Protein AF-A0A0B7B6U4-F1 (afdb_monomer_lite)

Sequence (436 aa):
MSCWAGNLMLKRAHHEFPSDLFVILETVGTTLTILDGSGSQSTHSLPDFLNLDMKGQVIVSMSLPTYSSTNVQIRTLKTSQRLQASKAYVTSGFNFNVDASNNFLVTGQPSIVIQGISSTMIHAVQTEAFLVNKALGDITVIQAALSTLSSELVPESYPTWSSPTYRKSLALSMFYKFVLDVCNTKADARYISGGQELVRTPIVGTQDYGTDQSRWPVTEPLQKITAPYLTTGVVQFLDDLPPTPGELSAAIVISSQGNATIDTIDASVALSLPGVVAFIQASDIPSGGVNNWRPVSRFGGFKEELLSTGTINFAGQPIGIIVADSETTAQTGAAMVNVTYKNIQPPVVDIRVAIQNKSFLPNPPPPVVAGDANAAIAAATHKINGNISCGAQYHFYLESQTTICTPSDIGGMKVKATTQWIDGVLETVSQILGLP

pLDDT: mean 94.82, std 4.61, range [59.72, 98.81]

Radius of gyration: 30.8 Å; chains: 1; bounding box: 72×73×85 Å

Secondary structure (DSSP, 8-state):
---HHHHHHHHHH-TT---HHHHHHHHTT-EEEEE-TTS-EEEEEHHHHHHS--TT-EEEEEEPPP---TTEEEEEEEEESSSSS--EEEEEEEEEEEEGGGTTEE-S--EEEEESS-SS--B-HHHHHHHTT-BTT-HHHHHHHHHHHHHH--PPP-TTSPPHHHHHHHHHHHHHHHHHHHTTTTS-TTTHHHHS--PPPPP---------GGGTTTTS-PPPTTHHHHTTT-S--GGGSPPPTT--EEEEEE-S-SSEEEEEEE-HHHHTSTTEEEEEEGGGSPTT--S-SS-HHHHTT----SS-SSEE-STT-EEEEEEESSHHHHHHHHHH-EEEEES-------HHHHHHTT---SSPPPPP--S-HHHHHHH-S----------------SS---EEEEE-TTSSEEEEE--S-HHHHHHHHHHHHT--

Organism: NCBI:txid1028688

InterPro domains:
  IPR000674 Aldehyde oxidase/xanthine dehydrogenase, a/b hammerhead [PF01315] (232-343)
  IPR000674 Aldehyde oxidase/xanthine dehydrogenase, a/b hammerhead [SM01008] (232-345)
  IPR005107 CO dehydrogenase flavoprotein, C-terminal [PF03450] (76-181)
  IPR005107 CO dehydrogenase flavoprotein, C-terminal [SM01092] (75-182)
  IPR008274 Aldehyde oxidase/xanthine dehydrogenase, first molybdopterin binding domain [PF02738] (369-436)
  IPR016166 FAD-binding domain, PCMH-type [PS51387] (1-69)
  IPR016169 FAD-binding, type PCMH, subdomain 2 [G3DSA:3.30.465.10] (1-66)
  IPR016208 Aldehyde oxidase/xanthine dehydrogenase-like [PTHR11908] (2-436)
  IPR036318 FAD-binding, type PCMH-like superfamily [SSF56176] (3-66)
  IPR036683 CO dehydrogenase flavoprotein, C-terminal domain superfamily [SSF55447] (74-184)
  IPR036856 Aldehyde oxidase/xanthine dehydrogenase, a/b hammerhead superfamily [SSF54665] (208-364)
  IPR037165 Aldehyde oxidase/xanthine dehydrogenase, molybdopterin binding domain superfamily [SSF56003] (346-436)

Structure (mmCIF, N/CA/C/O backbone):
data_AF-A0A0B7B6U4-F1
#
_entry.id   AF-A0A0B7B6U4-F1
#
loop_
_atom_site.group_PDB
_atom_site.id
_atom_site.type_symbol
_atom_site.label_atom_id
_atom_site.label_alt_id
_atom_site.label_comp_id
_atom_site.label_asym_id
_atom_site.label_entity_id
_atom_site.label_seq_id
_atom_site.pdbx_PDB_ins_code
_atom_site.Cartn_x
_atom_site.Cartn_y
_atom_site.Cartn_z
_atom_site.occupancy
_atom_site.B_iso_or_equiv
_atom_site.auth_seq_id
_atom_site.auth_comp_id
_atom_site.auth_asym_id
_atom_site.auth_atom_id
_atom_site.pdbx_PDB_model_num
ATOM 1 N N . MET A 1 1 ? -17.218 -2.755 -7.247 1.00 59.72 1 MET A N 1
ATOM 2 C CA . MET A 1 1 ? -18.126 -2.451 -6.117 1.00 59.72 1 MET A CA 1
ATOM 3 C C . MET A 1 1 ? -17.851 -3.439 -4.995 1.00 59.72 1 MET A C 1
ATOM 5 O O . MET A 1 1 ? -17.675 -4.613 -5.288 1.00 59.72 1 MET A O 1
ATOM 9 N N . SER A 1 2 ? -17.758 -2.979 -3.749 1.00 86.25 2 SER A N 1
ATOM 10 C CA . SER A 1 2 ? -17.602 -3.831 -2.562 1.00 86.25 2 SER A CA 1
ATOM 11 C C . SER A 1 2 ? -18.955 -4.042 -1.877 1.00 86.25 2 SER A C 1
ATOM 13 O O . SER A 1 2 ? -19.817 -3.167 -1.926 1.00 86.25 2 SER A O 1
ATOM 15 N N . CYS A 1 3 ? -19.146 -5.190 -1.223 1.00 94.69 3 CYS A N 1
ATOM 16 C CA . CYS A 1 3 ? -20.286 -5.432 -0.337 1.00 94.69 3 CYS A CA 1
ATOM 17 C C . CYS A 1 3 ? -19.799 -5.825 1.064 1.00 94.69 3 CYS A C 1
ATOM 19 O O . CYS A 1 3 ? -18.684 -6.328 1.234 1.00 94.69 3 CYS A O 1
ATOM 21 N N . TRP A 1 4 ? -20.636 -5.586 2.074 1.00 96.06 4 TRP A N 1
ATOM 22 C CA . TRP A 1 4 ? -20.312 -5.872 3.473 1.00 96.06 4 TRP A CA 1
ATOM 23 C C . TRP A 1 4 ? -20.034 -7.369 3.696 1.00 96.06 4 TRP A C 1
ATOM 25 O O . TRP A 1 4 ? -19.039 -7.719 4.324 1.00 96.06 4 TRP A O 1
ATOM 35 N N . ALA A 1 5 ? -20.835 -8.252 3.089 1.00 96.56 5 ALA A N 1
ATOM 36 C CA . ALA A 1 5 ? -20.665 -9.701 3.185 1.00 96.56 5 ALA A CA 1
ATOM 37 C C . ALA A 1 5 ? -19.348 -10.168 2.544 1.00 96.56 5 ALA A C 1
ATOM 39 O O . ALA A 1 5 ? -18.632 -10.980 3.121 1.00 96.56 5 ALA A O 1
ATOM 40 N N . GLY A 1 6 ? -18.975 -9.599 1.392 1.00 96.56 6 GLY A N 1
ATOM 41 C CA . GLY A 1 6 ? -17.697 -9.880 0.735 1.00 96.56 6 GLY A CA 1
ATOM 42 C C . GLY A 1 6 ? -16.498 -9.448 1.582 1.00 96.56 6 GLY A C 1
ATOM 43 O O . GLY A 1 6 ? -15.502 -10.160 1.650 1.00 96.56 6 GLY A O 1
ATOM 44 N N . ASN A 1 7 ? -16.606 -8.323 2.296 1.00 96.75 7 ASN A N 1
ATOM 45 C CA . ASN A 1 7 ? -15.576 -7.888 3.237 1.00 96.75 7 ASN A CA 1
ATOM 46 C C . ASN A 1 7 ? -15.419 -8.860 4.426 1.00 96.75 7 ASN A C 1
ATOM 48 O O . ASN A 1 7 ? -14.291 -9.175 4.807 1.00 96.75 7 ASN A O 1
ATOM 52 N N . LEU A 1 8 ? -16.526 -9.380 4.966 1.00 97.25 8 LEU A N 1
ATOM 53 C CA . LEU A 1 8 ? -16.501 -10.393 6.027 1.00 97.25 8 LEU A CA 1
ATOM 54 C C . LEU A 1 8 ? -15.955 -11.739 5.529 1.00 97.25 8 LEU A C 1
ATOM 56 O O . LEU A 1 8 ? -15.144 -12.356 6.213 1.00 97.25 8 LEU A O 1
ATOM 60 N N . MET A 1 9 ? -16.312 -12.161 4.313 1.00 97.06 9 MET A N 1
ATOM 61 C CA . MET A 1 9 ? -15.747 -13.363 3.689 1.00 97.06 9 MET A CA 1
ATOM 62 C C . MET A 1 9 ? -14.237 -13.244 3.458 1.00 97.06 9 MET A C 1
ATOM 64 O O . MET A 1 9 ? -13.521 -14.220 3.669 1.00 97.06 9 MET A O 1
ATOM 68 N N . LEU A 1 10 ? -13.736 -12.056 3.094 1.00 95.56 10 LEU A N 1
ATOM 69 C CA . LEU A 1 10 ? -12.294 -11.795 3.025 1.00 95.56 10 LEU A CA 1
ATOM 70 C C . LEU A 1 10 ? -11.632 -11.925 4.398 1.00 95.56 10 LEU A C 1
ATOM 72 O O . LEU A 1 10 ? -10.593 -12.566 4.498 1.00 95.56 10 LEU A O 1
ATOM 76 N N . LYS A 1 11 ? -12.241 -11.375 5.456 1.00 95.00 11 LYS A N 1
ATOM 77 C CA . LYS A 1 11 ? -11.736 -11.519 6.831 1.00 95.00 11 LYS A CA 1
ATOM 78 C C . LYS A 1 11 ? -11.709 -12.981 7.296 1.00 95.00 11 LYS A C 1
ATOM 80 O O . LYS A 1 11 ? -10.766 -13.380 7.968 1.00 95.00 11 LYS A O 1
ATOM 85 N N . ARG A 1 12 ? -12.717 -13.774 6.925 1.00 95.81 12 ARG A N 1
ATOM 86 C CA . ARG A 1 12 ? -12.767 -15.219 7.193 1.00 95.81 12 ARG A CA 1
ATOM 87 C C . ARG A 1 12 ? -11.681 -15.978 6.428 1.00 95.81 12 ARG A C 1
ATOM 89 O O . ARG A 1 12 ? -11.030 -16.845 6.986 1.00 95.81 12 ARG A O 1
ATOM 96 N N . ALA A 1 13 ? -11.496 -15.689 5.141 1.00 95.25 13 ALA A N 1
ATOM 97 C CA . ALA A 1 13 ? -10.484 -16.368 4.328 1.00 95.25 13 ALA A CA 1
ATOM 98 C C . ALA A 1 13 ? -9.046 -15.978 4.723 1.00 95.25 13 ALA A C 1
ATOM 100 O O . ALA A 1 13 ? -8.137 -16.794 4.604 1.00 95.25 13 ALA A O 1
ATOM 101 N N . HIS A 1 14 ? -8.862 -14.745 5.201 1.00 92.94 14 HIS A N 1
ATOM 102 C CA . HIS A 1 14 ? -7.578 -14.147 5.556 1.00 92.94 14 HIS A CA 1
ATOM 103 C C . HIS A 1 14 ? -7.694 -13.475 6.927 1.00 92.94 14 HIS A C 1
ATOM 105 O O . HIS A 1 14 ? -8.059 -12.300 7.030 1.00 92.94 14 HIS A O 1
ATOM 111 N N . HIS A 1 15 ? -7.400 -14.207 8.003 1.00 91.81 15 HIS A N 1
ATOM 112 C CA . HIS A 1 15 ? -7.546 -13.709 9.378 1.00 91.81 15 HIS A CA 1
ATOM 113 C C . HIS A 1 15 ? -6.679 -12.467 9.656 1.00 91.81 15 HIS A C 1
ATOM 115 O O . HIS A 1 15 ? -7.028 -11.617 10.474 1.00 91.81 15 HIS A O 1
ATOM 121 N N . GLU A 1 16 ? -5.585 -12.292 8.925 1.00 88.69 16 GLU A N 1
ATOM 122 C CA . GLU A 1 16 ? -4.697 -11.133 8.958 1.00 88.69 16 GLU A CA 1
ATOM 123 C C . GLU A 1 16 ? -5.253 -9.890 8.237 1.00 88.69 16 GLU A C 1
ATOM 125 O O . GLU A 1 16 ? -4.684 -8.799 8.354 1.00 88.69 16 GLU A O 1
ATOM 130 N N . PHE A 1 17 ? -6.350 -10.012 7.482 1.00 90.75 17 PHE A N 1
ATOM 131 C CA . PHE A 1 17 ? -7.006 -8.884 6.821 1.00 90.75 17 PHE A CA 1
ATOM 132 C C . PHE A 1 17 ? -7.608 -7.930 7.872 1.00 90.75 17 PHE A C 1
ATOM 134 O O . PHE A 1 17 ? -8.507 -8.331 8.614 1.00 90.75 17 PHE A O 1
ATOM 141 N N . PRO A 1 18 ? -7.164 -6.659 7.962 1.00 88.69 18 PRO A N 1
ATOM 142 C CA . PRO A 1 18 ? -7.669 -5.717 8.954 1.00 88.69 18 PRO A CA 1
ATOM 143 C C . PRO A 1 18 ? -8.964 -5.082 8.454 1.00 88.69 18 PRO A C 1
ATOM 145 O O . PRO A 1 18 ? -8.973 -4.013 7.837 1.00 88.69 18 PRO A O 1
ATOM 148 N N . SER A 1 19 ? -10.069 -5.778 8.688 1.00 94.69 19 SER A N 1
ATOM 149 C CA . SER A 1 19 ? -11.390 -5.304 8.304 1.00 94.69 19 SER A CA 1
ATOM 150 C C . SER A 1 19 ? -11.899 -4.270 9.309 1.00 94.69 19 SER A C 1
ATOM 152 O O . SER A 1 19 ? -12.272 -4.617 10.431 1.00 94.69 19 SER A O 1
ATOM 154 N N . ASP A 1 20 ? -11.972 -3.005 8.883 1.00 95.56 20 ASP A N 1
ATOM 155 C CA . ASP A 1 20 ? -12.612 -1.941 9.667 1.00 95.56 20 ASP A CA 1
ATOM 156 C C . ASP A 1 20 ? -14.085 -2.270 9.950 1.00 95.56 20 ASP A C 1
ATOM 158 O O . ASP A 1 20 ? -14.577 -2.055 11.055 1.00 95.56 20 ASP A O 1
ATOM 162 N N . LEU A 1 21 ? -14.775 -2.852 8.963 1.00 96.44 21 LEU A N 1
ATOM 163 C CA . LEU A 1 21 ? -16.174 -3.244 9.083 1.00 96.44 21 LEU A CA 1
ATOM 164 C C . LEU A 1 21 ? -16.367 -4.346 10.130 1.00 96.44 21 LEU A C 1
ATOM 166 O O . LEU A 1 21 ? -17.286 -4.249 10.933 1.00 96.44 21 LEU A O 1
ATOM 170 N N . PHE A 1 22 ? -15.499 -5.359 10.156 1.00 97.50 22 PHE A N 1
ATOM 171 C CA . PHE A 1 22 ? -15.548 -6.412 11.167 1.00 97.50 22 PHE A CA 1
ATOM 172 C C . PHE A 1 22 ? -15.390 -5.820 12.568 1.00 97.50 22 PHE A C 1
ATOM 174 O O . PHE A 1 22 ? -16.177 -6.163 13.440 1.00 97.50 22 PHE A O 1
ATOM 181 N N . VAL A 1 23 ? -14.436 -4.896 12.786 1.00 97.75 23 VAL A N 1
ATOM 182 C CA . VAL A 1 23 ? -14.298 -4.235 14.099 1.00 97.75 23 VAL A CA 1
ATOM 183 C C . VAL A 1 23 ? -15.581 -3.502 14.465 1.00 97.75 23 VAL A C 1
ATOM 185 O O . VAL A 1 23 ? -16.066 -3.672 15.577 1.00 97.75 23 VAL A O 1
ATOM 188 N N . ILE A 1 24 ? -16.149 -2.715 13.547 1.00 97.44 24 ILE A N 1
ATOM 189 C CA . ILE A 1 24 ? -17.382 -1.959 13.805 1.00 97.44 24 ILE A CA 1
ATOM 190 C C . ILE A 1 24 ? -18.532 -2.895 14.185 1.00 97.44 24 ILE A C 1
ATOM 192 O O . ILE A 1 24 ? -19.192 -2.667 15.197 1.00 97.44 24 ILE A O 1
ATOM 196 N N . LEU A 1 25 ? -18.754 -3.946 13.395 1.00 97.81 25 LEU A N 1
ATOM 197 C CA . LEU A 1 25 ? -19.857 -4.879 13.601 1.00 97.81 25 LEU A CA 1
ATOM 198 C C . LEU A 1 25 ? -19.670 -5.718 14.871 1.00 97.81 25 LEU A C 1
ATOM 200 O O . LEU A 1 25 ? -20.638 -5.904 15.610 1.00 97.81 25 LEU A O 1
ATOM 204 N N . GLU A 1 26 ? -18.449 -6.167 15.162 1.00 97.94 26 GLU A N 1
ATOM 205 C CA . GLU A 1 26 ? -18.171 -6.947 16.372 1.00 97.94 26 GLU A CA 1
ATOM 206 C C . GLU A 1 26 ? -18.261 -6.088 17.630 1.00 97.94 26 GLU A C 1
ATOM 208 O O . GLU A 1 26 ? -18.823 -6.509 18.633 1.00 97.94 26 GLU A O 1
ATOM 213 N N . THR A 1 27 ? -17.821 -4.829 17.561 1.00 98.00 27 THR A N 1
ATOM 214 C CA . THR A 1 27 ? -17.915 -3.886 18.690 1.00 98.00 27 THR A CA 1
ATOM 215 C C . THR A 1 27 ? -19.350 -3.709 19.157 1.00 98.00 27 THR A C 1
ATOM 217 O O . THR A 1 27 ? -19.612 -3.585 20.353 1.00 98.00 27 THR A O 1
ATOM 220 N N . VAL A 1 28 ? -20.293 -3.690 18.216 1.00 96.38 28 VAL A N 1
ATOM 221 C CA . VAL A 1 28 ? -21.709 -3.571 18.545 1.00 96.38 28 VAL A CA 1
ATOM 222 C C . VAL A 1 28 ? -22.369 -4.919 18.807 1.00 96.38 28 VAL A C 1
ATOM 224 O O . VAL A 1 28 ? -23.539 -4.893 19.138 1.00 96.38 28 VAL A O 1
ATOM 227 N N . GLY A 1 29 ? -21.691 -6.066 18.711 1.00 96.06 29 GLY A N 1
ATOM 228 C CA . GLY A 1 29 ? -22.287 -7.385 18.970 1.00 96.06 29 GLY A CA 1
ATOM 229 C C . GLY A 1 29 ? -23.217 -7.872 17.855 1.00 96.06 29 GLY A C 1
ATOM 230 O O . GLY A 1 29 ? -24.290 -8.417 18.116 1.00 96.06 29 GLY A O 1
ATOM 231 N N . THR A 1 30 ? -22.845 -7.622 16.599 1.00 97.69 30 THR A N 1
ATOM 232 C CA . THR A 1 30 ? -23.610 -8.068 15.425 1.00 97.69 30 THR A CA 1
ATOM 233 C C . THR A 1 30 ? -23.596 -9.591 15.305 1.00 97.69 30 THR A C 1
ATOM 235 O O . THR A 1 30 ? -22.562 -10.228 15.485 1.00 97.69 30 THR A O 1
ATOM 238 N N . THR A 1 31 ? -24.724 -10.174 14.900 1.00 98.19 31 THR A N 1
ATOM 239 C CA . THR A 1 31 ? -24.800 -11.594 14.517 1.00 98.19 31 THR A CA 1
ATOM 240 C C . THR A 1 31 ? -25.123 -11.748 13.037 1.00 98.19 31 THR A C 1
ATOM 242 O O . THR A 1 31 ? -25.742 -10.873 12.426 1.00 98.19 31 THR A O 1
ATOM 245 N N . LEU A 1 32 ? -24.686 -12.853 12.442 1.00 98.31 32 LEU A N 1
ATOM 246 C CA . LEU A 1 32 ? -24.895 -13.176 11.034 1.00 98.31 32 LEU A CA 1
ATOM 247 C C . LEU A 1 32 ? -25.873 -14.335 10.894 1.00 98.31 32 LEU A C 1
ATOM 249 O O . LEU A 1 32 ? -25.772 -15.316 11.624 1.00 98.31 32 LEU A O 1
ATOM 253 N N . THR A 1 33 ? -26.763 -14.247 9.910 1.00 98.31 33 THR A N 1
ATOM 254 C CA . THR A 1 33 ? -27.621 -15.359 9.492 1.00 98.31 33 THR A CA 1
ATOM 255 C C . THR A 1 33 ? -27.015 -16.022 8.263 1.00 98.31 33 THR A C 1
ATOM 257 O O . THR A 1 33 ? -26.857 -15.386 7.214 1.00 98.31 33 THR A O 1
ATOM 260 N N . ILE A 1 34 ? -26.687 -17.302 8.396 1.00 98.12 34 ILE A N 1
ATOM 261 C CA . ILE A 1 34 ? -26.094 -18.135 7.353 1.00 98.12 34 ILE A CA 1
ATOM 262 C C . ILE A 1 34 ? -27.136 -19.135 6.866 1.00 98.12 34 ILE A C 1
ATOM 264 O O . ILE A 1 34 ? -27.787 -19.791 7.679 1.00 98.12 34 ILE A O 1
ATOM 268 N N . LEU A 1 35 ? -27.287 -19.239 5.548 1.00 97.69 35 LEU A N 1
ATOM 269 C CA . LEU A 1 35 ? -28.148 -20.210 4.878 1.00 97.69 35 LEU A CA 1
ATOM 270 C C . LEU A 1 35 ? -27.284 -21.294 4.238 1.00 97.69 35 LEU A C 1
ATOM 272 O O . LEU A 1 35 ? -26.377 -20.977 3.462 1.00 97.69 35 LEU A O 1
ATOM 276 N N . ASP A 1 36 ? -27.577 -22.553 4.546 1.00 95.62 36 ASP A N 1
ATOM 277 C CA . ASP A 1 36 ? -26.908 -23.703 3.941 1.00 95.62 36 ASP A CA 1
ATOM 278 C C . ASP A 1 36 ? -27.624 -24.214 2.677 1.00 95.62 36 ASP A C 1
ATOM 280 O O . ASP A 1 36 ? -28.739 -23.805 2.339 1.00 95.62 36 ASP A O 1
ATOM 284 N N . GLY A 1 37 ? -26.983 -25.147 1.967 1.00 91.62 37 GLY A N 1
ATOM 285 C CA . GLY A 1 37 ? -27.532 -25.755 0.751 1.00 91.62 37 GLY A CA 1
ATOM 286 C C . GLY A 1 37 ? -28.789 -26.613 0.957 1.00 91.62 37 GLY A C 1
ATOM 287 O O . GLY A 1 37 ? -29.428 -26.979 -0.027 1.00 91.62 37 GLY A O 1
ATOM 288 N N . SER A 1 38 ? -29.160 -26.932 2.203 1.00 92.75 38 SER A N 1
ATOM 289 C CA . SER A 1 38 ? -30.419 -27.614 2.534 1.00 92.75 38 SER A CA 1
ATOM 290 C C . SER A 1 38 ? -31.587 -26.641 2.737 1.00 92.75 38 SER A C 1
ATOM 292 O O . SER A 1 38 ? -32.736 -27.070 2.841 1.00 92.75 38 SER A O 1
ATOM 294 N N . GLY A 1 39 ? -31.308 -25.333 2.762 1.00 93.44 39 GLY A N 1
ATOM 295 C CA . GLY A 1 39 ? -32.280 -24.285 3.055 1.00 93.44 39 GLY A CA 1
ATOM 296 C C . GLY A 1 39 ? -32.415 -23.967 4.548 1.00 93.44 39 GLY A C 1
ATOM 297 O O . GLY A 1 39 ? -33.298 -23.193 4.918 1.00 93.44 39 GLY A O 1
ATOM 298 N N . SER A 1 40 ? -31.563 -24.537 5.406 1.00 95.75 40 SER A N 1
ATOM 299 C CA . SER A 1 40 ? -31.575 -24.280 6.847 1.00 95.75 40 SER A CA 1
ATOM 300 C C . SER A 1 40 ? -30.817 -22.996 7.180 1.00 95.75 40 SER A C 1
ATOM 302 O O . SER A 1 40 ? -29.760 -22.718 6.610 1.00 95.75 40 SER A O 1
ATOM 304 N N . GLN A 1 41 ? -31.357 -22.211 8.115 1.00 97.12 41 GLN A N 1
ATOM 305 C CA . GLN A 1 41 ? -30.725 -20.987 8.602 1.00 97.12 41 GLN A CA 1
ATOM 306 C C . GLN A 1 41 ? -30.136 -21.188 9.994 1.00 97.12 41 GLN A C 1
ATOM 308 O O . GLN A 1 41 ? -30.761 -21.781 10.873 1.00 97.12 41 GLN A O 1
ATOM 313 N N . SER A 1 42 ? -28.948 -20.635 10.208 1.00 96.94 42 SER A N 1
ATOM 314 C CA . SER A 1 42 ? -28.283 -20.603 11.508 1.00 96.94 42 SER A CA 1
ATOM 315 C C . SER A 1 42 ? -27.733 -19.210 11.800 1.00 96.94 42 SER A C 1
ATOM 317 O O . SER A 1 42 ? -27.359 -18.476 10.884 1.00 96.94 42 SER A O 1
ATOM 319 N N . THR A 1 43 ? -27.710 -18.838 13.079 1.00 97.88 43 THR A N 1
ATOM 320 C CA . THR A 1 43 ? -27.216 -17.535 13.537 1.00 97.88 43 THR A CA 1
ATOM 321 C C . THR A 1 43 ? -25.883 -17.713 14.246 1.00 97.88 43 THR A C 1
ATOM 323 O O . THR A 1 43 ? -25.781 -18.544 15.145 1.00 97.88 43 THR A O 1
ATOM 326 N N . HIS A 1 44 ? -24.886 -16.914 13.870 1.00 98.00 44 HIS A N 1
ATOM 327 C CA . HIS A 1 44 ? -23.523 -16.988 14.402 1.00 98.00 44 HIS A CA 1
ATOM 328 C C . HIS A 1 44 ? -23.036 -15.615 14.857 1.00 98.00 44 HIS A C 1
ATOM 330 O O . HIS A 1 44 ? -23.393 -14.595 14.258 1.00 98.00 44 HIS A O 1
ATOM 336 N N . SER A 1 45 ? -22.197 -15.582 15.893 1.00 97.50 45 SER A N 1
ATOM 337 C CA . SER A 1 45 ? -21.383 -14.400 16.188 1.00 97.50 45 SER A CA 1
ATOM 338 C C . SER A 1 45 ? -20.332 -14.199 15.088 1.00 97.50 45 SER A C 1
ATOM 340 O O . SER A 1 45 ? -20.049 -15.116 14.308 1.00 97.50 45 SER A O 1
ATOM 342 N N . LEU A 1 46 ? -19.734 -13.011 14.993 1.00 97.25 46 LEU A N 1
ATOM 343 C CA . LEU A 1 46 ? -18.653 -12.788 14.029 1.00 97.25 46 LEU A CA 1
ATOM 344 C C . LEU A 1 46 ? -17.400 -13.635 14.333 1.00 97.25 46 LEU A C 1
ATOM 346 O O . LEU A 1 46 ? -16.855 -14.180 13.371 1.00 97.25 46 LEU A O 1
ATOM 350 N N . PRO A 1 47 ? -16.944 -13.814 15.594 1.00 96.12 47 PRO A N 1
ATOM 351 C CA . PRO A 1 47 ? -15.841 -14.723 15.912 1.00 96.12 47 PRO A CA 1
ATOM 352 C C . PRO A 1 47 ? -16.124 -16.181 15.535 1.00 96.12 47 PRO A C 1
ATOM 354 O O . PRO A 1 47 ? -15.251 -16.840 14.967 1.00 96.12 47 PRO A O 1
ATOM 357 N N . ASP A 1 48 ? -17.342 -16.676 15.781 1.00 96.62 48 ASP A N 1
ATOM 358 C CA . ASP A 1 48 ? -17.728 -18.041 15.393 1.00 96.62 48 ASP A CA 1
ATOM 359 C C . ASP A 1 48 ? -17.745 -18.188 13.868 1.00 96.62 48 ASP A C 1
ATOM 361 O O . ASP A 1 48 ? -17.217 -19.158 13.318 1.00 96.62 48 ASP A O 1
ATOM 365 N N . PHE A 1 49 ? -18.273 -17.179 13.167 1.00 97.19 49 PHE A N 1
ATOM 366 C CA . PHE A 1 49 ? -18.308 -17.135 11.707 1.00 97.19 49 PHE A CA 1
ATOM 367 C C . PHE A 1 49 ? -16.914 -17.249 11.068 1.00 97.19 49 PHE A C 1
ATOM 369 O O . PHE A 1 49 ? -16.788 -17.889 10.021 1.00 97.19 49 PHE A O 1
ATOM 376 N N . LEU A 1 50 ? -15.861 -16.688 11.679 1.00 96.19 50 LEU A N 1
ATOM 377 C CA . LEU A 1 50 ? -14.498 -16.807 11.140 1.00 96.19 50 LEU A CA 1
ATOM 378 C C . LEU A 1 50 ? -14.036 -18.266 11.017 1.00 96.19 50 LEU A C 1
ATOM 380 O O . LEU A 1 50 ? -13.250 -18.582 10.128 1.00 96.19 50 LEU A O 1
ATOM 384 N N . ASN A 1 51 ? -14.563 -19.158 11.855 1.00 95.62 51 ASN A N 1
ATOM 385 C CA . ASN A 1 51 ? -14.178 -20.568 11.889 1.00 95.62 51 ASN A CA 1
ATOM 386 C C . ASN A 1 51 ? -15.164 -21.495 11.152 1.00 95.62 51 ASN A C 1
ATOM 388 O O . ASN A 1 51 ? -14.900 -22.689 11.013 1.00 95.62 51 ASN A O 1
ATOM 392 N N . LEU A 1 52 ? -16.293 -20.974 10.664 1.00 95.50 52 LEU A N 1
ATOM 393 C CA . LEU A 1 52 ? -17.340 -21.765 10.011 1.00 95.50 52 LEU A CA 1
ATOM 394 C C . LEU A 1 52 ? -16.925 -22.183 8.593 1.00 95.50 52 LEU A C 1
ATOM 396 O O . LEU A 1 52 ? -16.467 -21.337 7.834 1.00 95.50 52 LEU A O 1
ATOM 400 N N . ASP A 1 53 ? -17.118 -23.438 8.166 1.00 95.12 53 ASP A N 1
ATOM 401 C CA . ASP A 1 53 ? -16.926 -23.826 6.754 1.00 95.12 53 ASP A CA 1
ATOM 402 C C . ASP A 1 53 ? -18.048 -23.270 5.866 1.00 95.12 53 ASP A C 1
ATOM 404 O O . ASP A 1 53 ? -19.174 -23.752 5.893 1.00 95.12 53 ASP A O 1
ATOM 408 N N . MET A 1 54 ? -17.734 -22.270 5.042 1.00 96.31 54 MET A N 1
ATOM 409 C CA . MET A 1 54 ? -18.710 -21.598 4.179 1.00 96.31 54 MET A CA 1
ATOM 410 C C . MET A 1 54 ? -18.921 -22.289 2.822 1.00 96.31 54 MET A C 1
ATOM 412 O O . MET A 1 54 ? -19.613 -21.746 1.956 1.00 96.31 54 MET A O 1
ATOM 416 N N . LYS A 1 55 ? -18.343 -23.474 2.583 1.00 95.19 55 LYS A N 1
ATOM 417 C CA . LYS A 1 55 ? -18.564 -24.209 1.331 1.00 95.19 55 LYS A CA 1
ATOM 418 C C . LYS A 1 55 ? -20.041 -24.589 1.179 1.00 95.19 55 LYS A C 1
ATOM 420 O O . LYS A 1 55 ? -20.582 -25.356 1.965 1.00 95.19 55 LYS A O 1
ATOM 425 N N . GLY A 1 56 ? -20.685 -24.072 0.131 1.00 95.12 56 GLY A N 1
ATOM 426 C CA . GLY A 1 56 ? -22.113 -24.301 -0.119 1.00 95.12 56 GLY A CA 1
ATOM 427 C C . GLY A 1 56 ? -23.049 -23.540 0.828 1.00 95.12 56 GLY A C 1
ATOM 428 O O . GLY A 1 56 ? -24.232 -23.864 0.880 1.00 95.12 56 GLY A O 1
ATOM 429 N N . GLN A 1 57 ? -22.536 -22.548 1.563 1.00 96.75 57 GLN A N 1
ATOM 430 C CA . GLN A 1 57 ? -23.312 -21.684 2.452 1.00 96.75 57 GLN A CA 1
ATOM 431 C C . GLN A 1 57 ? -23.188 -20.217 2.024 1.00 96.75 57 GLN A C 1
ATOM 433 O O . GLN A 1 57 ? -22.206 -19.823 1.390 1.00 96.75 57 GLN A O 1
ATOM 438 N N . VAL A 1 58 ? -24.167 -19.387 2.385 1.00 97.12 58 VAL A N 1
ATOM 439 C CA . VAL A 1 58 ? -24.172 -17.949 2.073 1.00 97.12 58 VAL A CA 1
ATOM 440 C C . VAL A 1 58 ? -24.586 -17.106 3.276 1.00 97.12 58 VAL A C 1
ATOM 442 O O . VAL A 1 58 ? -25.450 -17.497 4.058 1.00 97.12 58 VAL A O 1
ATOM 445 N N . ILE A 1 59 ? -23.985 -15.920 3.408 1.00 97.81 59 ILE A N 1
ATOM 446 C CA . ILE A 1 59 ? -24.439 -14.903 4.365 1.00 97.81 59 ILE A CA 1
ATOM 447 C C . ILE A 1 59 ? -25.688 -14.237 3.778 1.00 97.81 59 ILE A C 1
ATOM 449 O O . ILE A 1 59 ? -25.609 -13.636 2.706 1.00 97.81 59 ILE A O 1
ATOM 453 N N . VAL A 1 60 ? -26.827 -14.327 4.466 1.00 97.12 60 VAL A N 1
ATOM 454 C CA . VAL A 1 60 ? -28.109 -13.776 3.981 1.00 97.12 60 VAL A CA 1
ATOM 455 C C . VAL A 1 60 ? -28.397 -12.410 4.587 1.00 97.12 60 VAL A C 1
ATOM 457 O O . VAL A 1 60 ? -28.843 -11.494 3.898 1.00 97.12 60 VAL A O 1
ATOM 460 N N . SER A 1 61 ? -28.123 -12.257 5.878 1.00 97.81 61 SER A N 1
ATOM 461 C CA . SER A 1 61 ? -28.407 -11.034 6.623 1.00 97.81 61 SER A CA 1
ATOM 462 C C . SER A 1 61 ? -27.494 -10.899 7.833 1.00 97.81 61 SER A C 1
ATOM 464 O O . SER A 1 61 ? -26.859 -11.860 8.266 1.00 97.81 61 SER A O 1
ATOM 466 N N . MET A 1 62 ? -27.451 -9.691 8.389 1.00 97.25 62 MET A N 1
ATOM 467 C CA . MET A 1 62 ? -26.883 -9.425 9.706 1.00 97.25 62 MET A CA 1
ATOM 468 C C . MET A 1 62 ? -27.959 -8.822 10.609 1.00 97.25 62 MET A C 1
ATOM 470 O O . MET A 1 62 ? -28.821 -8.084 10.131 1.00 97.25 62 MET A O 1
ATOM 474 N N . SER A 1 63 ? -27.891 -9.118 11.902 1.00 97.69 63 SER A N 1
ATOM 475 C CA . SER A 1 63 ? -28.742 -8.525 12.928 1.00 97.69 63 SER A CA 1
ATOM 476 C C . SER A 1 63 ? -27.907 -7.593 13.796 1.00 97.69 63 SER A C 1
ATOM 478 O O . SER A 1 63 ? -26.990 -8.034 14.491 1.00 97.69 63 SER A O 1
ATOM 480 N N . LEU A 1 64 ? -28.234 -6.301 13.743 1.00 96.38 64 LEU A N 1
ATOM 481 C CA . LEU A 1 64 ? -27.619 -5.263 14.567 1.00 96.38 64 LEU A CA 1
ATOM 482 C C . LEU A 1 64 ? -28.435 -5.098 15.855 1.00 96.38 64 LEU A C 1
ATOM 484 O O . LEU A 1 64 ? -29.650 -4.896 15.767 1.00 96.38 64 LEU A O 1
ATOM 488 N N . PRO A 1 65 ? -27.817 -5.155 17.043 1.00 93.06 65 PRO A N 1
ATOM 489 C CA . PRO A 1 65 ? -28.545 -4.908 18.277 1.00 93.06 65 PRO A CA 1
ATOM 490 C C . PRO A 1 65 ? -28.871 -3.423 18.441 1.00 93.06 65 PRO A C 1
ATOM 492 O O . PRO A 1 65 ? -28.162 -2.533 17.967 1.00 93.06 65 PRO A O 1
ATOM 495 N N . THR A 1 66 ? -29.965 -3.158 19.149 1.00 91.38 66 THR A N 1
ATOM 496 C CA . THR A 1 66 ? -30.420 -1.808 19.479 1.00 91.38 66 THR A CA 1
ATOM 497 C C . THR A 1 66 ? -30.011 -1.437 20.896 1.00 91.38 66 THR A C 1
ATOM 499 O O . THR A 1 66 ? -30.318 -2.167 21.839 1.00 91.38 66 THR A O 1
ATOM 502 N N . TYR A 1 67 ? -29.405 -0.265 21.058 1.00 89.00 67 TYR A N 1
ATOM 503 C CA . TYR A 1 67 ? -29.042 0.291 22.358 1.00 89.00 67 TYR A CA 1
ATOM 504 C C . TYR A 1 67 ? -29.976 1.453 22.697 1.00 89.00 67 TYR A C 1
ATOM 506 O O . TYR A 1 67 ? -30.009 2.452 21.984 1.00 89.00 67 TYR A O 1
ATOM 514 N N . SER A 1 68 ? -30.757 1.317 23.769 1.00 84.69 68 SER A N 1
ATOM 515 C CA . SER A 1 68 ? -31.701 2.345 24.239 1.00 84.69 68 SER A CA 1
ATOM 516 C C . SER A 1 68 ? -31.209 3.113 25.470 1.00 84.69 68 SER A C 1
ATOM 518 O O . SER A 1 68 ? -31.757 4.160 25.803 1.00 84.69 68 SER A O 1
ATOM 520 N N . SER A 1 69 ? -30.180 2.600 26.150 1.00 88.56 69 SER A N 1
ATOM 521 C CA . SER A 1 69 ? -29.590 3.229 27.330 1.00 88.56 69 SER A CA 1
ATOM 522 C C . SER A 1 69 ? -28.577 4.299 26.934 1.00 88.56 69 SER A C 1
ATOM 524 O O . SER A 1 69 ? -27.653 4.032 26.169 1.00 88.56 69 SER A O 1
ATOM 526 N N . THR A 1 70 ? -28.691 5.484 27.531 1.00 85.19 70 THR A N 1
ATOM 527 C CA . THR A 1 70 ? -27.709 6.571 27.392 1.00 85.19 70 THR A CA 1
ATOM 528 C C . THR A 1 70 ? -26.370 6.264 28.064 1.00 85.19 70 THR A C 1
ATOM 530 O O . THR A 1 70 ? -25.387 6.955 27.814 1.00 85.19 70 THR A O 1
ATOM 533 N N . ASN A 1 71 ? -26.316 5.235 28.914 1.00 93.94 71 ASN A N 1
ATOM 534 C CA . ASN A 1 71 ? -25.082 4.807 29.573 1.00 93.94 71 ASN A CA 1
ATOM 535 C C . ASN A 1 71 ? -24.178 4.002 28.629 1.00 93.94 71 ASN A C 1
ATOM 537 O O . ASN A 1 71 ? -23.002 3.815 28.925 1.00 93.94 71 ASN A O 1
ATOM 541 N N . VAL A 1 72 ? -24.695 3.536 27.489 1.00 95.94 72 VAL A N 1
ATOM 542 C CA . VAL A 1 72 ? -23.902 2.796 26.506 1.00 95.94 72 VAL A CA 1
ATOM 543 C C . VAL A 1 72 ? -23.032 3.764 25.701 1.00 95.94 72 VAL A C 1
ATOM 545 O O . VAL A 1 72 ? -23.528 4.598 24.950 1.00 95.94 72 VAL A O 1
ATOM 548 N N . GLN A 1 73 ? -21.721 3.630 25.863 1.00 96.19 73 GLN A N 1
ATOM 549 C CA . GLN A 1 73 ? -20.677 4.385 25.186 1.00 96.19 73 GLN A CA 1
ATOM 550 C C . GLN A 1 73 ? -20.024 3.489 24.134 1.00 96.19 73 GLN A C 1
ATOM 552 O O . GLN A 1 73 ? -19.290 2.557 24.473 1.00 96.19 73 GLN A O 1
ATOM 557 N N . ILE A 1 74 ? -20.297 3.770 22.858 1.00 96.25 74 ILE A N 1
ATOM 558 C CA . ILE A 1 74 ? -19.738 3.031 21.722 1.00 96.25 74 ILE A CA 1
ATOM 559 C C . ILE A 1 74 ? -18.834 3.950 20.917 1.00 96.25 74 ILE A C 1
ATOM 561 O O . ILE A 1 74 ? -19.252 5.025 20.485 1.00 96.25 74 ILE A O 1
ATOM 565 N N . ARG A 1 75 ? -17.606 3.505 20.651 1.00 96.31 75 ARG A N 1
ATOM 566 C CA . ARG A 1 75 ? -16.683 4.227 19.779 1.00 96.31 75 ARG A CA 1
ATOM 567 C C . ARG A 1 75 ? -15.793 3.285 19.000 1.00 96.31 75 ARG A C 1
ATOM 569 O O . ARG A 1 75 ? -15.258 2.334 19.554 1.00 96.31 75 ARG A O 1
ATOM 576 N N . THR A 1 76 ? -15.575 3.594 17.729 1.00 96.94 76 THR A N 1
ATOM 577 C CA . THR A 1 76 ? -14.592 2.908 16.887 1.00 96.94 76 THR A CA 1
ATOM 578 C C . THR A 1 76 ? -13.527 3.898 16.440 1.00 96.94 76 THR A C 1
ATOM 580 O O . THR A 1 76 ? -13.803 5.070 16.189 1.00 96.94 76 THR A O 1
ATOM 583 N N . LEU A 1 77 ? -12.279 3.446 16.414 1.00 96.31 77 LEU A N 1
ATOM 584 C CA . LEU A 1 77 ? -11.102 4.249 16.130 1.00 96.31 77 LEU A CA 1
ATOM 585 C C . LEU A 1 77 ? -10.242 3.525 15.103 1.00 96.31 77 LEU A C 1
ATOM 587 O O . LEU A 1 77 ? -9.975 2.333 15.224 1.00 96.31 77 LEU A O 1
ATOM 591 N N . LYS A 1 78 ? -9.759 4.276 14.118 1.00 95.12 78 LYS A N 1
ATOM 592 C CA . LYS A 1 78 ? -8.836 3.798 13.093 1.00 95.12 78 LYS A CA 1
ATOM 593 C C . LYS A 1 78 ? -7.625 4.709 13.042 1.00 95.12 78 LYS A C 1
ATOM 595 O O . LYS A 1 78 ? -7.742 5.930 13.103 1.00 95.12 78 LYS A O 1
ATOM 600 N N . THR A 1 79 ? -6.447 4.130 12.871 1.00 95.25 79 THR A N 1
ATOM 601 C CA . THR A 1 79 ? -5.243 4.880 12.501 1.00 95.25 79 THR A CA 1
ATOM 602 C C . THR A 1 79 ? -4.575 4.190 11.329 1.00 95.25 79 THR A C 1
ATOM 604 O O . THR A 1 79 ? -4.470 2.969 11.279 1.00 95.25 79 THR A O 1
ATOM 607 N N . SER A 1 80 ? -4.175 4.984 10.346 1.00 94.44 80 SER A N 1
ATOM 608 C CA . SER A 1 80 ? -3.655 4.526 9.058 1.00 94.44 80 SER A CA 1
ATOM 609 C C . SER A 1 80 ? -2.649 5.539 8.522 1.00 94.44 80 SER A C 1
ATOM 611 O O . SER A 1 80 ? -2.479 6.611 9.103 1.00 94.44 80 SER A O 1
ATOM 613 N N . GLN A 1 81 ? -1.971 5.209 7.424 1.00 93.06 81 GLN A N 1
ATOM 614 C CA . GLN A 1 81 ? -0.942 6.077 6.844 1.00 93.06 81 GLN A CA 1
ATOM 615 C C . GLN A 1 81 ? -1.498 7.429 6.373 1.00 93.06 81 GLN A C 1
ATOM 617 O O . GLN A 1 81 ? -0.800 8.438 6.412 1.00 93.06 81 GLN A O 1
ATOM 622 N N . ARG A 1 82 ? -2.757 7.450 5.926 1.00 91.94 82 ARG A N 1
ATOM 623 C CA . ARG A 1 82 ? -3.490 8.649 5.505 1.00 91.94 82 ARG A CA 1
ATOM 624 C C . ARG A 1 82 ? -4.968 8.489 5.849 1.00 91.94 82 ARG A C 1
ATOM 626 O O . ARG A 1 82 ? -5.469 7.374 5.874 1.00 91.94 82 ARG A O 1
ATOM 633 N N . LEU A 1 83 ? -5.671 9.600 6.055 1.00 87.19 83 LEU A N 1
ATOM 634 C CA . LEU A 1 83 ? -7.039 9.606 6.594 1.00 87.19 83 LEU A CA 1
ATOM 635 C C . LEU A 1 83 ? -8.049 8.751 5.801 1.00 87.19 83 LEU A C 1
ATOM 637 O O . LEU A 1 83 ? -8.929 8.135 6.391 1.00 87.19 83 LEU A O 1
ATOM 641 N N . GLN A 1 84 ? -7.936 8.715 4.472 1.00 88.38 84 GLN A N 1
ATOM 642 C CA . GLN A 1 84 ? -8.881 8.033 3.581 1.00 88.38 84 GLN A CA 1
ATOM 643 C C . GLN A 1 84 ? -8.159 7.117 2.591 1.00 88.38 84 GLN A C 1
ATOM 645 O O . GLN A 1 84 ? -6.981 7.312 2.288 1.00 88.38 84 GLN A O 1
ATOM 650 N N . ALA A 1 85 ? -8.878 6.116 2.073 1.00 90.00 85 ALA A N 1
ATOM 651 C CA . ALA A 1 85 ? -8.361 5.142 1.107 1.00 90.00 85 ALA A CA 1
ATOM 652 C C . ALA A 1 85 ? -7.024 4.513 1.556 1.00 90.00 85 ALA A C 1
ATOM 654 O O . ALA A 1 85 ? -6.061 4.424 0.791 1.00 90.00 85 ALA A O 1
ATOM 655 N N . SER A 1 86 ? -6.934 4.153 2.839 1.00 91.94 86 SER A N 1
ATOM 656 C CA . SER A 1 86 ? -5.741 3.577 3.457 1.00 91.94 86 SER A CA 1
ATOM 657 C C . SER A 1 86 ? -6.118 2.414 4.362 1.00 91.94 86 SER A C 1
ATOM 659 O O . SER A 1 86 ? -7.130 2.464 5.071 1.00 91.94 86 SER A O 1
ATOM 661 N N . LYS A 1 87 ? -5.291 1.370 4.333 1.00 90.75 87 LYS A N 1
ATOM 662 C CA . LYS A 1 87 ? -5.377 0.233 5.247 1.00 90.75 87 LYS A CA 1
ATOM 663 C C . LYS A 1 87 ? -5.031 0.701 6.664 1.00 90.75 87 LYS A C 1
ATOM 665 O O . LYS A 1 87 ? -4.123 1.511 6.845 1.00 90.75 87 LYS A O 1
ATOM 670 N N . ALA A 1 88 ? -5.763 0.212 7.660 1.00 93.19 88 ALA A N 1
ATOM 671 C CA . ALA A 1 88 ? -5.460 0.511 9.053 1.00 93.19 88 ALA A CA 1
ATOM 672 C C . ALA A 1 88 ? -4.138 -0.134 9.497 1.00 93.19 88 ALA A C 1
ATOM 674 O O . ALA A 1 88 ? -3.837 -1.266 9.119 1.00 93.19 88 ALA A O 1
ATOM 675 N N . TYR A 1 89 ? -3.378 0.581 10.328 1.00 95.12 89 TYR A N 1
ATOM 676 C CA . TYR A 1 89 ? -2.325 -0.015 11.150 1.00 95.12 89 TYR A CA 1
ATOM 677 C C . TYR A 1 89 ? -2.940 -0.776 12.323 1.00 95.12 89 TYR A C 1
ATOM 679 O O . TYR A 1 89 ? -2.579 -1.920 12.572 1.00 95.12 89 TYR A O 1
ATOM 687 N N . VAL A 1 90 ? -3.870 -0.119 13.018 1.00 96.31 90 VAL A N 1
ATOM 688 C CA . VAL A 1 90 ? -4.696 -0.672 14.093 1.00 96.31 90 VAL A CA 1
ATOM 689 C C . VAL A 1 90 ? -6.089 -0.074 13.944 1.00 96.31 90 VAL A C 1
ATOM 691 O O . VAL A 1 90 ? -6.227 1.122 13.648 1.00 96.31 90 VAL A O 1
ATOM 694 N N . THR A 1 91 ? -7.098 -0.909 14.158 1.00 97.00 91 THR A N 1
ATOM 695 C CA . THR A 1 91 ? -8.491 -0.486 14.306 1.00 97.00 91 THR A CA 1
ATOM 696 C C . THR A 1 91 ? -9.004 -1.067 15.611 1.00 97.00 91 THR A C 1
ATOM 698 O O . THR A 1 91 ? -8.836 -2.260 15.863 1.00 97.00 91 THR A O 1
ATOM 701 N N . SER A 1 92 ? -9.609 -0.228 16.441 1.00 98.06 92 SER A N 1
ATOM 702 C CA . SER A 1 92 ? -10.176 -0.620 17.726 1.00 98.06 92 SER A CA 1
ATOM 703 C C . SER A 1 92 ? -11.630 -0.201 17.818 1.00 98.06 92 SER A C 1
ATOM 705 O O . SER A 1 92 ? -12.026 0.814 17.247 1.00 98.06 92 SER A O 1
ATOM 707 N N . GLY A 1 93 ? -12.417 -0.945 18.573 1.00 98.44 93 GLY A N 1
ATOM 708 C CA . GLY A 1 93 ? -13.751 -0.541 18.955 1.00 98.44 93 GLY A CA 1
ATOM 709 C C . GLY A 1 93 ? -14.039 -0.880 20.405 1.00 98.44 93 GLY A C 1
ATOM 710 O O . GLY A 1 93 ? -13.552 -1.868 20.949 1.00 98.44 93 GLY A O 1
ATOM 711 N N . PHE A 1 94 ? -14.787 0.008 21.039 1.00 98.56 94 PHE A N 1
ATOM 712 C CA . PHE A 1 94 ? -15.081 0.003 22.459 1.00 98.56 94 PHE A CA 1
ATOM 713 C C . PHE A 1 94 ? -16.589 0.119 22.618 1.00 98.56 94 PHE A C 1
ATOM 715 O O . PHE A 1 94 ? -17.194 1.014 22.028 1.00 98.56 94 PHE A O 1
ATOM 722 N N . ASN A 1 95 ? -17.183 -0.773 23.397 1.00 97.94 95 ASN A N 1
ATOM 723 C CA . ASN A 1 95 ? -18.595 -0.741 23.759 1.00 97.94 95 ASN A CA 1
ATOM 724 C C . ASN A 1 95 ? -18.717 -1.017 25.255 1.00 97.94 95 ASN A C 1
ATOM 726 O O . ASN A 1 95 ? -18.438 -2.121 25.723 1.00 97.94 95 ASN A O 1
ATOM 730 N N . PHE A 1 96 ? -19.039 0.026 26.012 1.00 98.12 96 PHE A N 1
ATOM 731 C CA . PHE A 1 96 ? -19.074 0.002 27.468 1.00 98.12 96 PHE A CA 1
ATOM 732 C C . PHE A 1 96 ? -20.417 0.528 27.941 1.00 98.12 96 PHE A C 1
ATOM 734 O O . PHE A 1 96 ? -20.890 1.539 27.439 1.00 98.12 96 PHE A O 1
ATOM 741 N N . ASN A 1 97 ? -20.994 -0.080 28.969 1.00 97.19 97 ASN A N 1
ATOM 742 C CA . ASN A 1 97 ? -22.103 0.524 29.696 1.00 97.19 97 ASN A CA 1
ATOM 743 C C . ASN A 1 97 ? -21.548 1.214 30.951 1.00 97.19 97 ASN A C 1
ATOM 745 O O . ASN A 1 97 ? -21.031 0.554 31.850 1.00 97.19 97 ASN A O 1
ATOM 749 N N . VAL A 1 98 ? -21.592 2.545 30.986 1.00 97.69 98 VAL A N 1
ATOM 750 C CA . VAL A 1 98 ? -20.893 3.388 31.963 1.00 97.69 98 VAL A CA 1
ATOM 751 C C . VAL A 1 98 ? -21.887 4.243 32.741 1.00 97.69 98 VAL A C 1
ATOM 753 O O . VAL A 1 98 ? -22.569 5.096 32.178 1.00 97.69 98 VAL A O 1
ATOM 756 N N . ASP A 1 99 ? -21.924 4.066 34.058 1.00 96.44 99 ASP A N 1
ATOM 757 C CA . ASP A 1 99 ? -22.653 4.947 34.965 1.00 96.44 99 ASP A CA 1
ATOM 758 C C . ASP A 1 99 ? -21.793 6.171 35.311 1.00 96.44 99 ASP A C 1
ATOM 760 O O . ASP A 1 99 ? -20.945 6.145 36.209 1.00 96.44 99 ASP A O 1
ATOM 764 N N . ALA A 1 100 ? -22.015 7.263 34.578 1.00 95.56 100 ALA A N 1
ATOM 765 C CA . ALA A 1 100 ? -21.313 8.528 34.782 1.00 95.56 100 ALA A CA 1
ATOM 766 C C . ALA A 1 100 ? -21.557 9.141 36.174 1.00 95.56 100 ALA A C 1
ATOM 768 O O . ALA A 1 100 ? -20.685 9.842 36.689 1.00 95.56 100 ALA A O 1
ATOM 769 N N . SER A 1 101 ? -22.704 8.865 36.807 1.00 95.25 101 SER A N 1
ATOM 770 C CA . SER A 1 101 ? -23.025 9.390 38.141 1.00 95.25 101 SER A CA 1
ATOM 771 C C . SER A 1 101 ? -22.209 8.709 39.240 1.00 95.25 101 SER A C 1
ATOM 773 O O . SER A 1 101 ? -21.841 9.340 40.231 1.00 95.25 101 SER A O 1
ATOM 775 N N . ASN A 1 102 ? -21.842 7.446 39.021 1.00 95.75 102 ASN A N 1
ATOM 776 C CA . ASN A 1 102 ? -21.023 6.658 39.929 1.00 95.75 102 ASN A CA 1
ATOM 777 C C . ASN A 1 102 ? -19.568 6.594 39.458 1.00 95.75 102 ASN A C 1
ATOM 779 O O . ASN A 1 102 ? -19.007 5.527 39.220 1.00 95.75 102 ASN A O 1
ATOM 783 N N . ASN A 1 103 ? -18.946 7.764 39.297 1.00 96.31 103 ASN A N 1
ATOM 784 C CA . ASN A 1 103 ? -17.530 7.879 38.945 1.00 96.31 103 ASN A CA 1
ATOM 785 C C . ASN A 1 103 ? -17.140 7.115 37.657 1.00 96.31 103 ASN A C 1
ATOM 787 O O . ASN A 1 103 ? -16.034 6.575 37.556 1.00 96.31 103 ASN A O 1
ATOM 791 N N . PHE A 1 104 ? -18.040 7.076 36.669 1.00 97.69 104 PHE A N 1
ATOM 792 C CA . PHE A 1 104 ? -17.871 6.317 35.425 1.00 97.69 104 PHE A CA 1
ATOM 793 C C . PHE A 1 104 ? -17.677 4.814 35.674 1.00 97.69 104 PHE A C 1
ATOM 795 O O . PHE A 1 104 ? -16.770 4.189 35.118 1.00 97.69 104 PHE A O 1
ATOM 802 N N . LEU A 1 105 ? -18.503 4.235 36.548 1.00 98.19 105 LEU A N 1
ATOM 803 C CA . LEU A 1 105 ? -18.505 2.801 36.829 1.00 98.19 105 LEU A CA 1
ATOM 804 C C . LEU A 1 105 ? -18.894 2.018 35.572 1.00 98.19 105 LEU A C 1
ATOM 806 O O . LEU A 1 105 ? -19.971 2.224 35.017 1.00 98.19 105 LEU A O 1
ATOM 810 N N . VAL A 1 106 ? -18.043 1.083 35.154 1.00 98.19 106 VAL A N 1
ATOM 811 C CA . VAL A 1 106 ? -18.372 0.117 34.103 1.00 98.19 106 VAL A CA 1
ATOM 812 C C . VAL A 1 106 ? -19.327 -0.920 34.680 1.00 98.19 106 VAL A C 1
ATOM 814 O O . VAL A 1 106 ? -18.987 -1.664 35.603 1.00 98.19 106 VAL A O 1
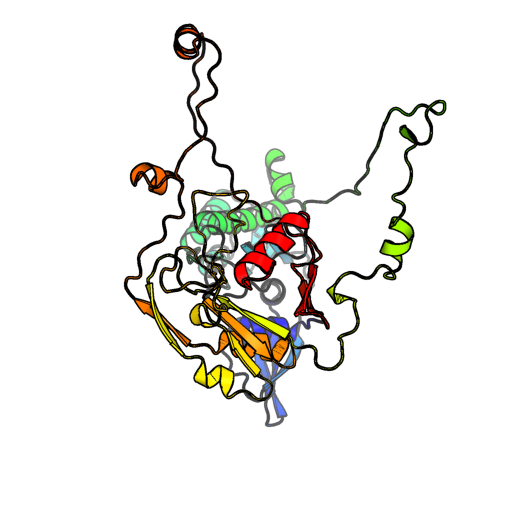ATOM 817 N N . THR A 1 107 ? -20.531 -0.963 34.128 1.00 95.69 107 THR A N 1
ATOM 818 C CA . THR A 1 107 ? -21.596 -1.890 34.502 1.00 95.69 107 THR A CA 1
ATOM 819 C C . THR A 1 107 ? -21.738 -2.961 33.424 1.00 95.69 107 THR A C 1
ATOM 821 O O . THR A 1 107 ? -21.842 -2.660 32.240 1.00 95.69 107 THR A O 1
ATOM 824 N N . GLY A 1 108 ? -21.727 -4.232 33.821 1.00 93.31 108 GLY A N 1
ATOM 825 C CA . GLY A 1 108 ? -21.699 -5.346 32.869 1.00 93.31 108 GLY A CA 1
ATOM 826 C C . GLY A 1 108 ? -20.334 -5.552 32.197 1.00 93.31 108 GLY A C 1
ATOM 827 O O . GLY A 1 108 ? -19.341 -4.923 32.561 1.00 93.31 108 GLY A O 1
ATOM 828 N N . GLN A 1 109 ? -20.295 -6.485 31.245 1.00 95.56 109 GLN A N 1
ATOM 829 C CA . GLN A 1 109 ? -19.088 -6.839 30.499 1.00 95.56 109 GLN A CA 1
ATOM 830 C C . GLN A 1 109 ? -18.850 -5.812 29.379 1.00 95.56 109 GLN A C 1
ATOM 832 O O . GLN A 1 109 ? -19.702 -5.697 28.494 1.00 95.56 109 GLN A O 1
ATOM 837 N N . PRO A 1 110 ? -17.732 -5.064 29.384 1.00 97.56 110 PRO A N 1
ATOM 838 C CA . PRO A 1 110 ? -17.372 -4.225 28.250 1.00 97.56 110 PRO A CA 1
ATOM 839 C C . PRO A 1 110 ? -16.827 -5.073 27.093 1.00 97.56 110 PRO A C 1
ATOM 841 O O . PRO A 1 110 ? -16.308 -6.165 27.308 1.00 97.56 110 PRO A O 1
ATOM 844 N N . SER A 1 111 ? -16.888 -4.530 25.880 1.00 97.81 111 SER A N 1
ATOM 845 C CA . SER A 1 111 ? -16.257 -5.104 24.690 1.00 97.81 111 SER A CA 1
ATOM 846 C C . SER A 1 111 ? -15.149 -4.183 24.185 1.00 97.81 111 SER A C 1
ATOM 848 O O . SER A 1 111 ? -15.374 -2.992 23.951 1.00 97.81 111 SER A O 1
ATOM 850 N N . ILE A 1 112 ? -13.954 -4.737 24.009 1.00 98.62 112 ILE A N 1
ATOM 851 C CA . ILE A 1 112 ? -12.742 -4.099 23.501 1.00 98.62 112 ILE A CA 1
ATOM 852 C C . ILE A 1 112 ? -12.247 -4.934 22.318 1.00 98.62 112 ILE A C 1
ATOM 854 O O . ILE A 1 112 ? -11.468 -5.876 22.469 1.00 98.62 112 ILE A O 1
ATOM 858 N N . VAL A 1 113 ? -12.683 -4.554 21.120 1.00 98.44 113 VAL A N 1
ATOM 859 C CA . VAL A 1 113 ? -12.319 -5.226 19.871 1.00 98.44 113 VAL A CA 1
ATOM 860 C C . VAL A 1 113 ? -11.091 -4.549 19.278 1.00 98.44 113 VAL A C 1
ATOM 862 O O . VAL A 1 113 ? -11.079 -3.330 19.122 1.00 98.44 113 VAL A O 1
ATOM 865 N N . ILE A 1 114 ? -10.045 -5.295 18.926 1.00 97.50 114 ILE A N 1
ATOM 866 C CA . ILE A 1 114 ? -8.800 -4.745 18.373 1.00 97.50 114 ILE A CA 1
ATOM 867 C C . ILE A 1 114 ? -8.310 -5.615 17.216 1.00 97.50 114 ILE A C 1
ATOM 869 O O . ILE A 1 114 ? -8.116 -6.815 17.363 1.00 97.50 114 ILE A O 1
ATOM 873 N N . GLN A 1 115 ? -8.034 -4.985 16.074 1.00 95.50 115 GLN A N 1
ATOM 874 C CA . GLN A 1 115 ? -7.355 -5.592 14.930 1.00 95.50 115 GLN A CA 1
ATOM 875 C C . GLN A 1 115 ? -6.051 -4.866 14.597 1.00 95.50 115 GLN A C 1
ATOM 877 O O . GLN A 1 115 ? -5.864 -3.694 14.925 1.00 95.50 115 GLN A O 1
ATOM 882 N N . GLY A 1 116 ? -5.156 -5.563 13.892 1.00 93.69 116 GLY A N 1
ATOM 883 C CA . GLY A 1 116 ? -3.833 -5.046 13.540 1.00 93.69 116 GLY A CA 1
ATOM 884 C C . GLY A 1 116 ? -2.775 -5.311 14.611 1.00 93.69 116 GLY A C 1
ATOM 885 O O . GLY A 1 116 ? -1.750 -4.641 14.632 1.00 93.69 116 GLY A O 1
ATOM 886 N N . ILE A 1 117 ? -2.992 -6.282 15.502 1.00 95.81 117 ILE A N 1
ATOM 887 C CA . ILE A 1 117 ? -2.005 -6.722 16.503 1.00 95.81 117 ILE A CA 1
ATOM 888 C C . ILE A 1 117 ? -1.411 -8.062 16.079 1.00 95.81 117 ILE A C 1
ATOM 890 O O . ILE A 1 117 ? -0.237 -8.114 15.707 1.00 95.81 117 ILE A O 1
ATOM 894 N N . SER A 1 118 ? -2.236 -9.100 16.030 1.00 93.62 118 SER A N 1
ATOM 895 C CA . SER A 1 118 ? -1.918 -10.425 15.500 1.00 93.62 118 SER A CA 1
ATOM 896 C C . SER A 1 118 ? -3.039 -10.891 14.569 1.00 93.62 118 SER A C 1
ATOM 898 O O . SER A 1 118 ? -4.092 -10.251 14.489 1.00 93.62 118 SER A O 1
ATOM 900 N N . SER A 1 119 ? -2.820 -12.000 13.866 1.00 89.25 119 SER A N 1
ATOM 901 C CA . SER A 1 119 ? -3.847 -12.668 13.059 1.00 89.25 119 SER A CA 1
ATOM 902 C C . SER A 1 119 ? -5.020 -13.218 13.890 1.00 89.25 119 SER A C 1
ATOM 904 O O . SER A 1 119 ? -6.118 -13.387 13.369 1.00 89.25 119 SER A O 1
ATOM 906 N N . THR A 1 120 ? -4.813 -13.464 15.186 1.00 89.50 120 THR A N 1
ATOM 907 C CA . THR A 1 120 ? -5.775 -14.139 16.074 1.00 89.50 120 THR A CA 1
ATOM 908 C C . THR A 1 120 ? -6.495 -13.218 17.053 1.00 89.50 120 THR A C 1
ATOM 910 O O . THR A 1 120 ? -7.546 -13.590 17.571 1.00 89.50 120 THR A O 1
ATOM 913 N N . MET A 1 121 ? -5.957 -12.029 17.339 1.00 93.12 121 MET A N 1
ATOM 914 C CA . MET A 1 121 ? -6.569 -11.118 18.303 1.00 93.12 121 MET A CA 1
ATOM 915 C C . MET A 1 121 ? -7.853 -10.512 17.734 1.00 93.12 121 MET A C 1
ATOM 917 O O . MET A 1 121 ? -7.849 -9.911 16.658 1.00 93.12 121 MET A O 1
ATOM 921 N N . ILE A 1 122 ? -8.936 -10.653 18.499 1.00 95.06 122 ILE A N 1
ATOM 922 C CA . ILE A 1 122 ? -10.216 -9.986 18.249 1.00 95.06 122 ILE A CA 1
ATOM 923 C C . ILE A 1 122 ? -10.603 -9.175 19.479 1.00 95.06 122 ILE A C 1
ATOM 925 O O . ILE A 1 122 ? -10.784 -7.972 19.354 1.00 95.06 122 ILE A O 1
ATOM 929 N N . HIS A 1 123 ? -10.644 -9.809 20.654 1.00 97.88 123 HIS A N 1
ATOM 930 C CA . HIS A 1 123 ? -10.985 -9.178 21.931 1.00 97.88 123 HIS A CA 1
ATOM 931 C C . HIS A 1 123 ? -9.783 -9.047 22.864 1.00 97.88 123 HIS A C 1
ATOM 933 O O . HIS A 1 123 ? -8.896 -9.903 22.866 1.00 97.88 123 HIS A O 1
ATOM 939 N N . ALA A 1 124 ? -9.797 -8.010 23.701 1.00 98.19 124 ALA A N 1
ATOM 940 C CA . ALA A 1 124 ? -8.917 -7.881 24.861 1.00 98.19 124 ALA A CA 1
ATOM 941 C C . ALA A 1 124 ? -9.585 -8.485 26.114 1.00 98.19 124 ALA A C 1
ATOM 943 O O . ALA A 1 124 ? -9.903 -7.779 27.072 1.00 98.19 124 ALA A O 1
ATOM 944 N N . VAL A 1 125 ? -9.847 -9.794 26.075 1.00 97.94 125 VAL A N 1
ATOM 945 C CA . VAL A 1 125 ? -10.675 -10.533 27.045 1.00 97.94 125 VAL A CA 1
ATOM 946 C C . VAL A 1 125 ? -10.234 -10.357 28.500 1.00 97.94 125 VAL A C 1
ATOM 948 O O . VAL A 1 12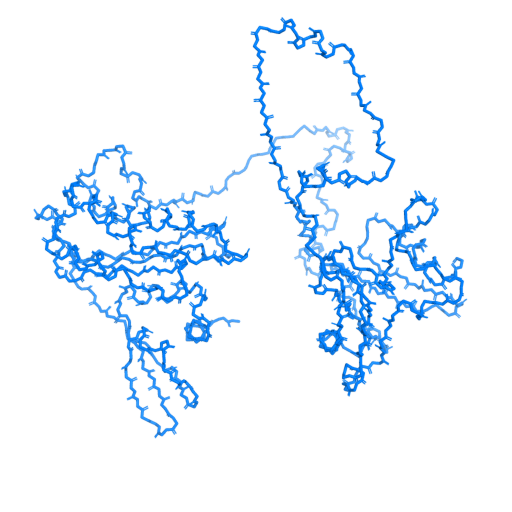5 ? -11.075 -10.259 29.396 1.00 97.94 125 VAL A O 1
ATOM 951 N N . GLN A 1 126 ? -8.927 -10.279 28.765 1.00 98.25 126 GLN A N 1
ATOM 952 C CA . GLN A 1 126 ? -8.416 -10.087 30.129 1.00 98.25 126 GLN A CA 1
ATOM 953 C C . GLN A 1 126 ? -8.705 -8.673 30.626 1.00 98.25 126 GLN A C 1
ATOM 955 O O . GLN A 1 126 ? -9.119 -8.474 31.770 1.00 98.25 126 GLN A O 1
ATOM 960 N N . THR A 1 127 ? -8.512 -7.690 29.752 1.00 98.69 127 THR A N 1
ATOM 961 C CA . THR A 1 127 ? -8.782 -6.282 30.049 1.00 98.69 127 THR A CA 1
ATOM 962 C C . THR A 1 127 ? -10.276 -6.033 30.241 1.00 98.69 127 THR A C 1
ATOM 964 O O . THR A 1 127 ? -10.671 -5.327 31.170 1.00 98.69 127 THR A O 1
ATOM 967 N N . GLU A 1 128 ? -11.115 -6.639 29.402 1.00 98.62 128 GLU A N 1
ATOM 968 C CA . GLU A 1 128 ? -12.571 -6.562 29.512 1.00 98.62 128 GLU A CA 1
ATOM 969 C C . GLU A 1 128 ? -13.056 -7.117 30.857 1.00 98.62 128 GLU A C 1
ATOM 971 O O . GLU A 1 128 ? -13.780 -6.433 31.580 1.00 98.62 128 GLU A O 1
ATOM 976 N N . ALA A 1 129 ? -12.596 -8.315 31.239 1.00 98.50 129 ALA A N 1
ATOM 977 C CA . ALA A 1 129 ? -12.935 -8.939 32.518 1.00 98.50 129 ALA A CA 1
ATOM 978 C C . ALA A 1 129 ? -12.447 -8.119 33.725 1.00 98.50 129 ALA A C 1
ATOM 980 O O . ALA A 1 129 ? -13.158 -7.998 34.722 1.00 98.50 129 ALA A O 1
ATOM 981 N N . PHE A 1 130 ? -11.253 -7.522 33.637 1.00 98.50 130 PHE A N 1
ATOM 982 C CA . PHE A 1 130 ? -10.708 -6.665 34.692 1.00 98.50 130 PHE A CA 1
ATOM 983 C C . PHE A 1 130 ? -11.586 -5.435 34.964 1.00 98.50 130 PHE A C 1
ATOM 985 O O . PHE A 1 130 ? -11.721 -5.023 36.118 1.00 98.50 130 PHE A O 1
ATOM 992 N N . LEU A 1 131 ? -12.164 -4.844 33.915 1.00 98.56 131 LEU A N 1
ATOM 993 C CA . LEU A 1 131 ? -12.910 -3.587 33.995 1.00 98.56 131 LEU A CA 1
ATOM 994 C C . LEU A 1 131 ? -14.337 -3.745 34.531 1.00 98.56 131 LEU A C 1
ATOM 996 O O . LEU A 1 131 ? -14.946 -2.741 34.896 1.00 98.56 131 LEU A O 1
ATOM 1000 N N . VAL A 1 132 ? -14.863 -4.967 34.635 1.00 98.38 132 VAL A N 1
ATOM 1001 C CA . VAL A 1 132 ? -16.199 -5.219 35.191 1.00 98.38 132 VAL A CA 1
ATOM 1002 C C . VAL A 1 132 ? -16.298 -4.667 36.616 1.00 98.38 132 VAL A C 1
ATOM 1004 O O . VAL A 1 132 ? -15.505 -5.013 37.496 1.00 98.38 132 VAL A O 1
ATOM 1007 N N . ASN A 1 133 ? -17.299 -3.816 36.859 1.00 97.94 133 ASN A N 1
ATOM 1008 C CA . ASN A 1 133 ? -17.520 -3.136 38.139 1.00 97.94 133 ASN A CA 1
ATOM 1009 C C . ASN A 1 133 ? -16.322 -2.282 38.605 1.00 97.94 133 ASN A C 1
ATOM 1011 O O . ASN A 1 133 ? -16.093 -2.130 39.809 1.00 97.94 133 ASN A O 1
ATOM 1015 N N . LYS A 1 134 ? -15.544 -1.714 37.673 1.00 98.38 134 LYS A N 1
ATOM 1016 C CA . LYS A 1 134 ? -14.477 -0.744 37.967 1.00 98.38 134 LYS A CA 1
ATOM 1017 C C . LYS A 1 134 ? -14.838 0.651 37.469 1.00 98.38 134 LYS A C 1
ATOM 1019 O O . LYS A 1 134 ? -15.507 0.811 36.454 1.00 98.38 134 LYS A O 1
ATOM 1024 N N . ALA A 1 135 ? -14.390 1.670 38.195 1.00 98.00 135 ALA A N 1
ATOM 1025 C CA . ALA A 1 135 ? -14.655 3.067 37.874 1.00 98.00 135 ALA A CA 1
ATOM 1026 C C . ALA A 1 135 ? -13.574 3.633 36.947 1.00 98.00 135 ALA A C 1
ATOM 1028 O O . ALA A 1 135 ? -12.421 3.768 37.356 1.00 98.00 135 ALA A O 1
ATOM 1029 N N . LEU A 1 136 ? -13.941 4.018 35.721 1.00 97.75 136 LEU A N 1
ATOM 1030 C CA . LEU A 1 136 ? -13.019 4.673 34.783 1.00 97.75 136 LEU A CA 1
ATOM 1031 C C . LEU A 1 136 ? -12.600 6.069 35.256 1.00 97.75 136 LEU A C 1
ATOM 1033 O O . LEU A 1 136 ? -11.617 6.608 34.765 1.00 97.75 136 LEU A O 1
ATOM 1037 N N . GLY A 1 137 ? -13.310 6.665 36.216 1.00 95.00 137 GLY A N 1
ATOM 1038 C CA . GLY A 1 137 ? -12.899 7.917 36.842 1.00 95.00 137 GLY A CA 1
ATOM 1039 C C . GLY A 1 137 ? -11.764 7.772 37.865 1.00 95.00 137 GLY A C 1
ATOM 1040 O O . GLY A 1 137 ? -11.351 8.783 38.436 1.00 95.00 137 GLY A O 1
ATOM 1041 N N . ASP A 1 138 ? -11.281 6.561 38.155 1.00 96.62 138 ASP A N 1
ATOM 1042 C CA . ASP A 1 138 ? -10.130 6.307 39.032 1.00 96.62 138 ASP A CA 1
ATOM 1043 C C . ASP A 1 138 ? -8.855 6.065 38.207 1.00 96.62 138 ASP A C 1
ATOM 1045 O O . ASP A 1 138 ? -8.763 5.128 37.413 1.00 96.62 138 ASP A O 1
ATOM 1049 N N . ILE A 1 139 ? -7.833 6.898 38.419 1.00 95.12 139 ILE A N 1
ATOM 1050 C CA . ILE A 1 139 ? -6.567 6.811 37.685 1.00 95.12 139 ILE A CA 1
ATOM 1051 C C . ILE A 1 139 ? -5.835 5.482 37.909 1.00 95.12 139 ILE A C 1
ATOM 1053 O O . ILE A 1 139 ? -5.189 4.981 36.988 1.00 95.12 139 ILE A O 1
ATOM 1057 N N . THR A 1 140 ? -5.959 4.884 39.095 1.00 97.94 140 THR A N 1
ATOM 1058 C CA . THR A 1 140 ? -5.318 3.602 39.416 1.00 97.94 140 THR A CA 1
ATOM 1059 C C . THR A 1 140 ? -5.952 2.460 38.624 1.00 97.94 140 THR A C 1
ATOM 1061 O O . THR A 1 140 ? -5.244 1.585 38.124 1.00 97.94 140 THR A O 1
ATOM 1064 N N . VAL A 1 141 ? -7.273 2.522 38.407 1.00 98.19 141 VAL A N 1
ATOM 1065 C CA . VAL A 1 141 ? -8.011 1.594 37.539 1.00 98.19 141 VAL A CA 1
ATOM 1066 C C . VAL A 1 141 ? -7.550 1.742 36.092 1.00 98.19 141 VAL A C 1
ATOM 1068 O O . VAL A 1 141 ? -7.254 0.735 35.454 1.00 98.19 141 VAL A O 1
ATOM 1071 N N . ILE A 1 142 ? -7.429 2.971 35.577 1.00 97.19 142 ILE A N 1
ATOM 1072 C CA . ILE A 1 142 ? -6.957 3.210 34.202 1.00 97.19 142 ILE A CA 1
ATOM 1073 C C . ILE A 1 142 ? -5.532 2.664 34.011 1.00 97.19 142 ILE A C 1
ATOM 1075 O O . ILE A 1 142 ? -5.258 1.987 33.020 1.00 97.19 142 ILE A O 1
ATOM 1079 N N . GLN A 1 143 ? -4.621 2.926 34.953 1.00 98.19 143 GLN A N 1
ATOM 1080 C CA . GLN A 1 143 ? -3.235 2.441 34.898 1.00 98.19 143 GLN A CA 1
ATOM 1081 C C . GLN A 1 143 ? -3.157 0.908 34.920 1.00 98.19 143 GLN A C 1
ATOM 1083 O O . GLN A 1 143 ? -2.397 0.315 34.148 1.00 98.19 143 GLN A O 1
ATOM 1088 N N . ALA A 1 144 ? -3.962 0.261 35.764 1.00 98.56 144 ALA A N 1
ATOM 1089 C CA . ALA A 1 144 ? -4.050 -1.194 35.824 1.00 98.56 144 ALA A CA 1
ATOM 1090 C C . ALA A 1 144 ? -4.678 -1.787 34.549 1.00 98.56 144 ALA A C 1
ATOM 1092 O O . ALA A 1 144 ? -4.174 -2.785 34.033 1.00 98.56 144 ALA A O 1
ATOM 1093 N N . ALA A 1 145 ? -5.705 -1.144 33.983 1.00 98.62 145 ALA A N 1
ATOM 1094 C CA . ALA A 1 145 ? -6.318 -1.553 32.719 1.00 98.62 145 ALA A CA 1
ATOM 1095 C C . ALA A 1 145 ? -5.330 -1.448 31.550 1.00 98.62 145 ALA A C 1
ATOM 1097 O O . ALA A 1 145 ? -5.171 -2.401 30.795 1.00 98.62 145 ALA A O 1
ATOM 1098 N N . LEU A 1 146 ? -4.596 -0.334 31.437 1.00 98.69 146 LEU A N 1
ATOM 1099 C CA . LEU A 1 146 ? -3.540 -0.161 30.432 1.00 98.69 146 LEU A CA 1
ATOM 1100 C C . LEU A 1 146 ? -2.408 -1.182 30.595 1.00 98.69 146 LEU A C 1
ATOM 1102 O O . LEU A 1 146 ? -1.878 -1.666 29.598 1.00 98.69 146 LEU A O 1
ATOM 1106 N N . SER A 1 147 ? -2.040 -1.525 31.831 1.00 98.62 147 SER A N 1
ATOM 1107 C CA . SER A 1 147 ? -1.020 -2.548 32.094 1.00 98.62 147 SER A CA 1
ATOM 1108 C C . SER A 1 147 ? -1.504 -3.941 31.689 1.00 98.62 147 SER A C 1
ATOM 1110 O O . SER A 1 147 ? -0.766 -4.673 31.033 1.00 98.62 147 SER A O 1
ATOM 1112 N N . THR A 1 148 ? -2.757 -4.275 32.007 1.00 98.62 148 THR A N 1
ATOM 1113 C CA . THR A 1 148 ? -3.407 -5.535 31.607 1.00 98.62 148 THR A CA 1
ATOM 1114 C C . THR A 1 148 ? -3.480 -5.641 30.084 1.00 98.62 148 THR A C 1
ATOM 1116 O O . THR A 1 148 ? -2.979 -6.607 29.509 1.00 98.62 148 THR A O 1
ATOM 1119 N N . LEU A 1 149 ? -3.974 -4.589 29.425 1.00 98.62 149 LEU A N 1
ATOM 1120 C CA . LEU A 1 149 ? -4.048 -4.504 27.969 1.00 98.62 149 LEU A CA 1
ATOM 1121 C C . LEU A 1 149 ? -2.663 -4.606 27.330 1.00 98.62 149 LEU A C 1
ATOM 1123 O O . LEU A 1 149 ? -2.479 -5.307 26.343 1.00 98.62 149 LEU A O 1
ATOM 1127 N N . SER A 1 150 ? -1.652 -3.953 27.904 1.00 98.50 150 SER A N 1
ATOM 1128 C CA . SER A 1 150 ? -0.278 -4.051 27.410 1.00 98.50 150 SER A CA 1
ATOM 1129 C C . SER A 1 150 ? 0.240 -5.489 27.460 1.00 98.50 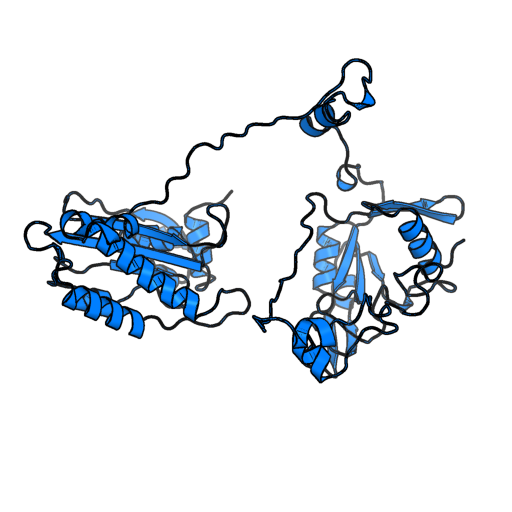150 SER A C 1
ATOM 1131 O O . SER A 1 150 ? 0.874 -5.925 26.503 1.00 98.50 150 SER A O 1
ATOM 1133 N N . SER A 1 151 ? -0.031 -6.250 28.519 1.00 98.00 151 SER A N 1
ATOM 1134 C CA . SER A 1 151 ? 0.371 -7.662 28.606 1.00 98.00 151 SER A CA 1
ATOM 1135 C C . SER A 1 151 ? -0.345 -8.551 27.586 1.00 98.00 151 SER A C 1
ATOM 1137 O O . SER A 1 151 ? 0.255 -9.486 27.064 1.00 98.00 151 SER A O 1
ATOM 1139 N N . GLU A 1 152 ? -1.598 -8.234 27.268 1.00 96.88 152 GLU A N 1
ATOM 1140 C CA . GLU A 1 152 ? -2.430 -8.957 26.300 1.00 96.88 152 GLU A CA 1
ATOM 1141 C C . GLU A 1 152 ? -2.062 -8.646 24.837 1.00 96.88 152 GLU A C 1
ATOM 1143 O O . GLU A 1 152 ? -2.154 -9.503 23.958 1.00 96.88 152 GLU A O 1
ATOM 1148 N N . LEU A 1 153 ? -1.576 -7.431 24.567 1.00 97.75 153 LEU A N 1
ATOM 1149 C CA . LEU A 1 153 ? -1.120 -7.011 23.245 1.00 97.75 153 LEU A CA 1
ATOM 1150 C C . LEU A 1 153 ? 0.239 -7.640 22.897 1.00 97.75 153 LEU A C 1
ATOM 1152 O O . LEU A 1 153 ? 1.303 -7.127 23.280 1.00 97.75 153 LEU A O 1
ATOM 1156 N N . VAL A 1 154 ? 0.195 -8.705 22.092 1.00 96.94 154 VAL A N 1
ATOM 1157 C CA . VAL A 1 154 ? 1.359 -9.414 21.532 1.00 96.94 154 VAL A CA 1
ATOM 1158 C C . VAL A 1 154 ? 1.366 -9.271 20.002 1.00 96.94 154 VAL A C 1
ATOM 1160 O O . VAL A 1 154 ? 0.759 -10.083 19.304 1.00 96.94 154 VAL A O 1
ATOM 1163 N N . PRO A 1 155 ? 1.999 -8.222 19.440 1.00 95.81 155 PRO A N 1
ATOM 1164 C CA . PRO A 1 155 ? 1.912 -7.970 18.010 1.00 95.81 155 PRO A CA 1
ATOM 1165 C C . PRO A 1 155 ? 2.852 -8.866 17.192 1.00 95.81 155 PRO A C 1
ATOM 1167 O O . PRO A 1 155 ? 4.056 -8.901 17.445 1.00 95.81 155 PRO A O 1
ATOM 1170 N N . GLU A 1 156 ? 2.323 -9.516 16.155 1.00 94.94 156 GLU A N 1
ATOM 1171 C CA . GLU A 1 156 ? 3.096 -10.318 15.190 1.00 94.94 156 GLU A CA 1
ATOM 1172 C C . GLU A 1 156 ? 3.969 -9.427 14.299 1.00 94.94 156 GLU A C 1
ATOM 1174 O O . GLU A 1 156 ? 3.597 -8.295 14.006 1.00 94.94 156 GLU A O 1
ATOM 1179 N N . SER A 1 157 ? 5.116 -9.910 13.822 1.00 92.12 157 SER A N 1
ATOM 1180 C CA . SER A 1 157 ? 5.943 -9.163 12.866 1.00 92.12 157 SER A CA 1
ATOM 1181 C C . SER A 1 157 ? 5.670 -9.634 11.439 1.00 92.12 157 SER A C 1
ATOM 1183 O O . SER A 1 157 ? 5.858 -10.811 11.145 1.00 92.12 157 SER A O 1
ATOM 1185 N N . TYR A 1 158 ? 5.288 -8.714 10.548 1.00 85.38 158 TYR A N 1
ATOM 1186 C CA . TYR A 1 158 ? 5.150 -8.974 9.112 1.00 85.38 158 TYR A CA 1
ATOM 1187 C C . TYR A 1 158 ? 5.896 -7.916 8.295 1.00 85.38 158 TYR A C 1
ATOM 1189 O O . TYR A 1 158 ? 5.846 -6.741 8.665 1.00 85.38 158 TYR A O 1
ATOM 1197 N N . PRO A 1 159 ? 6.509 -8.280 7.150 1.00 82.56 159 PRO A N 1
ATOM 1198 C CA . PRO A 1 159 ? 7.278 -7.344 6.322 1.00 82.56 159 PRO A CA 1
ATOM 1199 C C . PRO A 1 159 ? 6.498 -6.112 5.850 1.00 82.56 159 PRO A C 1
ATOM 1201 O O . PRO A 1 159 ? 7.076 -5.052 5.637 1.00 82.56 159 PRO A O 1
ATOM 1204 N N . THR A 1 160 ? 5.182 -6.248 5.674 1.00 83.25 160 THR A N 1
ATOM 1205 C CA . THR A 1 160 ? 4.303 -5.191 5.150 1.00 83.25 160 THR A CA 1
ATOM 1206 C C . THR A 1 160 ? 3.585 -4.407 6.246 1.00 83.25 160 THR A C 1
ATOM 1208 O O . THR A 1 160 ? 2.820 -3.487 5.951 1.00 83.25 160 THR A O 1
ATOM 1211 N N . TRP A 1 161 ? 3.774 -4.778 7.512 1.00 89.75 161 TRP A N 1
ATOM 1212 C CA . TRP A 1 161 ? 3.126 -4.128 8.644 1.00 89.75 161 TRP A CA 1
ATOM 1213 C C . TRP A 1 161 ? 4.065 -3.109 9.278 1.00 89.75 161 TRP A C 1
ATOM 1215 O O . TRP A 1 161 ? 5.285 -3.258 9.285 1.00 89.75 161 TRP A O 1
ATOM 1225 N N . SER A 1 162 ? 3.483 -2.068 9.873 1.00 92.56 162 SER A N 1
ATOM 1226 C CA . SER A 1 162 ? 4.242 -1.156 10.725 1.00 92.56 162 SER A CA 1
ATOM 1227 C C . SER A 1 162 ? 4.812 -1.894 11.941 1.00 92.56 162 SER A C 1
ATOM 1229 O O . SER A 1 162 ? 4.290 -2.940 12.349 1.00 92.56 162 SER A O 1
ATOM 1231 N N . SER A 1 163 ? 5.844 -1.319 12.564 1.00 95.31 163 SER A N 1
ATOM 1232 C CA . SER A 1 163 ? 6.573 -1.981 13.650 1.00 95.31 163 SER A CA 1
ATOM 1233 C C . SER A 1 163 ? 5.644 -2.495 14.770 1.00 95.31 163 SER A C 1
ATOM 1235 O O . SER A 1 163 ? 4.665 -1.823 15.121 1.00 95.31 163 SER A O 1
ATOM 1237 N N . PRO A 1 164 ? 5.939 -3.673 15.359 1.00 97.06 164 PRO A N 1
ATOM 1238 C CA . PRO A 1 164 ? 5.190 -4.205 16.499 1.00 97.06 164 PRO A CA 1
ATOM 1239 C C . PRO A 1 164 ? 5.037 -3.201 17.647 1.00 97.06 164 PRO A C 1
ATOM 1241 O O . PRO A 1 164 ? 3.933 -2.991 18.149 1.00 97.06 164 PRO A O 1
ATOM 1244 N N . THR A 1 165 ? 6.121 -2.505 18.003 1.00 97.44 165 THR A N 1
ATOM 1245 C CA . THR A 1 165 ? 6.127 -1.493 19.069 1.00 97.44 165 THR A CA 1
ATOM 1246 C C . THR A 1 165 ? 5.160 -0.346 18.785 1.00 97.44 165 THR A C 1
ATOM 1248 O O . THR A 1 165 ? 4.421 0.064 19.679 1.00 97.44 165 THR A O 1
ATOM 1251 N N . TYR A 1 166 ? 5.117 0.149 17.542 1.00 97.56 166 TYR A N 1
ATOM 1252 C CA . TYR A 1 166 ? 4.201 1.222 17.160 1.00 97.56 166 TYR A CA 1
ATOM 1253 C C . TYR A 1 166 ? 2.739 0.780 17.269 1.00 97.56 166 TYR A C 1
ATOM 1255 O O . TYR A 1 166 ? 1.938 1.481 17.881 1.00 97.56 166 TYR A O 1
ATOM 1263 N N . ARG A 1 167 ? 2.393 -0.405 16.751 1.00 97.38 167 ARG A N 1
ATOM 1264 C CA . ARG A 1 167 ? 1.012 -0.921 16.803 1.00 97.38 167 ARG A CA 1
ATOM 1265 C C . ARG A 1 167 ? 0.544 -1.187 18.232 1.00 97.38 167 ARG A C 1
ATOM 1267 O O . ARG A 1 167 ? -0.578 -0.825 18.575 1.00 97.38 167 ARG A O 1
ATOM 1274 N N . LYS A 1 168 ? 1.414 -1.724 19.094 1.00 97.94 168 LYS A N 1
ATOM 1275 C CA . LYS A 1 168 ? 1.125 -1.883 20.529 1.00 97.94 168 LYS A CA 1
ATOM 1276 C C . LYS A 1 168 ? 0.854 -0.542 21.208 1.00 97.94 168 LYS A C 1
ATOM 1278 O O . LYS A 1 168 ? -0.163 -0.390 21.877 1.00 97.94 168 LYS A O 1
ATOM 1283 N N . SER A 1 169 ? 1.737 0.436 21.002 1.00 98.31 169 SER A N 1
ATOM 1284 C CA . SER A 1 169 ? 1.553 1.792 21.531 1.00 98.31 169 SER A CA 1
ATOM 1285 C C . SER A 1 169 ? 0.244 2.410 21.044 1.00 98.31 169 SER A C 1
ATOM 1287 O O . SER A 1 169 ? -0.464 3.037 21.823 1.00 98.31 169 SER A O 1
ATOM 1289 N N . LEU A 1 170 ? -0.092 2.212 19.770 1.00 97.69 170 LEU A N 1
ATOM 1290 C CA . LEU A 1 170 ? -1.289 2.758 19.148 1.00 97.69 170 LEU A CA 1
ATOM 1291 C C . LEU A 1 170 ? -2.577 2.184 19.753 1.00 97.69 170 LEU A C 1
ATOM 1293 O O . LEU A 1 170 ? -3.466 2.959 20.092 1.00 97.69 170 LEU A O 1
ATOM 1297 N N . ALA A 1 171 ? -2.663 0.866 19.953 1.00 98.25 171 ALA A N 1
ATOM 1298 C CA . ALA A 1 171 ? -3.814 0.232 20.604 1.00 98.25 171 ALA A CA 1
ATOM 1299 C C . ALA A 1 171 ? -4.020 0.736 22.046 1.00 98.25 171 ALA A C 1
ATOM 1301 O O . ALA A 1 171 ? -5.139 1.077 22.430 1.00 98.25 171 ALA A O 1
ATOM 1302 N N . LEU A 1 172 ? -2.935 0.877 22.818 1.00 98.62 172 LEU A N 1
ATOM 1303 C CA . LEU A 1 172 ? -2.982 1.471 24.162 1.00 98.62 172 LEU A CA 1
ATOM 1304 C C . LEU A 1 172 ? -3.474 2.925 24.123 1.00 98.62 172 LEU A C 1
ATOM 1306 O O . LEU A 1 172 ? -4.338 3.316 24.908 1.00 98.62 172 LEU A O 1
ATOM 1310 N N . SER A 1 173 ? -2.962 3.726 23.185 1.00 98.06 173 SER A N 1
ATOM 1311 C CA . SER A 1 173 ? -3.396 5.113 22.999 1.00 98.06 173 SER A CA 1
ATOM 1312 C C . SER A 1 173 ? -4.856 5.222 22.554 1.00 98.06 173 SER A C 1
ATOM 1314 O O . SER A 1 173 ? -5.537 6.149 22.981 1.00 98.06 173 SER A O 1
ATOM 1316 N N . MET A 1 174 ? -5.359 4.293 21.738 1.00 98.00 174 MET A N 1
ATOM 1317 C CA . MET A 1 174 ? -6.768 4.249 21.328 1.00 98.00 174 MET A CA 1
ATOM 1318 C C . MET A 1 174 ? -7.696 3.951 22.507 1.00 98.00 174 MET A C 1
ATOM 1320 O O . MET A 1 174 ? -8.707 4.635 22.659 1.00 98.00 174 MET A O 1
ATOM 1324 N N . PHE A 1 175 ? -7.333 3.002 23.375 1.00 98.50 175 PHE A N 1
ATOM 1325 C CA . PHE A 1 175 ? -8.082 2.754 24.610 1.00 98.50 175 PHE A CA 1
ATOM 1326 C C . PHE A 1 175 ? -8.072 3.983 25.525 1.00 98.50 175 PHE A C 1
ATOM 1328 O O . PHE A 1 175 ? -9.121 4.423 25.989 1.00 98.50 175 PHE A O 1
ATOM 1335 N N . TYR A 1 176 ? -6.910 4.610 25.725 1.00 97.69 176 TYR A N 1
ATOM 1336 C CA . TYR A 1 176 ? -6.828 5.824 26.539 1.00 97.69 176 TYR A CA 1
ATOM 1337 C C . TYR A 1 176 ? -7.627 6.995 25.944 1.00 97.69 176 TYR A C 1
ATOM 1339 O O . TYR A 1 176 ? -8.298 7.719 26.674 1.00 97.69 176 TYR A O 1
ATOM 1347 N N . LYS A 1 177 ? -7.624 7.147 24.614 1.00 97.75 177 LYS A N 1
ATOM 1348 C CA . LYS A 1 177 ? -8.452 8.124 23.894 1.00 97.75 177 LYS A CA 1
ATOM 1349 C C . LYS A 1 177 ? -9.942 7.904 24.148 1.00 97.75 177 LYS A C 1
ATOM 1351 O O . LYS A 1 177 ? -10.650 8.876 24.391 1.00 97.75 177 LYS A O 1
ATOM 1356 N N . PHE A 1 178 ? -10.404 6.655 24.116 1.00 97.75 178 PHE A N 1
ATOM 1357 C CA . PHE A 1 178 ? -11.781 6.311 24.470 1.00 97.75 178 PHE A CA 1
ATOM 1358 C C . PHE A 1 178 ? -12.106 6.695 25.921 1.00 97.75 178 PHE A C 1
ATOM 1360 O O . PHE A 1 178 ? -13.104 7.367 26.164 1.00 97.75 178 PHE A O 1
ATOM 1367 N N . VAL A 1 179 ? -11.233 6.362 26.877 1.00 97.56 179 VAL A N 1
ATOM 1368 C CA . VAL A 1 179 ? -11.431 6.720 28.293 1.00 97.56 179 VAL A CA 1
ATOM 1369 C C . VAL A 1 179 ? -11.492 8.237 28.496 1.00 97.56 179 VAL A C 1
ATOM 1371 O O . VAL A 1 179 ? -12.359 8.713 29.221 1.00 97.56 179 VAL A O 1
ATOM 1374 N N . LEU A 1 180 ? -10.615 9.012 27.849 1.00 97.06 180 LEU A N 1
ATOM 1375 C CA . LEU A 1 180 ? -10.631 10.479 27.932 1.00 97.06 180 LEU A CA 1
ATOM 1376 C C . LEU A 1 180 ? -11.929 11.089 27.400 1.00 97.06 180 LEU A C 1
ATOM 1378 O O . LEU A 1 180 ? -12.391 12.096 27.926 1.00 97.06 180 LEU A O 1
ATOM 1382 N N . ASP A 1 181 ? -12.495 10.494 26.356 1.00 95.81 181 ASP A N 1
ATOM 1383 C CA . ASP A 1 181 ? -13.747 10.938 25.752 1.00 95.81 181 ASP A CA 1
ATOM 1384 C C . ASP A 1 181 ? -14.948 10.660 26.661 1.00 95.81 181 ASP A C 1
ATOM 1386 O O . ASP A 1 181 ? -15.735 11.564 26.932 1.00 95.81 181 ASP A O 1
ATOM 1390 N N . VAL A 1 182 ? -15.029 9.445 27.215 1.00 95.81 182 VAL A N 1
ATOM 1391 C CA . VAL A 1 182 ? -16.079 9.051 28.170 1.00 95.81 182 VAL A CA 1
ATOM 1392 C C . VAL A 1 182 ? -15.983 9.855 29.468 1.00 95.81 182 VAL A C 1
ATOM 1394 O O . VAL A 1 182 ? -16.985 10.367 29.958 1.00 95.81 182 VAL A O 1
ATOM 1397 N N . CYS A 1 183 ? -14.777 10.008 30.016 1.00 95.88 183 CYS A N 1
ATOM 1398 C CA . CYS A 1 183 ? -14.525 10.688 31.287 1.00 95.88 183 CYS A CA 1
ATOM 1399 C C . CYS A 1 183 ? -14.228 12.191 31.123 1.00 95.88 183 CYS A C 1
ATOM 1401 O O . CYS A 1 183 ? -13.604 12.785 32.006 1.00 95.88 183 CYS A O 1
ATOM 1403 N N . ASN A 1 184 ? -14.629 12.821 30.011 1.00 94.25 184 ASN A N 1
ATOM 1404 C CA . ASN A 1 184 ? -14.192 14.179 29.661 1.00 94.25 184 ASN A CA 1
ATOM 1405 C C . ASN A 1 184 ? -14.514 15.239 30.732 1.00 94.25 184 ASN A C 1
ATOM 1407 O O . ASN A 1 184 ? -13.731 16.166 30.921 1.00 94.25 184 ASN A O 1
ATOM 1411 N N . THR A 1 185 ? -15.609 15.073 31.482 1.00 94.50 185 THR A N 1
ATOM 1412 C CA . THR A 1 185 ? -16.032 16.016 32.529 1.00 94.50 185 THR A CA 1
ATOM 1413 C C . THR A 1 185 ? -15.205 15.899 33.808 1.00 94.50 185 THR A C 1
ATOM 1415 O O . THR A 1 185 ? -15.267 16.785 34.658 1.00 94.50 185 THR A O 1
ATOM 1418 N N . LYS A 1 186 ? -14.425 14.820 33.954 1.00 94.25 186 LYS A N 1
ATOM 1419 C CA . LYS A 1 186 ? -13.519 14.581 35.085 1.00 94.25 186 LYS A CA 1
ATOM 1420 C C . LYS A 1 186 ? -12.041 14.705 34.706 1.00 94.25 186 LYS A C 1
ATOM 1422 O O . LYS A 1 186 ? -11.206 14.919 35.584 1.00 94.25 186 LYS A O 1
ATOM 1427 N N . ALA A 1 187 ? -11.703 14.542 33.429 1.00 92.94 187 ALA A N 1
ATOM 1428 C CA . ALA A 1 187 ? -10.333 14.661 32.949 1.00 92.94 187 ALA A CA 1
ATOM 1429 C C . ALA A 1 187 ? -9.774 16.079 33.172 1.00 92.94 187 ALA A C 1
ATOM 1431 O O . ALA A 1 187 ? -10.487 17.072 33.044 1.00 92.94 187 ALA A O 1
ATOM 1432 N N . ASP A 1 188 ? -8.474 16.178 33.474 1.00 93.56 188 ASP A N 1
ATOM 1433 C CA . ASP A 1 188 ? -7.779 17.469 33.528 1.00 93.56 188 ASP A CA 1
ATOM 1434 C C . ASP A 1 188 ? -7.875 18.175 32.165 1.00 93.56 188 ASP A C 1
ATOM 1436 O O . ASP A 1 188 ? -7.721 17.540 31.115 1.00 93.56 188 ASP A O 1
ATOM 1440 N N . ALA A 1 189 ? -8.093 19.493 32.183 1.00 94.56 189 ALA A N 1
ATOM 1441 C CA . ALA A 1 189 ? -8.260 20.322 30.991 1.00 94.56 189 ALA A CA 1
ATOM 1442 C C . ALA A 1 189 ? -7.130 20.146 29.962 1.00 94.56 189 ALA A C 1
ATOM 1444 O O . ALA A 1 189 ? -7.376 20.214 28.756 1.00 94.56 189 ALA A O 1
ATOM 1445 N N . ARG A 1 190 ? -5.903 19.858 30.415 1.00 96.00 190 ARG A N 1
ATOM 1446 C CA . ARG A 1 190 ? -4.751 19.586 29.546 1.00 96.00 190 ARG A CA 1
ATOM 1447 C C . ARG A 1 190 ? -4.935 18.346 28.664 1.00 96.00 190 ARG A C 1
ATOM 1449 O O . ARG A 1 190 ? -4.326 18.285 27.597 1.00 96.00 190 ARG A O 1
ATOM 1456 N N . TYR A 1 191 ? -5.721 17.359 29.094 1.00 94.50 191 TYR A N 1
ATOM 1457 C CA . TYR A 1 191 ? -5.851 16.058 28.424 1.00 94.50 191 TYR A CA 1
ATOM 1458 C C . TYR A 1 191 ? -7.143 15.888 27.618 1.00 94.50 191 TYR A C 1
ATOM 1460 O O . TYR A 1 191 ? -7.208 14.982 26.790 1.00 94.50 191 TYR A O 1
ATOM 1468 N N . ILE A 1 192 ? -8.148 16.752 27.804 1.00 93.62 192 ILE A N 1
ATOM 1469 C CA . ILE A 1 192 ? -9.475 16.624 27.166 1.00 93.62 192 ILE A CA 1
ATOM 1470 C C . ILE A 1 192 ? -9.378 16.506 25.636 1.00 93.62 192 ILE A C 1
ATOM 1472 O O . ILE A 1 192 ? -10.045 15.667 25.028 1.00 93.62 192 ILE A O 1
ATOM 1476 N N . SER A 1 193 ? -8.500 17.286 24.999 1.00 94.56 193 SER A N 1
ATOM 1477 C CA . SER A 1 193 ? -8.306 17.251 23.540 1.00 94.56 193 SER A CA 1
ATOM 1478 C C . SER A 1 193 ? -7.819 15.891 23.020 1.00 94.56 193 SER A C 1
ATOM 1480 O O . SER A 1 193 ? -8.063 15.552 21.863 1.00 94.56 193 SER A O 1
ATOM 1482 N N . GLY A 1 194 ? -7.197 15.067 23.871 1.00 94.81 194 GLY A N 1
ATOM 1483 C CA . GLY A 1 194 ? -6.788 13.704 23.533 1.00 94.81 194 GLY A CA 1
ATOM 1484 C C . GLY A 1 194 ? -7.971 12.792 23.195 1.00 94.81 194 GLY A C 1
ATOM 1485 O O . GLY A 1 194 ? -7.835 11.936 22.318 1.00 94.81 194 GLY A O 1
ATOM 1486 N N . GLY A 1 195 ? -9.137 13.016 23.812 1.00 93.44 195 GLY A N 1
ATOM 1487 C CA . GLY A 1 195 ? -10.378 12.275 23.560 1.00 93.44 195 GLY A CA 1
ATOM 1488 C C . GLY A 1 195 ? -11.124 12.711 22.293 1.00 93.44 195 GLY A C 1
ATOM 1489 O O . GLY A 1 195 ? -11.793 11.901 21.656 1.00 93.44 195 GLY A O 1
ATOM 1490 N N . GLN A 1 196 ? -10.959 13.955 21.849 1.00 91.69 196 GLN A N 1
ATOM 1491 C CA . GLN A 1 196 ? -11.779 14.546 20.784 1.00 91.69 196 GLN A CA 1
ATOM 1492 C C . GLN A 1 196 ? -11.456 14.012 19.379 1.00 91.69 196 GLN A C 1
ATOM 1494 O O . GLN A 1 196 ? -10.367 13.492 19.116 1.00 91.69 196 GLN A O 1
ATOM 1499 N N . GLU A 1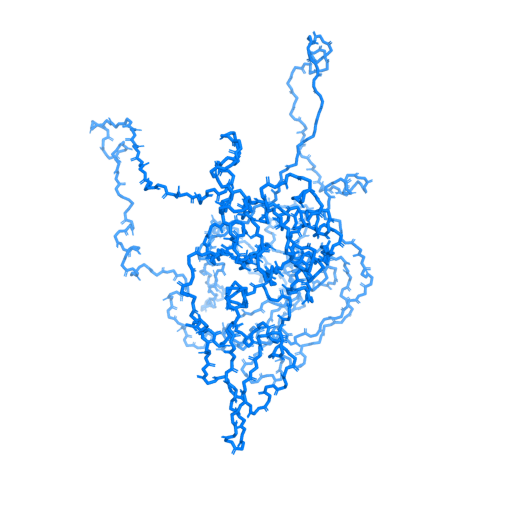 197 ? -12.420 14.106 18.463 1.00 87.81 197 GLU A N 1
ATOM 1500 C CA . GLU A 1 197 ? -12.213 13.776 17.051 1.00 87.81 197 GLU A CA 1
ATOM 1501 C C . GLU A 1 197 ? -11.388 14.856 16.339 1.00 87.81 197 GLU A C 1
ATOM 1503 O O . GLU A 1 197 ? -11.480 16.046 16.636 1.00 87.81 197 GLU A O 1
ATOM 1508 N N . LEU A 1 198 ? -10.559 14.428 15.389 1.00 85.12 198 LEU A N 1
ATOM 1509 C CA . LEU A 1 198 ? -9.717 15.325 14.612 1.00 85.12 198 LEU A CA 1
ATOM 1510 C C . LEU A 1 198 ? -10.520 15.841 13.411 1.00 85.12 198 LEU A C 1
ATOM 1512 O O . LEU A 1 198 ? -10.668 15.152 12.404 1.00 85.12 198 LEU A O 1
ATOM 1516 N N . VAL A 1 199 ? -11.061 17.052 13.534 1.00 85.88 199 VAL A N 1
ATOM 1517 C CA . VAL A 1 199 ? -11.918 17.661 12.507 1.00 85.88 199 VAL A CA 1
ATOM 1518 C C . VAL A 1 199 ? -11.064 18.380 11.464 1.00 85.88 199 VAL A C 1
ATOM 1520 O O . VAL A 1 199 ? -10.304 19.294 11.784 1.00 85.88 199 VAL A O 1
ATOM 1523 N N . ARG A 1 200 ? -11.198 17.988 10.193 1.00 83.25 200 ARG A N 1
ATOM 1524 C CA . ARG A 1 200 ? -10.555 18.686 9.071 1.00 83.25 200 ARG A CA 1
ATOM 1525 C C . ARG A 1 200 ? -11.428 19.857 8.623 1.00 83.25 200 ARG A C 1
ATOM 1527 O O . ARG A 1 200 ? -12.559 19.653 8.193 1.00 83.25 200 ARG A O 1
ATOM 1534 N N . THR A 1 201 ? -10.891 21.070 8.681 1.00 88.94 201 THR A N 1
ATOM 1535 C CA . THR A 1 201 ? -11.559 22.268 8.159 1.00 88.94 201 THR A CA 1
ATOM 1536 C C . THR A 1 201 ? -11.491 22.333 6.624 1.00 88.94 201 THR A C 1
ATOM 1538 O O . THR A 1 201 ? -10.626 21.687 6.017 1.00 88.94 201 THR A O 1
ATOM 1541 N N . PRO A 1 202 ? -12.386 23.097 5.965 1.00 91.69 202 PRO A N 1
ATOM 1542 C CA . PRO A 1 202 ? -12.278 23.373 4.535 1.00 91.69 202 PRO A CA 1
ATOM 1543 C C . PRO A 1 202 ? -10.904 23.946 4.166 1.00 91.69 202 PRO A C 1
ATOM 1545 O O . PRO A 1 202 ? -10.353 24.781 4.882 1.00 91.69 202 PRO A O 1
ATOM 1548 N N . ILE A 1 203 ? -10.351 23.494 3.039 1.00 92.31 203 ILE A N 1
ATOM 1549 C CA . ILE A 1 203 ? -9.059 23.973 2.537 1.00 92.31 203 ILE A CA 1
ATOM 1550 C C . ILE A 1 203 ? -9.281 25.313 1.834 1.00 92.31 203 ILE A C 1
ATOM 1552 O O . ILE A 1 203 ? -10.082 25.393 0.905 1.00 92.31 203 ILE A O 1
ATOM 1556 N N . VAL A 1 204 ? -8.547 26.344 2.251 1.00 95.25 204 VAL A N 1
ATOM 1557 C CA . VAL A 1 204 ? -8.529 27.670 1.617 1.00 95.25 204 VAL A CA 1
ATOM 1558 C C . VAL A 1 204 ? -7.110 27.948 1.130 1.00 95.25 204 VAL A C 1
ATOM 1560 O O . VAL A 1 204 ? -6.149 27.659 1.843 1.00 95.25 204 VAL A O 1
ATOM 1563 N N . GLY A 1 205 ? -6.972 28.481 -0.085 1.00 95.31 205 GLY A N 1
ATOM 1564 C CA . GLY A 1 205 ? -5.682 28.835 -0.678 1.00 95.31 205 GLY A CA 1
ATOM 1565 C C . GLY A 1 205 ? -5.691 30.256 -1.233 1.00 95.31 205 GLY A C 1
ATOM 1566 O O . GLY A 1 205 ? -6.667 30.664 -1.857 1.00 95.31 205 GLY A O 1
ATOM 1567 N N . THR A 1 206 ? -4.587 30.977 -1.034 1.00 96.31 206 THR A N 1
ATOM 1568 C CA . THR A 1 206 ? -4.340 32.320 -1.581 1.00 96.31 206 THR A CA 1
ATOM 1569 C C . THR A 1 206 ? -3.088 32.269 -2.446 1.00 96.31 206 THR A C 1
ATOM 1571 O O . THR A 1 206 ? -2.119 31.602 -2.085 1.00 96.31 206 THR A O 1
ATOM 1574 N N . GLN A 1 207 ? -3.110 32.950 -3.589 1.00 95.06 207 GLN A N 1
ATOM 1575 C CA . GLN A 1 207 ? -1.992 33.020 -4.527 1.00 95.06 207 GLN A CA 1
ATOM 1576 C C . GLN A 1 207 ? -1.704 34.490 -4.824 1.00 95.06 207 GLN A C 1
ATOM 1578 O O . GLN A 1 207 ? -2.632 35.249 -5.094 1.00 95.06 207 GLN A O 1
ATOM 1583 N N . ASP A 1 208 ? -0.430 34.864 -4.773 1.00 94.94 208 ASP A N 1
ATOM 1584 C CA . ASP A 1 208 ? 0.069 36.187 -5.141 1.00 94.94 208 ASP A CA 1
ATOM 1585 C C . ASP A 1 208 ? 1.270 35.996 -6.072 1.00 94.94 208 ASP A C 1
ATOM 1587 O O . ASP A 1 208 ? 2.158 35.185 -5.792 1.00 94.94 208 ASP A O 1
ATOM 1591 N N . TYR A 1 209 ? 1.259 36.672 -7.215 1.00 92.19 209 TYR A N 1
ATOM 1592 C CA . TYR A 1 209 ? 2.307 36.580 -8.223 1.00 92.19 209 TYR A CA 1
ATOM 1593 C C . TYR A 1 209 ? 2.420 37.895 -8.995 1.00 92.19 209 TYR A C 1
ATOM 1595 O O . TYR A 1 209 ? 1.427 38.519 -9.365 1.00 92.19 209 TYR A O 1
ATOM 1603 N N . GLY A 1 210 ? 3.658 38.307 -9.273 1.00 91.69 210 GLY A N 1
ATOM 1604 C CA . GLY A 1 210 ? 3.926 39.472 -10.109 1.00 91.69 210 GLY A CA 1
ATOM 1605 C C . GLY A 1 210 ? 3.689 39.156 -11.585 1.00 91.69 210 GLY A C 1
ATOM 1606 O O . GLY A 1 210 ? 4.255 38.201 -12.114 1.00 91.69 210 GLY A O 1
ATOM 1607 N N . THR A 1 211 ? 2.891 39.978 -12.262 1.00 94.56 211 THR A N 1
ATOM 1608 C CA . THR A 1 211 ? 2.714 39.945 -13.720 1.00 94.56 211 THR A CA 1
ATOM 1609 C C . THR A 1 211 ? 2.909 41.345 -14.302 1.00 94.56 211 THR A C 1
ATOM 1611 O O . THR A 1 211 ? 2.710 42.344 -13.613 1.00 94.56 211 THR A O 1
ATOM 1614 N N . ASP A 1 212 ? 3.321 41.417 -15.566 1.00 95.56 212 ASP A N 1
ATOM 1615 C CA . ASP A 1 212 ? 3.560 42.670 -16.287 1.00 95.56 212 ASP A CA 1
ATOM 1616 C C . ASP A 1 212 ? 2.873 42.608 -17.650 1.00 95.56 212 ASP A C 1
ATOM 1618 O O . ASP A 1 212 ? 3.373 41.960 -18.571 1.00 95.56 212 ASP A O 1
ATOM 1622 N N . GLN A 1 213 ? 1.745 43.310 -17.772 1.00 95.06 213 GLN A N 1
ATOM 1623 C CA . GLN A 1 213 ? 0.930 43.342 -18.989 1.00 95.06 213 GLN A CA 1
ATOM 1624 C C . GLN A 1 213 ? 1.703 43.802 -20.228 1.00 95.06 213 GLN A C 1
ATOM 1626 O O . GLN A 1 213 ? 1.388 43.371 -21.334 1.00 95.06 213 GLN A O 1
ATOM 1631 N N . SER A 1 214 ? 2.746 44.624 -20.069 1.00 97.00 214 SER A N 1
ATOM 1632 C CA . SER A 1 214 ? 3.564 45.075 -21.202 1.00 97.00 214 SER A CA 1
ATOM 1633 C C . SER A 1 214 ? 4.402 43.952 -21.827 1.00 97.00 214 SER A C 1
ATOM 1635 O O . SER A 1 214 ? 4.867 44.083 -22.958 1.00 97.00 214 SER A O 1
ATOM 1637 N N . ARG A 1 215 ? 4.582 42.836 -21.106 1.00 96.00 215 ARG A N 1
ATOM 1638 C CA . ARG A 1 215 ? 5.386 41.672 -21.508 1.00 96.00 215 ARG A CA 1
ATOM 1639 C C . ARG A 1 215 ? 4.541 40.438 -21.805 1.00 96.00 215 ARG A C 1
ATOM 1641 O O . ARG A 1 215 ? 5.087 39.340 -21.935 1.00 96.00 215 ARG A O 1
ATOM 1648 N N . TRP A 1 216 ? 3.225 40.585 -21.892 1.00 96.31 216 TRP A N 1
ATOM 1649 C CA . TRP A 1 216 ? 2.348 39.484 -22.268 1.00 96.31 216 TRP A CA 1
ATOM 1650 C C . TRP A 1 216 ? 2.633 39.032 -23.707 1.00 96.31 216 TRP A C 1
ATOM 1652 O O . TRP A 1 216 ? 2.906 39.870 -24.571 1.00 96.31 216 TRP A O 1
ATOM 1662 N N . PRO A 1 217 ? 2.650 37.709 -23.965 1.00 94.94 217 PRO A N 1
ATOM 1663 C CA . PRO A 1 217 ? 2.179 36.619 -23.093 1.00 94.94 217 PRO A CA 1
ATOM 1664 C C . PRO A 1 217 ? 3.221 36.028 -22.116 1.00 94.94 217 PRO A C 1
ATOM 1666 O O . PRO A 1 217 ? 2.908 35.100 -21.381 1.00 94.94 217 PRO A O 1
ATOM 1669 N N . VAL A 1 218 ? 4.466 36.521 -22.075 1.00 95.50 218 VAL A N 1
ATOM 1670 C CA . VAL A 1 218 ? 5.567 35.880 -21.314 1.00 95.50 218 VAL A CA 1
ATOM 1671 C C . VAL A 1 218 ? 5.309 35.844 -19.804 1.00 95.50 218 VAL A C 1
ATOM 1673 O O . VAL A 1 218 ? 5.698 34.890 -19.135 1.00 95.50 218 VAL A O 1
ATOM 1676 N N . THR A 1 219 ? 4.679 36.884 -19.258 1.00 95.50 219 THR A N 1
ATOM 1677 C CA . THR A 1 219 ? 4.352 37.000 -17.824 1.00 95.50 219 THR A CA 1
ATOM 1678 C C . THR A 1 219 ? 2.861 36.798 -17.544 1.00 95.50 219 THR A C 1
ATOM 1680 O O . THR A 1 219 ? 2.425 36.950 -16.402 1.00 95.50 219 THR A O 1
ATOM 1683 N N . GLU A 1 220 ? 2.068 36.490 -18.571 1.00 95.50 220 GLU A N 1
ATOM 1684 C CA . GLU A 1 220 ? 0.629 36.277 -18.445 1.00 95.50 220 GLU A CA 1
ATOM 1685 C C . GLU A 1 220 ? 0.365 34.902 -17.805 1.00 95.50 220 GLU A C 1
ATOM 1687 O O . GLU A 1 220 ? 0.965 33.911 -18.234 1.00 95.50 220 GLU A O 1
ATOM 1692 N N . PRO A 1 221 ? -0.516 34.794 -16.792 1.00 94.38 221 PRO A N 1
ATOM 1693 C CA . PRO A 1 221 ? -0.868 33.522 -16.158 1.00 94.38 221 PRO A CA 1
ATOM 1694 C C . PRO A 1 221 ? -1.806 32.700 -17.057 1.00 94.38 221 PRO A C 1
ATOM 1696 O O . PRO A 1 221 ? -2.971 32.459 -16.738 1.00 94.38 221 PRO A O 1
ATOM 1699 N N . LEU A 1 222 ? -1.302 32.291 -18.218 1.00 94.88 222 LEU A N 1
ATOM 1700 C CA . LEU A 1 222 ? -2.075 31.573 -19.218 1.00 94.88 222 LEU A CA 1
ATOM 1701 C C . LEU A 1 222 ? -2.461 30.178 -18.734 1.00 94.88 222 LEU A C 1
ATOM 1703 O O . LEU A 1 222 ? -1.668 29.438 -18.144 1.00 94.88 222 LEU A O 1
ATOM 1707 N N . GLN A 1 223 ? -3.688 29.783 -19.064 1.00 95.56 223 GLN A N 1
ATOM 1708 C CA . GLN A 1 223 ? -4.108 28.400 -18.915 1.00 95.56 223 GLN A CA 1
ATOM 1709 C C . GLN A 1 223 ? -3.207 27.498 -19.769 1.00 95.56 223 GLN A C 1
ATOM 1711 O O . GLN A 1 223 ? -2.906 27.802 -20.925 1.00 95.56 223 GLN A O 1
ATOM 1716 N N . LYS A 1 224 ? -2.811 26.342 -19.221 1.00 95.81 224 LYS A N 1
ATOM 1717 C CA . LYS A 1 224 ? -2.127 25.300 -19.995 1.00 95.81 224 LYS A CA 1
ATOM 1718 C C . LYS A 1 224 ? -2.958 24.972 -21.240 1.00 95.81 224 LYS A C 1
ATOM 1720 O O . LYS A 1 224 ? -4.106 24.557 -21.108 1.00 95.81 224 LYS A O 1
ATOM 1725 N N . ILE A 1 225 ? -2.354 25.086 -22.423 1.00 95.25 225 ILE A N 1
ATOM 1726 C CA . ILE A 1 225 ? -3.030 24.944 -23.729 1.00 95.25 225 ILE A CA 1
ATOM 1727 C C . ILE A 1 225 ? -3.832 23.634 -23.831 1.00 95.25 225 ILE A C 1
ATOM 1729 O O . ILE A 1 225 ? -4.920 23.608 -24.398 1.00 95.25 225 ILE A O 1
ATOM 1733 N N . THR A 1 226 ? -3.328 22.543 -23.244 1.00 95.25 226 THR A N 1
ATOM 1734 C CA . THR A 1 226 ? -3.990 21.232 -23.286 1.00 95.25 226 THR A CA 1
ATOM 1735 C C . THR A 1 226 ? -5.030 20.998 -22.187 1.00 95.25 226 THR A C 1
ATOM 1737 O O . THR A 1 226 ? -5.698 19.967 -22.206 1.00 95.25 226 THR A O 1
ATOM 1740 N N . ALA A 1 227 ? -5.202 21.918 -21.231 1.00 96.75 227 ALA A N 1
ATOM 1741 C CA . ALA A 1 227 ? -6.088 21.712 -20.085 1.00 96.75 227 ALA A CA 1
ATOM 1742 C C . ALA A 1 227 ? -7.557 21.457 -20.469 1.00 96.75 227 ALA A C 1
ATOM 1744 O O . ALA A 1 227 ? -8.098 20.479 -19.952 1.00 96.75 227 ALA A O 1
ATOM 1745 N N . PRO A 1 228 ? -8.194 22.224 -21.385 1.00 96.19 228 PRO A N 1
ATOM 1746 C CA . PRO A 1 228 ? -9.581 21.956 -21.771 1.00 96.19 228 PRO A CA 1
ATOM 1747 C C . PRO A 1 228 ? -9.767 20.536 -22.321 1.00 96.19 228 PRO A C 1
ATOM 1749 O O . PRO A 1 228 ? -10.708 19.841 -21.951 1.00 96.19 228 PRO A O 1
ATOM 1752 N N . TYR A 1 229 ? -8.819 20.060 -23.129 1.00 96.19 229 TYR A N 1
ATOM 1753 C CA . TYR A 1 229 ? -8.876 18.728 -23.727 1.00 96.19 229 TYR A CA 1
ATOM 1754 C C . TYR A 1 229 ? -8.661 17.621 -22.688 1.00 96.19 229 TYR A C 1
ATOM 1756 O O . TYR A 1 229 ? -9.432 16.662 -22.649 1.00 96.19 229 TYR A O 1
ATOM 1764 N N . LEU A 1 230 ? -7.678 17.780 -21.793 1.00 96.19 230 LEU A N 1
ATOM 1765 C CA . LEU A 1 230 ? -7.416 16.826 -20.706 1.00 96.19 230 LEU A CA 1
ATOM 1766 C C . LEU A 1 230 ? -8.640 16.644 -19.799 1.00 96.19 230 LEU A C 1
ATOM 1768 O O . LEU A 1 230 ? -8.910 15.535 -19.352 1.00 96.19 230 LEU A O 1
ATOM 1772 N N . THR A 1 231 ? -9.421 17.703 -19.569 1.00 96.62 231 THR A N 1
ATOM 1773 C CA . THR A 1 231 ? -10.646 17.626 -18.754 1.00 96.62 231 THR A CA 1
ATOM 1774 C C . THR A 1 231 ? -11.837 16.970 -19.451 1.00 96.62 231 THR A C 1
ATOM 1776 O O . THR A 1 231 ? -12.830 16.678 -18.793 1.00 96.62 231 THR A O 1
ATOM 1779 N N . THR A 1 232 ? -11.754 16.726 -20.761 1.00 96.94 232 THR A N 1
ATOM 1780 C CA . THR A 1 232 ? -12.815 16.045 -21.529 1.00 96.94 232 THR A CA 1
ATOM 1781 C C . THR A 1 232 ? -12.518 14.577 -21.825 1.00 96.94 232 THR A C 1
ATOM 1783 O O . THR A 1 232 ? -13.400 13.875 -22.307 1.00 96.94 232 THR A O 1
ATOM 1786 N N . GLY A 1 233 ? -11.290 14.112 -21.564 1.00 94.56 233 GLY A N 1
ATOM 1787 C CA . GLY A 1 233 ? -10.853 12.758 -21.917 1.00 94.56 233 GLY A CA 1
ATOM 1788 C C . GLY A 1 233 ? -10.569 12.543 -23.410 1.00 94.56 233 GLY A C 1
ATOM 1789 O O . GLY A 1 233 ? -10.404 11.407 -23.827 1.00 94.56 233 GLY A O 1
ATOM 1790 N N . VAL A 1 234 ? -10.513 13.602 -24.231 1.00 95.38 234 VAL A N 1
ATOM 1791 C CA . VAL A 1 234 ? -10.235 13.480 -25.682 1.00 95.38 234 VAL A CA 1
ATOM 1792 C C . VAL A 1 234 ? -8.744 13.406 -26.022 1.00 95.38 234 VAL A C 1
ATOM 1794 O O . VAL A 1 234 ? -8.387 13.078 -27.151 1.00 95.38 234 VAL A O 1
ATOM 1797 N N . VAL A 1 235 ? -7.864 13.767 -25.082 1.00 94.69 235 VAL A N 1
ATOM 1798 C CA . VAL A 1 235 ? -6.415 13.609 -25.262 1.00 94.69 235 VAL A CA 1
ATOM 1799 C C . VAL A 1 235 ? -6.091 12.134 -25.115 1.00 94.69 235 VAL A C 1
ATOM 1801 O O . VAL A 1 235 ? -6.317 11.582 -24.047 1.00 94.69 235 VAL A O 1
ATOM 1804 N N . GLN A 1 236 ? -5.542 11.538 -26.169 1.00 94.38 236 GLN A N 1
ATOM 1805 C CA . GLN A 1 236 ? -5.118 10.146 -26.150 1.00 94.38 236 GLN A CA 1
ATOM 1806 C C . GLN A 1 236 ? -3.713 10.026 -25.557 1.00 94.38 236 GLN A C 1
ATOM 1808 O O . GLN A 1 236 ? -2.757 10.621 -26.066 1.00 94.38 236 GLN A O 1
ATOM 1813 N N . PHE A 1 237 ? -3.606 9.241 -24.497 1.00 95.56 237 PHE A N 1
ATOM 1814 C CA . PHE A 1 237 ? -2.374 8.643 -24.004 1.00 95.56 237 PHE A CA 1
ATOM 1815 C C . PHE A 1 237 ? -2.068 7.365 -24.795 1.00 95.56 237 PHE A C 1
ATOM 1817 O O . PHE A 1 237 ? -2.824 6.988 -25.694 1.00 95.56 237 PHE A O 1
ATOM 1824 N N . LEU A 1 238 ? -0.928 6.714 -24.543 1.00 94.88 238 LEU A N 1
ATOM 1825 C CA . LEU A 1 238 ? -0.521 5.594 -25.405 1.00 94.88 238 LEU A CA 1
ATOM 1826 C C . LEU A 1 238 ? -1.480 4.408 -25.347 1.00 94.88 238 LEU A C 1
ATOM 1828 O O . LEU A 1 238 ? -1.769 3.838 -26.394 1.00 94.88 238 LEU A O 1
ATOM 1832 N N . ASP A 1 239 ? -2.001 4.099 -24.164 1.00 92.69 239 ASP A N 1
ATOM 1833 C CA . ASP A 1 239 ? -2.950 2.999 -23.955 1.00 92.69 239 ASP A CA 1
ATOM 1834 C C . ASP A 1 239 ? -4.384 3.341 -24.419 1.00 92.69 239 ASP A C 1
ATOM 1836 O O . ASP A 1 239 ? -5.239 2.470 -24.529 1.00 92.69 239 ASP A O 1
ATOM 1840 N N . ASP A 1 240 ? -4.648 4.610 -24.768 1.00 95.25 240 ASP A N 1
ATOM 1841 C CA . ASP A 1 240 ? -5.913 5.036 -25.389 1.00 95.25 240 ASP A CA 1
ATOM 1842 C C . ASP A 1 240 ? -5.920 4.822 -26.914 1.00 95.25 240 ASP A C 1
ATOM 1844 O O . ASP A 1 240 ? -6.923 5.086 -27.594 1.00 95.25 240 ASP A O 1
ATOM 1848 N N . LEU A 1 241 ? -4.783 4.426 -27.495 1.00 94.56 241 LEU A N 1
ATOM 1849 C CA . LEU A 1 241 ? -4.696 4.134 -28.918 1.00 94.56 241 LEU A CA 1
ATOM 1850 C C . LEU A 1 241 ? -5.380 2.791 -29.208 1.00 94.56 241 LEU A C 1
ATOM 1852 O O . LEU A 1 241 ? -5.169 1.824 -28.482 1.00 94.56 241 LEU A O 1
ATOM 1856 N N . PRO A 1 242 ? -6.187 2.694 -30.279 1.00 93.50 242 PRO A N 1
ATOM 1857 C CA . PRO A 1 242 ? -6.819 1.432 -30.624 1.00 93.50 242 PRO A CA 1
ATOM 1858 C C . PRO A 1 242 ? -5.753 0.389 -30.991 1.00 93.50 242 PRO A C 1
ATOM 1860 O O . PRO A 1 242 ? -4.798 0.737 -31.698 1.00 93.50 242 PRO A O 1
ATOM 1863 N N . PRO A 1 243 ? -5.935 -0.880 -30.583 1.00 92.25 243 PRO A N 1
ATOM 1864 C CA . PRO A 1 243 ? -5.012 -1.941 -30.945 1.00 92.25 243 PRO A CA 1
ATOM 1865 C C . PRO A 1 243 ? -4.997 -2.133 -32.462 1.00 92.25 243 PRO A C 1
ATOM 1867 O O . PRO A 1 243 ? -6.029 -2.081 -33.143 1.00 92.25 243 PRO A O 1
ATOM 1870 N N . THR A 1 244 ? -3.811 -2.370 -33.004 1.00 93.25 244 THR A N 1
ATOM 1871 C CA . THR A 1 244 ? -3.611 -2.661 -34.425 1.00 93.25 244 THR A CA 1
ATOM 1872 C C . THR A 1 244 ? -3.944 -4.135 -34.701 1.00 93.25 244 THR A C 1
ATOM 1874 O O . THR A 1 244 ? -3.671 -4.989 -33.858 1.00 93.25 244 THR A O 1
ATOM 1877 N N . PRO A 1 245 ? -4.519 -4.508 -35.862 1.00 94.38 245 PRO A N 1
ATOM 1878 C CA . PRO A 1 245 ? -4.727 -5.918 -36.191 1.00 94.38 245 PRO A CA 1
ATOM 1879 C C . PRO A 1 245 ? -3.423 -6.725 -36.117 1.00 94.38 245 PRO A C 1
ATOM 1881 O O . PRO A 1 245 ? -2.443 -6.383 -36.776 1.00 94.38 245 PRO A O 1
ATOM 1884 N N . GLY A 1 246 ? -3.426 -7.801 -35.327 1.00 93.62 246 GLY A N 1
ATOM 1885 C CA . GLY A 1 246 ? -2.239 -8.629 -35.086 1.00 93.62 246 GLY A CA 1
ATOM 1886 C C . GLY A 1 246 ? -1.274 -8.078 -34.030 1.00 93.62 246 GLY A C 1
ATOM 1887 O O . GLY A 1 246 ? -0.199 -8.647 -33.855 1.00 93.62 246 GLY A O 1
ATOM 1888 N N . GLU A 1 247 ? -1.632 -6.998 -33.333 1.00 96.56 247 GLU A N 1
ATOM 1889 C CA . GLU A 1 247 ? -0.908 -6.532 -32.151 1.00 96.56 247 GLU A CA 1
ATOM 1890 C C . GLU A 1 247 ? -0.920 -7.602 -31.051 1.00 96.56 247 GLU A C 1
ATOM 1892 O O . GLU A 1 247 ? -1.931 -8.265 -30.820 1.00 96.56 247 GLU A O 1
ATOM 1897 N N . LEU A 1 248 ? 0.229 -7.780 -30.400 1.00 97.88 248 LEU A N 1
ATOM 1898 C CA . LEU A 1 248 ? 0.432 -8.726 -29.306 1.00 97.88 248 LEU A CA 1
ATOM 1899 C C . LEU A 1 248 ? 0.773 -7.954 -28.033 1.00 97.88 248 LEU A C 1
ATOM 1901 O O . LEU A 1 248 ? 1.403 -6.898 -28.084 1.00 97.88 248 LEU A O 1
ATOM 1905 N N . SER A 1 249 ? 0.416 -8.513 -26.885 1.00 97.94 249 SER A N 1
ATOM 1906 C CA . SER A 1 249 ? 0.778 -7.983 -25.574 1.00 97.94 249 SER A CA 1
ATOM 1907 C C . SER A 1 249 ? 2.011 -8.687 -25.019 1.00 97.94 249 SER A C 1
ATOM 1909 O O . SER A 1 249 ? 2.227 -9.878 -25.255 1.00 97.94 249 SER A O 1
ATOM 1911 N N . ALA A 1 250 ? 2.809 -7.956 -24.242 1.00 98.00 250 ALA A N 1
ATOM 1912 C CA . ALA A 1 250 ? 4.021 -8.468 -23.618 1.00 98.00 250 ALA A CA 1
ATOM 1913 C C . ALA A 1 250 ? 3.970 -8.313 -22.094 1.00 98.00 250 ALA A C 1
ATOM 1915 O O . ALA A 1 250 ? 3.537 -7.283 -21.581 1.00 98.00 250 ALA A O 1
ATOM 1916 N N . ALA A 1 251 ? 4.459 -9.316 -21.367 1.00 98.44 251 ALA A N 1
ATOM 1917 C CA . ALA A 1 251 ? 4.610 -9.274 -19.917 1.00 98.44 251 ALA A CA 1
ATOM 1918 C C . ALA A 1 251 ? 6.008 -9.740 -19.508 1.00 98.44 251 ALA A C 1
ATOM 1920 O O . ALA A 1 251 ? 6.533 -10.726 -20.025 1.00 98.44 251 ALA A O 1
ATOM 1921 N N . ILE A 1 252 ? 6.618 -9.021 -18.569 1.00 98.25 252 ILE A N 1
ATOM 1922 C CA . ILE A 1 252 ? 7.991 -9.274 -18.130 1.00 98.25 252 ILE A CA 1
ATOM 1923 C C . ILE A 1 252 ? 7.990 -10.374 -17.065 1.00 98.25 252 ILE A C 1
ATOM 1925 O O . ILE A 1 252 ? 7.290 -10.279 -16.058 1.00 98.25 252 ILE A O 1
ATOM 1929 N N . VAL A 1 253 ? 8.829 -11.389 -17.258 1.00 98.50 253 VAL A N 1
ATOM 1930 C CA . VAL A 1 253 ? 9.181 -12.366 -16.225 1.00 98.50 253 VAL A CA 1
ATOM 1931 C C . VAL A 1 253 ? 10.276 -11.758 -15.359 1.00 98.50 253 VAL A C 1
ATOM 1933 O O . VAL A 1 253 ? 11.366 -11.449 -15.847 1.00 98.50 253 VAL A O 1
ATOM 1936 N N . ILE A 1 254 ? 9.983 -11.574 -14.075 1.00 98.06 254 ILE A N 1
ATOM 1937 C CA . ILE A 1 254 ? 10.858 -10.888 -13.121 1.00 98.06 254 ILE A CA 1
ATOM 1938 C C . ILE A 1 254 ? 11.389 -11.836 -12.047 1.00 98.06 254 ILE A C 1
ATOM 1940 O O . ILE A 1 254 ? 10.743 -12.813 -11.674 1.00 98.06 254 ILE A O 1
ATOM 1944 N N . SER A 1 255 ? 12.567 -11.525 -11.511 1.00 97.88 255 SER A N 1
ATOM 1945 C CA . SER A 1 255 ? 13.178 -12.312 -10.444 1.00 97.88 255 SER A CA 1
ATOM 1946 C C . SER A 1 255 ? 12.419 -12.220 -9.118 1.00 97.88 255 SER A C 1
ATOM 1948 O O . SER A 1 255 ? 12.141 -11.120 -8.634 1.00 97.88 255 SER A O 1
ATOM 1950 N N . SER A 1 256 ? 12.199 -13.368 -8.468 1.00 95.38 256 SER A N 1
ATOM 1951 C CA . SER A 1 256 ? 11.724 -13.443 -7.076 1.00 95.38 256 SER A CA 1
ATOM 1952 C C . SER A 1 256 ? 12.848 -13.333 -6.036 1.00 95.38 256 SER A C 1
ATOM 1954 O O . SER A 1 256 ? 12.577 -13.191 -4.845 1.00 95.38 256 SER A O 1
ATOM 1956 N N . GLN A 1 257 ? 14.111 -13.378 -6.473 1.00 97.00 257 GLN A N 1
ATOM 1957 C CA . GLN A 1 257 ? 15.298 -13.225 -5.630 1.00 97.00 257 GLN A CA 1
ATOM 1958 C C . GLN A 1 257 ? 15.960 -11.864 -5.841 1.00 97.00 257 GLN A C 1
ATOM 1960 O O . GLN A 1 257 ? 15.843 -11.275 -6.914 1.00 97.00 257 GLN A O 1
ATOM 1965 N N . GLY A 1 258 ? 16.678 -11.381 -4.823 1.00 96.00 258 GLY A N 1
ATOM 1966 C CA . GLY A 1 258 ? 17.416 -10.114 -4.882 1.00 96.00 258 GLY A CA 1
ATOM 1967 C C . GLY A 1 258 ? 18.937 -10.234 -4.960 1.00 96.00 258 GLY A C 1
ATOM 1968 O O . GLY A 1 258 ? 19.596 -9.232 -5.195 1.00 96.00 258 GLY A O 1
ATOM 1969 N N . ASN A 1 259 ? 19.493 -11.423 -4.734 1.00 97.19 259 ASN A N 1
ATOM 1970 C CA . ASN A 1 259 ? 20.925 -11.704 -4.819 1.00 97.19 259 ASN A CA 1
ATOM 1971 C C . ASN A 1 259 ? 21.100 -13.219 -4.987 1.00 97.19 259 ASN A C 1
ATOM 1973 O O . ASN A 1 259 ? 21.011 -13.973 -4.015 1.00 97.19 259 ASN A O 1
ATOM 1977 N N . ALA A 1 260 ? 21.220 -13.669 -6.232 1.00 98.12 260 ALA A N 1
ATOM 1978 C CA . ALA A 1 260 ? 21.280 -15.088 -6.572 1.00 98.12 260 ALA A CA 1
ATOM 1979 C C . ALA A 1 260 ? 21.850 -15.303 -7.980 1.00 98.12 260 ALA A C 1
ATOM 1981 O O . ALA A 1 260 ? 22.063 -14.361 -8.746 1.00 98.12 260 ALA A O 1
ATOM 1982 N N . THR A 1 261 ? 22.041 -16.564 -8.351 1.00 98.44 261 THR A N 1
ATOM 1983 C CA . THR A 1 261 ? 22.268 -16.979 -9.737 1.00 98.44 261 THR A CA 1
ATOM 1984 C C . THR A 1 261 ? 21.069 -17.793 -10.212 1.00 98.44 261 THR A C 1
ATOM 1986 O O . THR A 1 261 ? 20.588 -18.656 -9.481 1.00 98.44 261 THR A O 1
ATOM 1989 N N . ILE A 1 262 ? 20.589 -17.548 -11.426 1.00 98.38 262 ILE A N 1
ATOM 1990 C CA . ILE A 1 262 ? 19.605 -18.395 -12.099 1.00 98.38 262 ILE A CA 1
ATOM 1991 C C . ILE A 1 262 ? 20.215 -19.788 -12.265 1.00 98.38 262 ILE A C 1
ATOM 1993 O O . ILE A 1 262 ? 21.368 -19.943 -12.676 1.00 98.38 262 ILE A O 1
ATOM 1997 N N . ASP A 1 263 ? 19.446 -20.804 -11.901 1.00 98.06 263 ASP A N 1
ATOM 1998 C CA . ASP A 1 263 ? 19.821 -22.193 -12.114 1.00 98.06 263 ASP A CA 1
ATOM 1999 C C . ASP A 1 263 ? 19.140 -22.754 -13.360 1.00 98.06 263 ASP A C 1
ATOM 2001 O O . ASP A 1 263 ? 19.827 -23.180 -14.286 1.00 98.06 263 ASP A O 1
ATOM 2005 N N . THR A 1 264 ? 17.809 -22.669 -13.426 1.00 97.75 264 THR A N 1
ATOM 2006 C CA . THR A 1 264 ? 17.031 -23.066 -14.606 1.00 97.75 264 THR A CA 1
ATOM 2007 C C . THR A 1 264 ? 15.886 -22.096 -14.879 1.00 97.75 264 THR A C 1
ATOM 2009 O O . THR A 1 264 ? 15.375 -21.446 -13.963 1.00 97.75 264 THR A O 1
ATOM 2012 N N . ILE A 1 265 ? 15.493 -22.012 -16.150 1.00 98.31 265 ILE A N 1
ATOM 2013 C CA . ILE A 1 265 ? 14.301 -21.307 -16.621 1.00 98.31 265 ILE A CA 1
ATOM 2014 C C . ILE A 1 265 ? 13.479 -22.322 -17.412 1.00 98.31 265 ILE A C 1
ATOM 2016 O O . ILE A 1 265 ? 13.972 -22.881 -18.391 1.00 98.31 265 ILE A O 1
ATOM 2020 N N . ASP A 1 266 ? 12.240 -22.554 -16.994 1.00 98.19 266 ASP A N 1
ATOM 2021 C CA . ASP A 1 266 ? 11.285 -23.413 -17.688 1.00 98.19 266 ASP A CA 1
ATOM 2022 C C . ASP A 1 266 ? 10.006 -22.628 -18.001 1.00 98.19 266 ASP A C 1
ATOM 2024 O O . ASP A 1 266 ? 9.208 -22.304 -17.121 1.00 98.19 266 ASP A O 1
ATOM 2028 N N . ALA A 1 267 ? 9.826 -22.319 -19.285 1.00 98.31 267 ALA A N 1
ATOM 2029 C CA . ALA A 1 267 ? 8.649 -21.635 -19.809 1.00 98.31 267 ALA A CA 1
ATOM 2030 C C . ALA A 1 267 ? 7.638 -22.597 -20.460 1.00 98.31 267 ALA A C 1
ATOM 2032 O O . ALA A 1 267 ? 6.671 -22.135 -21.061 1.00 98.31 267 ALA A O 1
ATOM 2033 N N . SER A 1 268 ? 7.830 -23.919 -20.373 1.00 98.38 268 SER A N 1
ATOM 2034 C CA . SER A 1 268 ? 7.010 -24.907 -21.094 1.00 98.38 268 SER A CA 1
ATOM 2035 C C . SER A 1 268 ? 5.520 -24.820 -20.751 1.00 98.38 268 SER A C 1
ATOM 2037 O O . SER A 1 268 ? 4.680 -24.849 -21.650 1.00 98.38 268 SER A O 1
ATOM 2039 N N . VAL A 1 269 ? 5.182 -24.637 -19.471 1.00 98.19 269 VAL A N 1
ATOM 2040 C CA . VAL A 1 269 ? 3.793 -24.463 -19.014 1.00 98.19 269 VAL A CA 1
ATOM 2041 C C . VAL A 1 269 ? 3.191 -23.182 -19.588 1.00 98.19 269 VAL A C 1
ATOM 2043 O O . VAL A 1 269 ? 2.091 -23.222 -20.137 1.00 98.19 269 VAL A O 1
ATOM 2046 N N . ALA A 1 270 ? 3.926 -22.068 -19.535 1.00 98.19 270 ALA A N 1
ATOM 2047 C CA . ALA A 1 270 ? 3.486 -20.799 -20.106 1.00 98.19 270 ALA A CA 1
ATOM 2048 C C . ALA A 1 270 ? 3.256 -20.911 -21.623 1.00 98.19 270 ALA A C 1
ATOM 2050 O O . ALA A 1 270 ? 2.211 -20.500 -22.114 1.00 98.19 270 ALA A O 1
ATOM 2051 N N . LEU A 1 271 ? 4.184 -21.538 -22.352 1.00 98.50 271 LEU A N 1
ATOM 2052 C CA . LEU A 1 271 ? 4.090 -21.767 -23.800 1.00 98.50 271 LEU A CA 1
ATOM 2053 C C . LEU A 1 271 ? 2.951 -22.720 -24.196 1.00 98.50 271 LEU A C 1
ATOM 2055 O O . LEU A 1 271 ? 2.529 -22.717 -25.348 1.00 98.50 271 LEU A O 1
ATOM 2059 N N . SER A 1 272 ? 2.452 -23.539 -23.266 1.00 98.12 272 SER A N 1
ATOM 2060 C CA . SER A 1 272 ? 1.303 -24.421 -23.506 1.00 98.12 272 SER A CA 1
ATOM 2061 C C . SER A 1 272 ? -0.054 -23.721 -23.374 1.00 98.12 272 SER A C 1
ATOM 2063 O O . SER A 1 272 ? -1.075 -24.293 -23.765 1.00 98.12 272 SER A O 1
ATOM 2065 N N . LEU A 1 273 ? -0.089 -22.498 -22.830 1.00 97.81 273 LEU A N 1
ATOM 2066 C CA . LEU A 1 273 ? -1.323 -21.732 -22.706 1.00 97.81 273 LEU A CA 1
ATOM 2067 C C . LEU A 1 273 ? -1.819 -21.276 -24.088 1.00 97.81 273 LEU A C 1
ATOM 2069 O O . LEU A 1 273 ? -1.061 -20.653 -24.836 1.00 97.81 273 LEU A O 1
ATOM 2073 N N . PRO A 1 274 ? -3.104 -21.501 -24.419 1.00 98.12 274 PRO A N 1
ATOM 2074 C CA . PRO A 1 274 ? -3.706 -20.910 -25.607 1.00 98.12 274 PRO A CA 1
ATOM 2075 C C . PRO A 1 274 ? -3.536 -19.386 -25.612 1.00 98.12 274 PRO A C 1
ATOM 2077 O O . PRO A 1 274 ? -3.816 -18.732 -24.611 1.00 98.12 274 PRO A O 1
ATOM 2080 N N . GLY A 1 275 ? -3.076 -18.841 -26.739 1.00 97.75 275 GLY A N 1
ATOM 2081 C CA . GLY A 1 275 ? -2.840 -17.406 -26.921 1.00 97.75 275 GLY A CA 1
ATOM 2082 C C . GLY A 1 275 ? -1.409 -16.948 -26.621 1.00 97.75 275 GLY A C 1
ATOM 2083 O O . GLY A 1 275 ? -1.025 -15.870 -27.072 1.00 97.75 275 GLY A O 1
ATOM 2084 N N . VAL A 1 276 ? -0.580 -17.753 -25.940 1.00 98.69 276 VAL A N 1
ATOM 2085 C CA . VAL A 1 276 ? 0.858 -17.461 -25.801 1.00 98.69 276 VAL A CA 1
ATOM 2086 C C . VAL A 1 276 ? 1.578 -17.772 -27.113 1.00 98.69 276 VAL A C 1
ATOM 2088 O O . VAL A 1 276 ? 1.451 -18.859 -27.672 1.00 98.69 276 VAL A O 1
ATOM 2091 N N . VAL A 1 277 ? 2.342 -16.797 -27.602 1.00 98.50 277 VAL A N 1
ATOM 2092 C CA . VAL A 1 277 ? 3.044 -16.850 -28.892 1.00 98.50 277 VAL A CA 1
ATOM 2093 C C . VAL A 1 277 ? 4.524 -17.166 -28.708 1.00 98.50 277 VAL A C 1
ATOM 2095 O O . VAL A 1 277 ? 5.082 -17.953 -29.471 1.00 98.50 277 VAL A O 1
ATOM 2098 N N . ALA A 1 278 ? 5.177 -16.555 -27.716 1.00 98.50 278 ALA A N 1
ATOM 2099 C CA . ALA A 1 278 ? 6.610 -16.725 -27.498 1.00 98.50 278 ALA A CA 1
ATOM 2100 C C . ALA A 1 278 ? 7.033 -16.441 -26.052 1.00 98.50 278 ALA A C 1
ATOM 2102 O O . ALA A 1 278 ? 6.396 -15.669 -25.334 1.00 98.50 278 ALA A O 1
ATOM 2103 N N . PHE A 1 279 ? 8.170 -17.023 -25.672 1.00 98.62 279 PHE A N 1
ATOM 2104 C CA . PHE A 1 279 ? 8.977 -16.611 -24.530 1.00 98.62 279 PHE A CA 1
ATOM 2105 C C . PHE A 1 279 ? 10.322 -16.108 -25.061 1.00 98.62 279 PHE A C 1
ATOM 2107 O O . PHE A 1 279 ? 11.028 -16.862 -25.723 1.00 98.62 279 PHE A O 1
ATOM 2114 N N . ILE A 1 280 ? 10.640 -14.842 -24.797 1.00 98.56 280 ILE A N 1
ATOM 2115 C CA . ILE A 1 280 ? 11.876 -14.172 -25.208 1.00 98.56 280 ILE A CA 1
ATOM 2116 C C . ILE A 1 280 ? 12.801 -14.088 -23.993 1.00 98.56 280 ILE A C 1
ATOM 2118 O O . ILE A 1 280 ? 12.419 -13.576 -22.940 1.00 98.56 280 ILE A O 1
ATOM 2122 N N . GLN A 1 281 ? 14.033 -14.543 -24.147 1.00 97.69 281 GLN A N 1
ATOM 2123 C CA . GLN A 1 281 ? 15.096 -14.506 -23.146 1.00 97.69 281 GLN A CA 1
ATOM 2124 C C . GLN A 1 281 ? 16.362 -13.866 -23.728 1.00 97.69 281 GLN A C 1
ATOM 2126 O O . GLN A 1 281 ? 16.430 -13.505 -24.902 1.00 97.69 281 GLN A O 1
ATOM 2131 N N . ALA A 1 282 ? 17.398 -13.705 -22.903 1.00 97.00 282 ALA A N 1
ATOM 2132 C CA . ALA A 1 282 ? 18.624 -13.014 -23.304 1.00 97.00 282 ALA A CA 1
ATOM 2133 C C . ALA A 1 282 ? 19.304 -13.611 -24.557 1.00 97.00 282 ALA A C 1
ATOM 2135 O O . ALA A 1 282 ? 19.966 -12.879 -25.291 1.00 97.00 282 ALA A O 1
ATOM 2136 N N . SER A 1 283 ? 19.136 -14.914 -24.818 1.00 96.62 283 SER A N 1
ATOM 2137 C CA . SER A 1 283 ? 19.674 -15.584 -26.011 1.00 96.62 283 SER A CA 1
ATOM 2138 C C . SER A 1 283 ? 18.956 -15.229 -27.314 1.00 96.62 283 SER A C 1
ATOM 2140 O O . SER A 1 283 ? 19.495 -15.510 -28.379 1.00 96.62 283 SER A O 1
ATOM 2142 N N . ASP A 1 284 ? 17.764 -14.633 -27.240 1.00 97.62 284 ASP A N 1
ATOM 2143 C CA . ASP A 1 284 ? 16.957 -14.258 -28.409 1.00 97.62 284 ASP A CA 1
ATOM 2144 C C . ASP A 1 284 ? 17.271 -12.840 -28.907 1.00 97.62 284 ASP A C 1
ATOM 2146 O O . ASP A 1 284 ? 16.713 -12.380 -29.904 1.00 97.62 284 ASP A O 1
ATOM 2150 N N . ILE A 1 285 ? 18.179 -12.134 -28.226 1.00 96.75 285 ILE A N 1
ATOM 2151 C CA . ILE A 1 285 ? 18.705 -10.854 -28.697 1.00 96.75 285 ILE A CA 1
ATOM 2152 C C . ILE A 1 285 ? 19.465 -11.100 -30.016 1.00 96.75 285 ILE A C 1
ATOM 2154 O O . ILE A 1 285 ? 20.355 -11.956 -30.044 1.00 96.75 285 ILE A O 1
ATOM 2158 N N . PRO A 1 286 ? 19.140 -10.380 -31.112 1.00 95.00 286 PRO A N 1
ATOM 2159 C CA . PRO A 1 286 ? 19.698 -10.657 -32.433 1.00 95.00 286 PRO A CA 1
ATOM 2160 C C . PRO A 1 286 ? 21.225 -10.581 -32.502 1.00 95.00 286 PRO A C 1
ATOM 2162 O O . PRO A 1 286 ? 21.878 -9.847 -31.760 1.00 95.00 286 PRO A O 1
ATOM 2165 N N . SER A 1 287 ? 21.801 -11.282 -33.482 1.00 90.81 287 SER A N 1
ATOM 2166 C CA . SER A 1 287 ? 23.222 -11.149 -33.815 1.00 90.81 287 SER A CA 1
ATOM 2167 C C . SER A 1 287 ? 23.548 -9.704 -34.208 1.00 90.81 287 SER A C 1
ATOM 2169 O O . SER A 1 287 ? 22.993 -9.188 -35.173 1.00 90.81 287 SER A O 1
ATOM 2171 N N . GLY A 1 288 ? 24.475 -9.072 -33.484 1.00 91.31 288 GLY A N 1
ATOM 2172 C CA . GLY A 1 288 ? 24.811 -7.646 -33.620 1.00 91.31 288 GLY A CA 1
ATOM 2173 C C . GLY A 1 288 ? 24.162 -6.758 -32.553 1.00 91.31 288 GLY A C 1
ATOM 2174 O O . GLY A 1 288 ? 24.620 -5.638 -32.337 1.00 91.31 288 GLY A O 1
ATOM 2175 N N . GLY A 1 289 ? 23.156 -7.275 -31.847 1.00 94.62 289 GLY A N 1
ATOM 2176 C CA . GLY A 1 289 ? 22.563 -6.649 -30.676 1.00 94.62 289 GLY A CA 1
ATOM 2177 C C . GLY A 1 289 ? 23.432 -6.789 -29.425 1.00 94.62 289 GLY A C 1
ATOM 2178 O O . GLY A 1 289 ? 24.196 -7.744 -29.264 1.00 94.62 289 GLY A O 1
ATOM 2179 N N . VAL A 1 290 ? 23.305 -5.838 -28.500 1.00 94.00 290 VAL A N 1
ATOM 2180 C CA . VAL A 1 290 ? 24.021 -5.838 -27.217 1.00 94.00 290 VAL A CA 1
ATOM 2181 C C . VAL A 1 290 ? 23.012 -5.859 -26.080 1.00 94.00 290 VAL A C 1
ATOM 2183 O O . VAL A 1 290 ? 22.306 -4.877 -25.885 1.00 94.00 290 VAL A O 1
ATOM 2186 N N . ASN A 1 291 ? 22.996 -6.936 -25.282 1.00 94.81 291 ASN A N 1
ATOM 2187 C CA . ASN A 1 291 ? 22.140 -7.081 -24.094 1.00 94.81 291 ASN A CA 1
ATOM 2188 C C . ASN A 1 291 ? 22.508 -6.087 -22.977 1.00 94.81 291 ASN A C 1
ATOM 2190 O O . ASN A 1 291 ? 23.145 -6.449 -21.989 1.00 94.81 291 ASN A O 1
ATOM 2194 N N . ASN A 1 292 ? 22.163 -4.820 -23.159 1.00 92.88 292 ASN A N 1
ATOM 2195 C CA . ASN A 1 292 ? 22.417 -3.732 -22.231 1.00 92.88 292 ASN A CA 1
ATOM 2196 C C . ASN A 1 292 ? 21.340 -2.666 -22.441 1.00 92.88 292 ASN A C 1
ATOM 2198 O O . ASN A 1 292 ? 21.228 -2.129 -23.542 1.00 92.88 292 ASN A O 1
ATOM 2202 N N . TRP A 1 293 ? 20.552 -2.350 -21.415 1.00 89.12 293 TRP A N 1
ATOM 2203 C CA . TRP A 1 293 ? 19.489 -1.350 -21.565 1.00 89.12 293 TRP A CA 1
ATOM 2204 C C . TRP A 1 293 ? 20.035 0.084 -21.560 1.00 89.12 293 TRP A C 1
ATOM 2206 O O . TRP A 1 293 ? 19.373 1.005 -22.038 1.00 89.12 293 TRP A O 1
ATOM 2216 N N . ARG A 1 294 ? 21.259 0.290 -21.057 1.00 89.62 294 ARG A N 1
ATOM 2217 C CA . ARG A 1 294 ? 21.920 1.599 -21.037 1.00 89.62 294 ARG A CA 1
ATOM 2218 C C . ARG A 1 294 ? 22.607 1.877 -22.383 1.00 89.62 294 ARG A C 1
ATOM 2220 O O . ARG A 1 294 ? 23.426 1.055 -22.807 1.00 89.62 294 ARG A O 1
ATOM 2227 N N . PRO A 1 295 ? 22.362 3.034 -23.028 1.00 88.06 295 PRO A N 1
ATOM 2228 C CA . PRO A 1 295 ? 23.096 3.427 -24.229 1.00 88.06 295 PRO A CA 1
ATOM 2229 C C . PRO A 1 295 ? 24.606 3.517 -23.967 1.00 88.06 295 PRO A C 1
ATOM 2231 O O . PRO A 1 295 ? 25.061 4.329 -23.149 1.00 88.06 295 PRO A O 1
ATOM 2234 N N . VAL A 1 296 ? 25.400 2.685 -24.650 1.00 84.06 296 VAL A N 1
ATOM 2235 C CA . VAL A 1 296 ? 26.868 2.626 -24.475 1.00 84.06 296 VAL A CA 1
ATOM 2236 C C . VAL A 1 296 ? 27.539 3.944 -24.876 1.00 84.06 296 VAL A C 1
ATOM 2238 O O . VAL A 1 296 ? 28.491 4.376 -24.228 1.00 84.06 296 VAL A O 1
ATOM 2241 N N . SER A 1 297 ? 26.994 4.608 -25.894 1.00 79.94 297 SER A N 1
ATOM 2242 C CA . SER A 1 297 ? 27.360 5.942 -26.396 1.00 79.94 297 SER A CA 1
ATOM 2243 C C . SER A 1 297 ? 27.430 7.026 -25.315 1.00 79.94 297 SER A C 1
ATOM 2245 O O . SER A 1 297 ? 28.215 7.964 -25.444 1.00 79.94 297 SER A O 1
ATOM 2247 N N . ARG A 1 298 ? 26.611 6.926 -24.259 1.00 76.31 298 ARG A N 1
ATOM 2248 C CA . ARG A 1 298 ? 26.414 8.009 -23.278 1.00 76.31 298 ARG A CA 1
ATOM 2249 C C . ARG A 1 298 ? 26.788 7.646 -21.851 1.00 76.31 298 ARG A C 1
ATOM 2251 O O . ARG A 1 298 ? 27.177 8.526 -21.089 1.00 76.31 298 ARG A O 1
ATOM 2258 N N . PHE A 1 299 ? 26.683 6.371 -21.485 1.00 72.56 299 PHE A N 1
ATOM 2259 C CA . PHE A 1 299 ? 26.961 5.895 -20.126 1.00 72.56 299 PHE A CA 1
ATOM 2260 C C . PHE A 1 299 ? 28.061 4.834 -20.073 1.00 72.56 299 PHE A C 1
ATOM 2262 O O . PHE A 1 299 ? 28.020 3.952 -19.214 1.00 72.56 299 PHE A O 1
ATOM 2269 N N . GLY A 1 300 ? 29.029 4.901 -20.995 1.00 65.19 300 GLY A N 1
ATOM 2270 C CA . GLY A 1 300 ? 30.155 3.969 -21.049 1.00 65.19 300 GLY A CA 1
ATOM 2271 C C . GLY A 1 300 ? 30.777 3.697 -19.670 1.00 65.19 300 GLY A C 1
ATOM 2272 O O . GLY A 1 300 ? 30.909 4.597 -18.842 1.00 65.19 300 GLY A O 1
ATOM 2273 N N . GLY A 1 301 ? 31.146 2.436 -19.419 1.00 67.69 301 GLY A N 1
ATOM 2274 C CA . GLY A 1 301 ? 31.834 2.007 -18.193 1.00 67.69 301 GLY A CA 1
ATOM 2275 C C . GLY A 1 301 ? 31.059 1.041 -17.288 1.00 67.69 301 GLY A C 1
ATOM 2276 O O . GLY A 1 301 ? 31.690 0.374 -16.473 1.00 67.69 301 GLY A O 1
ATOM 2277 N N . PHE A 1 302 ? 29.736 0.897 -17.444 1.00 75.94 302 PHE A N 1
ATOM 2278 C CA . PHE A 1 302 ? 28.943 -0.099 -16.707 1.00 75.94 302 PHE A CA 1
ATOM 2279 C C . PHE A 1 302 ? 27.842 -0.710 -17.585 1.00 75.94 302 PHE A C 1
ATOM 2281 O O . PHE A 1 302 ? 27.034 0.016 -18.164 1.00 75.94 302 PHE A O 1
ATOM 2288 N N . LYS A 1 303 ? 27.816 -2.045 -17.683 1.00 83.69 303 LYS A N 1
ATOM 2289 C CA . LYS A 1 303 ? 26.794 -2.804 -18.416 1.00 83.69 303 LYS A CA 1
ATOM 2290 C C . LYS A 1 303 ? 25.677 -3.196 -17.455 1.00 83.69 303 LYS A C 1
ATOM 2292 O O . LYS A 1 303 ? 25.952 -3.788 -16.415 1.00 83.69 303 LYS A O 1
ATOM 2297 N N . GLU A 1 304 ? 24.438 -2.932 -17.838 1.00 89.56 304 GLU A N 1
ATOM 2298 C CA . GLU A 1 304 ? 23.256 -3.371 -17.106 1.00 89.56 304 GLU A CA 1
ATOM 2299 C C . GLU A 1 304 ? 22.334 -4.124 -18.065 1.00 89.56 304 GLU A C 1
ATOM 2301 O O . GLU A 1 304 ? 21.783 -3.552 -19.005 1.00 89.56 304 GLU A O 1
ATOM 2306 N N . GLU A 1 305 ? 22.246 -5.441 -17.883 1.00 94.75 305 GLU A N 1
ATOM 2307 C CA . GLU A 1 305 ? 21.554 -6.321 -18.829 1.00 94.75 305 GLU A CA 1
ATOM 2308 C C . GLU A 1 305 ? 20.063 -5.990 -18.917 1.00 94.75 305 GLU A C 1
ATOM 2310 O O . GLU A 1 305 ? 19.424 -5.733 -17.897 1.00 94.75 305 GLU A O 1
ATOM 2315 N N . LEU A 1 306 ? 19.512 -6.009 -20.138 1.00 95.94 306 LEU A N 1
ATOM 2316 C CA . LEU A 1 306 ? 18.073 -5.845 -20.348 1.00 95.94 306 LEU A CA 1
ATOM 2317 C C . LEU A 1 306 ? 17.328 -7.060 -19.789 1.00 95.94 306 LEU A C 1
ATOM 2319 O O . LEU A 1 306 ? 16.365 -6.901 -19.049 1.00 95.94 306 LEU A O 1
ATOM 2323 N N . LEU A 1 307 ? 17.801 -8.259 -20.136 1.00 97.69 307 LEU A N 1
ATOM 2324 C CA . LEU A 1 307 ? 17.328 -9.542 -19.618 1.00 97.69 307 LEU A CA 1
ATOM 2325 C C . LEU A 1 307 ? 18.514 -10.267 -18.981 1.00 97.69 307 LEU A C 1
ATOM 2327 O O . LEU A 1 307 ? 19.559 -10.402 -19.622 1.00 97.69 307 LEU A O 1
ATOM 2331 N N . SER A 1 308 ? 18.381 -10.706 -17.729 1.00 97.25 308 SER A N 1
ATOM 2332 C CA . SER A 1 308 ? 19.483 -11.363 -17.018 1.00 97.25 308 SER A CA 1
ATOM 2333 C C . SER A 1 308 ? 19.909 -12.655 -17.714 1.00 97.25 308 SER A C 1
ATOM 2335 O O . SER A 1 308 ? 19.097 -13.544 -17.962 1.00 97.25 308 SER A O 1
ATOM 2337 N N . THR A 1 309 ? 21.208 -12.780 -17.977 1.00 96.00 309 THR A N 1
ATOM 2338 C CA . THR A 1 309 ? 21.827 -14.012 -18.494 1.00 96.00 309 THR A CA 1
ATOM 2339 C C . THR A 1 309 ? 22.129 -15.042 -17.405 1.00 96.00 309 THR A C 1
ATOM 2341 O O . THR A 1 309 ? 22.491 -16.176 -17.714 1.00 96.00 309 THR A O 1
ATOM 2344 N N . GLY A 1 310 ? 21.999 -14.674 -16.127 1.00 95.88 310 GLY A N 1
ATOM 2345 C CA . GLY A 1 310 ? 22.259 -15.593 -15.024 1.00 95.88 310 GLY A CA 1
ATOM 2346 C C . GLY A 1 310 ? 22.353 -14.926 -13.659 1.00 95.88 310 GLY A C 1
ATOM 2347 O O . GLY A 1 310 ? 21.798 -15.439 -12.694 1.00 95.88 310 GLY A O 1
ATOM 2348 N N . THR A 1 311 ? 23.031 -13.787 -13.533 1.00 96.25 311 THR A N 1
ATOM 2349 C CA . THR A 1 311 ? 23.182 -13.122 -12.226 1.00 96.25 311 THR A CA 1
ATOM 2350 C C . THR A 1 311 ? 21.986 -12.226 -11.918 1.00 96.25 311 THR A C 1
ATOM 2352 O O . THR A 1 311 ? 21.602 -11.375 -12.725 1.00 96.25 311 THR A O 1
ATOM 2355 N N . ILE A 1 312 ? 21.434 -12.384 -10.717 1.00 97.69 312 ILE A N 1
ATOM 2356 C CA . ILE A 1 312 ? 20.372 -11.545 -10.169 1.00 97.69 312 ILE A CA 1
ATOM 2357 C C . ILE A 1 312 ? 20.957 -10.625 -9.100 1.00 97.69 312 ILE A C 1
ATOM 2359 O O . ILE A 1 312 ? 21.461 -11.096 -8.083 1.00 97.69 312 ILE A O 1
ATOM 2363 N N . ASN A 1 313 ? 20.843 -9.319 -9.322 1.00 94.38 313 ASN A N 1
ATOM 2364 C CA . ASN A 1 313 ? 21.403 -8.265 -8.476 1.00 94.38 313 ASN A CA 1
ATOM 2365 C C . ASN A 1 313 ? 20.348 -7.529 -7.639 1.00 94.38 313 ASN A C 1
ATOM 2367 O O . ASN A 1 313 ? 20.704 -6.817 -6.702 1.00 94.38 313 ASN A O 1
ATOM 2371 N N . PHE A 1 314 ? 19.065 -7.643 -7.997 1.00 95.38 314 PHE A N 1
ATOM 2372 C CA . PHE A 1 314 ? 17.966 -7.009 -7.273 1.00 95.38 314 PHE A CA 1
ATOM 2373 C C . PHE A 1 314 ? 16.636 -7.735 -7.496 1.00 95.38 314 PHE A C 1
ATOM 2375 O O . PHE A 1 314 ? 16.425 -8.412 -8.504 1.00 95.38 314 PHE A O 1
ATOM 2382 N N . ALA A 1 315 ? 15.730 -7.593 -6.525 1.00 94.69 315 ALA A N 1
ATOM 2383 C CA . ALA A 1 315 ? 14.394 -8.170 -6.606 1.00 94.69 315 ALA A CA 1
ATOM 2384 C C . ALA A 1 315 ? 13.602 -7.481 -7.722 1.00 94.69 315 ALA A C 1
ATOM 2386 O O . ALA A 1 315 ? 13.616 -6.255 -7.824 1.00 94.69 315 ALA A O 1
ATOM 2387 N N . GLY A 1 316 ? 12.921 -8.267 -8.555 1.00 96.25 316 GLY A N 1
ATOM 2388 C CA . GLY A 1 316 ? 12.213 -7.754 -9.723 1.00 96.25 316 GLY A CA 1
ATOM 2389 C C . GLY A 1 316 ? 13.077 -7.567 -10.977 1.00 96.25 316 GLY A C 1
ATOM 2390 O O . GLY A 1 316 ? 12.567 -7.053 -11.968 1.00 96.25 316 GLY A O 1
ATOM 2391 N N . GLN A 1 317 ? 14.356 -7.974 -10.976 1.00 97.81 317 GLN A N 1
ATOM 2392 C CA . GLN A 1 317 ? 15.201 -7.892 -12.176 1.00 97.81 317 GLN A CA 1
ATOM 2393 C C . GLN A 1 317 ? 14.591 -8.698 -13.342 1.00 97.81 317 GLN A C 1
ATOM 2395 O O . GLN A 1 317 ? 14.229 -9.857 -13.122 1.00 97.81 317 GLN A O 1
ATOM 2400 N N . PRO A 1 318 ? 14.487 -8.133 -14.563 1.00 98.00 318 PRO A N 1
ATOM 2401 C CA . PRO A 1 318 ? 13.952 -8.847 -15.721 1.00 98.00 318 PRO A CA 1
ATOM 2402 C C . PRO A 1 318 ? 14.798 -10.062 -16.122 1.00 98.00 318 PRO A C 1
ATOM 2404 O O . PRO A 1 318 ? 16.029 -9.998 -16.175 1.00 98.00 318 PRO A O 1
ATOM 2407 N N . ILE A 1 319 ? 14.122 -11.166 -16.429 1.00 98.38 319 ILE A N 1
ATOM 2408 C CA . ILE A 1 319 ? 14.716 -12.450 -16.837 1.00 98.38 319 ILE A CA 1
ATOM 2409 C C . ILE A 1 319 ? 14.295 -12.803 -18.265 1.00 98.38 319 ILE A C 1
ATOM 2411 O O . ILE A 1 319 ? 15.116 -13.244 -19.064 1.00 98.38 319 ILE A O 1
ATOM 2415 N N . GLY A 1 320 ? 13.027 -12.575 -18.595 1.00 98.31 320 GLY A N 1
ATOM 2416 C CA . GLY A 1 320 ? 12.473 -12.845 -19.917 1.00 98.31 320 GLY A CA 1
ATOM 2417 C C . GLY A 1 320 ? 11.165 -12.100 -20.149 1.00 98.31 320 GLY A C 1
ATOM 2418 O O . GLY A 1 320 ? 10.733 -11.307 -19.310 1.00 98.31 320 GLY A O 1
ATOM 2419 N N . ILE A 1 321 ? 10.537 -12.348 -21.291 1.00 98.69 321 ILE A N 1
ATOM 2420 C CA . ILE A 1 321 ? 9.302 -11.693 -21.729 1.00 98.69 321 ILE A CA 1
ATOM 2421 C C . ILE A 1 321 ? 8.379 -12.755 -22.319 1.00 98.69 321 ILE A C 1
ATOM 2423 O O . ILE A 1 321 ? 8.777 -13.491 -23.217 1.00 98.69 321 ILE A O 1
ATOM 2427 N N . ILE A 1 322 ? 7.141 -12.823 -21.843 1.00 98.81 322 ILE A N 1
ATOM 2428 C CA . ILE A 1 322 ? 6.074 -13.583 -22.496 1.00 98.81 322 ILE A CA 1
ATOM 2429 C C . ILE A 1 322 ? 5.350 -12.665 -23.470 1.00 98.81 322 ILE A C 1
ATOM 2431 O O . ILE A 1 322 ? 4.998 -11.543 -23.110 1.00 98.81 322 ILE A O 1
ATOM 2435 N N . VAL A 1 323 ? 5.109 -13.158 -24.681 1.00 98.75 323 VAL A N 1
ATOM 2436 C CA . VAL A 1 323 ? 4.318 -12.489 -25.718 1.00 98.75 323 VAL A CA 1
ATOM 2437 C C . VAL A 1 323 ? 3.055 -13.307 -25.971 1.00 98.75 323 VAL A C 1
ATOM 2439 O O . VAL A 1 323 ? 3.146 -14.518 -26.180 1.00 98.75 323 VAL A O 1
ATOM 2442 N N . ALA A 1 324 ? 1.888 -12.665 -25.958 1.00 98.62 324 ALA A N 1
ATOM 2443 C CA . ALA A 1 324 ? 0.590 -13.313 -26.149 1.00 98.62 324 ALA A CA 1
ATOM 2444 C C . ALA A 1 324 ? -0.399 -12.426 -26.923 1.00 98.62 324 ALA A C 1
ATOM 2446 O O . ALA A 1 324 ? -0.159 -11.239 -27.121 1.00 98.62 324 ALA A O 1
ATOM 2447 N N . ASP A 1 325 ? -1.529 -12.992 -27.335 1.00 97.75 325 ASP A N 1
ATOM 2448 C CA . ASP A 1 325 ? -2.613 -12.290 -28.045 1.00 97.75 325 ASP A CA 1
ATOM 2449 C C . ASP A 1 325 ? -3.393 -11.265 -27.198 1.00 97.75 325 ASP A C 1
ATOM 2451 O O . ASP A 1 325 ? -4.224 -10.522 -27.719 1.00 97.75 325 ASP A O 1
ATOM 2455 N N . SER A 1 326 ? -3.152 -11.239 -25.887 1.00 97.06 326 SER A N 1
ATOM 2456 C CA . SER A 1 326 ? -3.863 -10.402 -24.928 1.00 97.06 326 SER A CA 1
ATOM 2457 C C . SER A 1 326 ? -3.029 -10.162 -23.672 1.00 97.06 326 SER A C 1
ATOM 2459 O O . SER A 1 326 ? -2.238 -11.011 -23.249 1.00 97.06 326 SER A O 1
ATOM 2461 N N . GLU A 1 327 ? -3.237 -9.010 -23.033 1.00 96.19 327 GLU A N 1
ATOM 2462 C CA . GLU A 1 327 ? -2.494 -8.597 -21.838 1.00 96.19 327 GLU A CA 1
ATOM 2463 C C . GLU A 1 327 ? -2.657 -9.600 -20.691 1.00 96.19 327 GLU A C 1
ATOM 2465 O O . GLU A 1 327 ? -1.674 -10.033 -20.088 1.00 96.19 327 GLU A O 1
ATOM 2470 N N . THR A 1 328 ? -3.892 -10.037 -20.430 1.00 97.94 328 THR A N 1
ATOM 2471 C CA . THR A 1 328 ? -4.192 -11.009 -19.371 1.00 97.94 328 THR A CA 1
ATOM 2472 C C . THR A 1 328 ? -3.485 -12.343 -19.605 1.00 97.94 328 THR A C 1
ATOM 2474 O O . THR A 1 328 ? -2.950 -12.926 -18.658 1.00 97.94 328 THR A O 1
ATOM 2477 N N . THR A 1 329 ? -3.436 -12.822 -20.851 1.00 98.44 329 THR A N 1
ATOM 2478 C CA . THR A 1 329 ? -2.751 -14.076 -21.200 1.00 98.44 329 THR A CA 1
ATOM 2479 C C . THR A 1 329 ? -1.240 -13.925 -21.067 1.00 98.44 329 THR A C 1
ATOM 2481 O O . THR A 1 329 ? -0.595 -14.810 -20.505 1.00 98.44 329 THR A O 1
ATOM 2484 N N . ALA A 1 330 ? -0.673 -12.786 -21.477 1.00 98.56 330 ALA A N 1
ATOM 2485 C CA . ALA A 1 330 ? 0.749 -12.504 -21.299 1.00 98.56 330 ALA A CA 1
ATOM 2486 C C . ALA A 1 330 ? 1.137 -12.476 -19.811 1.00 98.56 330 ALA A C 1
ATOM 2488 O O . ALA A 1 330 ? 2.085 -13.148 -19.409 1.00 98.56 330 ALA A O 1
ATOM 2489 N N . GLN A 1 331 ? 0.378 -11.758 -18.977 1.00 98.25 331 GLN A N 1
ATOM 2490 C CA . GLN A 1 331 ? 0.600 -11.680 -17.527 1.00 98.25 331 GLN A CA 1
ATOM 2491 C C . GLN A 1 331 ? 0.461 -13.047 -16.849 1.00 98.25 331 GLN A C 1
ATOM 2493 O O . GLN A 1 331 ? 1.296 -13.421 -16.023 1.00 98.25 331 GLN A O 1
ATOM 2498 N N . THR A 1 332 ? -0.562 -13.817 -17.229 1.00 98.31 332 THR A N 1
ATOM 2499 C CA . THR A 1 332 ? -0.773 -15.183 -16.728 1.00 98.31 332 THR A CA 1
ATOM 2500 C C . THR A 1 332 ? 0.393 -16.088 -17.114 1.00 98.31 332 THR A C 1
ATOM 2502 O O . THR A 1 332 ? 0.951 -16.765 -16.254 1.00 98.31 332 THR A O 1
ATOM 2505 N N . GLY A 1 333 ? 0.815 -16.057 -18.381 1.00 98.38 333 GLY A N 1
ATOM 2506 C CA . GLY A 1 333 ? 1.968 -16.812 -18.862 1.00 98.38 333 GLY A CA 1
ATOM 2507 C C . GLY A 1 333 ? 3.256 -16.420 -18.140 1.00 98.38 333 GLY A C 1
ATOM 2508 O O . GLY A 1 333 ? 3.998 -17.298 -17.712 1.00 98.38 333 GLY A O 1
ATOM 2509 N N . ALA A 1 334 ? 3.499 -15.124 -17.918 1.00 98.50 334 ALA A N 1
ATOM 2510 C CA . ALA A 1 334 ? 4.686 -14.649 -17.204 1.00 98.50 334 ALA A CA 1
ATOM 2511 C C . ALA A 1 334 ? 4.744 -15.171 -15.760 1.00 98.50 334 ALA A C 1
ATOM 2513 O O . ALA A 1 334 ? 5.816 -15.550 -15.292 1.00 98.50 334 ALA A O 1
ATOM 2514 N N . ALA A 1 335 ? 3.598 -15.263 -15.079 1.00 97.81 335 ALA A N 1
ATOM 2515 C CA . ALA A 1 335 ? 3.497 -15.849 -13.742 1.00 97.81 335 ALA A CA 1
ATOM 2516 C C . ALA A 1 335 ? 3.676 -17.382 -13.718 1.00 97.81 335 ALA A C 1
ATOM 2518 O O . ALA A 1 335 ? 3.957 -17.940 -12.658 1.00 97.81 335 ALA A O 1
ATOM 2519 N N . MET A 1 336 ? 3.515 -18.064 -14.858 1.00 98.06 336 MET A N 1
ATOM 2520 C CA . MET A 1 336 ? 3.694 -19.516 -14.993 1.00 98.06 336 MET A CA 1
ATOM 2521 C C . MET A 1 336 ? 5.112 -19.937 -15.392 1.00 98.06 336 MET A C 1
ATOM 2523 O O . MET A 1 336 ? 5.407 -21.133 -15.369 1.00 98.06 336 MET A O 1
ATOM 2527 N N . VAL A 1 337 ? 5.993 -18.999 -15.755 1.00 98.56 337 VAL A N 1
ATOM 2528 C CA . VAL A 1 337 ? 7.400 -19.325 -16.026 1.00 98.56 337 VAL A CA 1
ATOM 2529 C C . V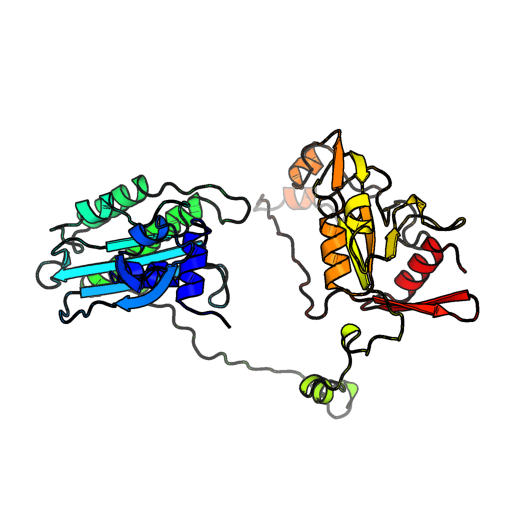AL A 1 337 ? 8.082 -19.712 -14.718 1.00 98.56 337 VAL A C 1
ATOM 2531 O O . VAL A 1 337 ? 8.191 -18.912 -13.788 1.00 98.56 337 VAL A O 1
ATOM 2534 N N . ASN A 1 338 ? 8.561 -20.951 -14.648 1.00 98.19 338 ASN A N 1
ATOM 2535 C CA . ASN A 1 338 ? 9.242 -21.466 -13.474 1.00 98.19 338 ASN A CA 1
ATOM 2536 C C . ASN A 1 338 ? 10.732 -21.121 -13.548 1.00 98.19 338 ASN A C 1
ATOM 2538 O O . ASN A 1 338 ? 11.453 -21.610 -14.418 1.00 98.19 338 ASN A O 1
ATOM 2542 N N . VAL A 1 339 ? 11.197 -20.292 -12.616 1.00 98.25 339 VAL A N 1
ATOM 2543 C CA . VAL A 1 339 ? 12.612 -19.933 -12.488 1.00 98.25 339 VAL A CA 1
ATOM 2544 C C . VAL A 1 339 ? 13.145 -20.476 -11.171 1.00 98.25 339 VAL A C 1
ATOM 2546 O O . VAL A 1 339 ? 12.643 -20.134 -10.098 1.00 98.25 339 VAL A O 1
ATOM 2549 N N . THR A 1 340 ? 14.193 -21.293 -11.245 1.00 98.25 340 THR A N 1
ATOM 2550 C CA . THR A 1 340 ? 14.920 -21.766 -10.062 1.00 98.25 340 THR A CA 1
ATOM 2551 C C . THR A 1 340 ? 16.226 -21.002 -9.893 1.00 98.25 340 THR A C 1
ATOM 2553 O O . THR A 1 340 ? 16.826 -20.520 -10.856 1.00 98.25 340 THR A O 1
ATOM 2556 N N . TYR A 1 341 ? 16.679 -20.889 -8.646 1.00 98.50 341 TYR A N 1
ATOM 2557 C CA . TYR A 1 341 ? 17.864 -20.119 -8.286 1.00 98.50 341 TYR A CA 1
ATOM 2558 C C . TYR A 1 341 ? 18.823 -20.959 -7.449 1.00 98.50 341 TYR A C 1
ATOM 2560 O O . TYR A 1 341 ? 18.411 -21.802 -6.653 1.00 98.50 341 TYR A O 1
ATOM 2568 N N . LYS A 1 342 ? 20.111 -20.657 -7.577 1.00 98.25 342 LYS A N 1
ATOM 2569 C CA . LYS A 1 342 ? 21.206 -21.171 -6.752 1.00 98.25 342 LYS A CA 1
ATOM 2570 C C . LYS A 1 342 ? 22.020 -20.016 -6.183 1.00 98.25 342 LYS A C 1
ATOM 2572 O O . LYS A 1 342 ? 21.867 -18.868 -6.597 1.00 98.25 342 LYS A O 1
ATOM 2577 N N . ASN A 1 343 ? 22.898 -20.325 -5.230 1.00 97.75 343 ASN A N 1
ATOM 2578 C CA . ASN A 1 343 ? 23.775 -19.344 -4.580 1.00 97.75 343 ASN A CA 1
ATOM 2579 C C . ASN A 1 343 ? 23.012 -18.141 -3.997 1.00 97.75 343 ASN A C 1
ATOM 2581 O O . ASN A 1 343 ? 23.500 -17.017 -4.050 1.00 97.75 343 ASN A O 1
ATOM 2585 N N . ILE A 1 344 ? 21.806 -18.365 -3.469 1.00 97.69 344 ILE A N 1
ATOM 2586 C CA . ILE A 1 344 ? 20.983 -17.299 -2.893 1.00 97.69 344 ILE A CA 1
ATOM 2587 C C . ILE A 1 344 ? 21.708 -16.730 -1.672 1.00 97.69 344 ILE A C 1
ATOM 2589 O O . ILE A 1 344 ? 22.093 -17.477 -0.771 1.00 97.69 344 ILE A O 1
ATOM 2593 N N . GLN A 1 345 ? 21.896 -15.415 -1.646 1.00 96.00 345 GLN A N 1
ATOM 2594 C CA . GLN A 1 345 ? 22.536 -14.688 -0.555 1.00 96.00 345 GLN A CA 1
ATOM 2595 C C . GLN A 1 345 ? 21.628 -13.552 -0.065 1.00 96.00 345 GLN A C 1
ATOM 2597 O O . GLN A 1 345 ? 20.762 -13.080 -0.804 1.00 96.00 345 GLN A O 1
ATOM 2602 N N . PRO A 1 346 ? 21.818 -13.056 1.169 1.00 94.50 346 PRO A N 1
ATOM 2603 C CA . PRO A 1 346 ? 21.154 -11.837 1.609 1.00 94.50 346 PRO A CA 1
ATOM 2604 C C . PRO A 1 346 ? 21.529 -10.647 0.702 1.00 94.50 346 PRO A C 1
ATOM 2606 O O . PRO A 1 346 ? 22.718 -10.416 0.454 1.00 94.50 346 PRO A O 1
ATOM 2609 N N . PRO A 1 347 ? 20.558 -9.872 0.186 1.00 94.25 347 PRO A N 1
ATOM 2610 C CA . PRO A 1 347 ? 20.858 -8.667 -0.577 1.00 94.25 347 PRO A CA 1
ATOM 2611 C C . PRO A 1 347 ? 21.359 -7.543 0.343 1.00 94.25 347 PRO A C 1
ATOM 2613 O O . PRO A 1 347 ? 20.902 -7.387 1.478 1.00 94.25 347 PRO A O 1
ATOM 2616 N N . VAL A 1 348 ? 22.278 -6.715 -0.161 1.00 94.38 348 VAL A N 1
ATOM 2617 C CA . VAL A 1 348 ? 22.754 -5.518 0.550 1.00 94.38 348 VAL A CA 1
ATOM 2618 C C . VAL A 1 348 ? 21.773 -4.371 0.302 1.00 94.38 348 VAL A C 1
ATOM 2620 O O . VAL A 1 348 ? 21.860 -3.678 -0.705 1.00 94.38 348 VAL A O 1
ATOM 2623 N N . VAL A 1 349 ? 20.824 -4.182 1.224 1.00 92.56 349 VAL A N 1
ATOM 2624 C CA . VAL A 1 349 ? 19.735 -3.184 1.110 1.00 92.56 349 VAL A CA 1
ATOM 2625 C C . VAL A 1 349 ? 19.882 -1.982 2.052 1.00 92.56 349 VAL A C 1
ATOM 2627 O O . VAL A 1 349 ? 19.060 -1.070 2.031 1.00 92.56 349 VAL A O 1
ATOM 2630 N N . ASP A 1 350 ? 20.925 -1.966 2.885 1.00 91.75 350 ASP A N 1
ATOM 2631 C CA . ASP A 1 350 ? 21.223 -0.879 3.820 1.00 91.75 350 ASP A CA 1
ATOM 2632 C C . ASP A 1 350 ? 22.551 -0.210 3.448 1.00 91.75 350 ASP A C 1
ATOM 2634 O O . ASP A 1 350 ? 23.586 -0.873 3.336 1.00 91.75 350 ASP A O 1
ATOM 2638 N N . ILE A 1 351 ? 22.538 1.118 3.298 1.00 93.88 351 ILE A N 1
ATOM 2639 C CA . ILE A 1 351 ? 23.725 1.909 2.943 1.00 93.88 351 ILE A CA 1
ATOM 2640 C C . ILE A 1 351 ? 24.884 1.714 3.933 1.00 93.88 351 ILE A C 1
ATOM 2642 O O . ILE A 1 351 ? 26.047 1.717 3.536 1.00 93.88 351 ILE A O 1
ATOM 2646 N N . ARG A 1 352 ? 24.594 1.485 5.218 1.00 93.56 352 ARG A N 1
ATOM 2647 C CA . ARG A 1 352 ? 25.606 1.252 6.259 1.00 93.56 352 ARG A CA 1
ATOM 2648 C C . ARG A 1 352 ? 26.311 -0.079 6.040 1.00 93.56 352 ARG A C 1
ATOM 2650 O O . ARG A 1 352 ? 27.529 -0.148 6.182 1.00 93.56 352 ARG A O 1
ATOM 2657 N N . VAL A 1 353 ? 25.559 -1.104 5.644 1.00 95.06 353 VAL A N 1
ATOM 2658 C CA . VAL A 1 353 ? 26.108 -2.420 5.288 1.00 95.06 353 VAL A CA 1
ATOM 2659 C C . VAL A 1 353 ? 26.928 -2.315 4.002 1.00 95.06 353 VAL A C 1
ATOM 2661 O O . VAL A 1 353 ? 28.030 -2.852 3.938 1.00 95.06 353 VAL A O 1
ATOM 2664 N N . ALA A 1 354 ? 26.460 -1.556 3.005 1.00 95.56 354 ALA A N 1
ATOM 2665 C CA . ALA A 1 354 ? 27.227 -1.305 1.783 1.00 95.56 354 ALA A CA 1
ATOM 2666 C C . ALA A 1 354 ? 28.579 -0.623 2.072 1.00 95.56 354 ALA A C 1
ATOM 2668 O O . ALA A 1 354 ? 29.604 -1.063 1.552 1.00 95.56 354 ALA A O 1
ATOM 2669 N N . ILE A 1 355 ? 28.603 0.387 2.952 1.00 94.88 355 ILE A N 1
ATOM 2670 C CA . ILE A 1 355 ? 29.834 1.065 3.398 1.00 94.88 355 ILE A CA 1
ATOM 2671 C C . ILE A 1 355 ? 30.781 0.084 4.100 1.00 94.88 355 ILE A C 1
ATOM 2673 O O . ILE A 1 355 ? 31.969 0.052 3.779 1.00 94.88 355 ILE A O 1
ATOM 2677 N N . GLN A 1 356 ? 30.270 -0.731 5.027 1.00 96.50 356 GLN A N 1
ATOM 2678 C CA . GLN A 1 356 ? 31.064 -1.742 5.741 1.00 96.50 356 GLN A CA 1
ATOM 2679 C C . GLN A 1 356 ? 31.689 -2.758 4.778 1.00 96.50 356 GLN A C 1
ATOM 2681 O O . GLN A 1 356 ? 32.867 -3.090 4.908 1.00 96.50 356 GLN A O 1
ATOM 2686 N N . ASN A 1 357 ? 30.927 -3.177 3.769 1.00 95.75 357 ASN A N 1
ATOM 2687 C CA . ASN A 1 357 ? 31.367 -4.121 2.744 1.00 95.75 357 ASN A CA 1
ATOM 2688 C C . ASN A 1 357 ? 32.218 -3.472 1.640 1.00 95.75 357 ASN A C 1
ATOM 2690 O O . ASN A 1 357 ? 32.659 -4.173 0.732 1.00 95.75 357 ASN A O 1
ATOM 2694 N N . LYS A 1 358 ? 32.442 -2.148 1.682 1.00 94.44 358 LYS A N 1
ATOM 2695 C CA . LYS A 1 358 ? 33.086 -1.364 0.610 1.00 94.44 358 LYS A CA 1
ATOM 2696 C C . LYS A 1 358 ? 32.436 -1.582 -0.767 1.00 94.44 358 LYS A C 1
ATOM 2698 O O . LYS A 1 358 ? 33.105 -1.553 -1.797 1.00 94.44 358 LYS A O 1
ATOM 2703 N N . SER A 1 359 ? 31.124 -1.805 -0.774 1.00 93.31 359 SER A N 1
ATOM 2704 C CA . SER A 1 359 ? 30.317 -2.059 -1.967 1.00 93.31 359 SER A CA 1
ATOM 2705 C C . SER A 1 359 ? 29.835 -0.734 -2.557 1.00 93.31 359 SER A C 1
ATOM 2707 O O . SER A 1 359 ? 28.701 -0.316 -2.324 1.00 93.31 359 SER A O 1
ATOM 2709 N N . PHE A 1 360 ? 30.714 -0.052 -3.291 1.00 90.50 360 PHE A N 1
ATOM 2710 C CA . PHE A 1 360 ? 30.431 1.245 -3.908 1.00 90.50 360 PHE A CA 1
ATOM 2711 C C . PHE A 1 360 ? 30.214 1.126 -5.415 1.00 90.50 360 PHE A C 1
ATOM 2713 O O . PHE A 1 360 ? 30.765 0.240 -6.068 1.00 90.50 360 PHE A O 1
ATOM 2720 N N . LEU A 1 361 ? 29.455 2.069 -5.977 1.00 87.56 361 LEU A N 1
ATOM 2721 C CA . LEU A 1 361 ? 29.456 2.274 -7.421 1.00 87.56 361 LEU A CA 1
ATOM 2722 C C . LEU A 1 361 ? 30.855 2.738 -7.876 1.00 87.56 361 LEU A C 1
ATOM 2724 O O . LEU A 1 361 ? 31.507 3.503 -7.156 1.00 87.56 361 LEU A O 1
ATOM 2728 N N . PRO A 1 362 ? 31.331 2.290 -9.049 1.00 82.94 362 PRO A N 1
ATOM 2729 C CA . PRO A 1 362 ? 32.633 2.693 -9.568 1.00 82.94 362 PRO A CA 1
ATOM 2730 C C . PRO A 1 362 ? 32.649 4.183 -9.936 1.00 82.94 362 PRO A C 1
ATOM 2732 O O . PRO A 1 362 ? 31.622 4.753 -10.297 1.00 82.94 362 PRO A O 1
ATOM 2735 N N . ASN A 1 363 ? 33.839 4.792 -9.904 1.00 81.88 363 ASN A N 1
ATOM 2736 C CA . ASN A 1 363 ? 34.092 6.180 -10.317 1.00 81.88 363 ASN A CA 1
ATOM 2737 C C . ASN A 1 363 ? 33.202 7.225 -9.609 1.00 81.88 363 ASN A C 1
ATOM 2739 O O . ASN A 1 363 ? 32.466 7.954 -10.280 1.00 81.88 363 ASN A O 1
ATOM 2743 N N . PRO A 1 364 ? 33.250 7.331 -8.265 1.00 83.06 364 PRO A N 1
ATOM 2744 C CA . PRO A 1 364 ? 32.501 8.368 -7.566 1.00 83.06 364 PRO A CA 1
ATOM 2745 C C . PRO A 1 364 ? 32.956 9.765 -8.029 1.00 83.06 364 PRO A C 1
ATOM 2747 O O . PRO A 1 364 ? 34.143 9.955 -8.318 1.00 83.06 364 PRO A O 1
ATOM 2750 N N . PRO A 1 365 ? 32.047 10.756 -8.085 1.00 83.56 365 PRO A N 1
ATOM 2751 C CA . PRO A 1 365 ? 32.437 12.125 -8.392 1.00 83.56 365 PRO A CA 1
ATOM 2752 C C . PRO A 1 365 ? 33.438 12.637 -7.342 1.00 83.56 365 PRO A C 1
ATOM 2754 O O . PRO A 1 365 ? 33.369 12.231 -6.175 1.00 83.56 365 PRO A O 1
ATOM 2757 N N . PRO A 1 366 ? 34.369 13.530 -7.722 1.00 88.50 366 PRO A N 1
ATOM 2758 C CA . PRO A 1 366 ? 35.304 14.105 -6.768 1.00 88.50 366 PRO A CA 1
ATOM 2759 C C . PRO A 1 366 ? 34.547 14.892 -5.687 1.00 88.50 366 PRO A C 1
ATOM 2761 O O . PRO A 1 366 ? 33.506 15.493 -5.975 1.00 88.50 366 PRO A O 1
ATOM 2764 N N . PRO A 1 367 ? 35.053 14.920 -4.443 1.00 89.56 367 PRO A N 1
ATOM 2765 C CA . PRO A 1 367 ? 34.438 15.709 -3.388 1.00 89.56 367 PRO A CA 1
ATOM 2766 C C . PRO A 1 367 ? 34.477 17.200 -3.743 1.00 89.56 367 PRO A C 1
ATOM 2768 O O . PRO A 1 367 ? 35.476 17.706 -4.255 1.00 89.56 367 PRO A O 1
ATOM 2771 N N . VAL A 1 368 ? 33.401 17.918 -3.422 1.00 93.31 368 VAL A N 1
ATOM 2772 C CA . VAL A 1 368 ? 33.376 19.383 -3.500 1.00 93.31 368 VAL A CA 1
ATOM 2773 C C . VAL A 1 368 ? 34.030 19.934 -2.237 1.00 93.31 368 VAL A C 1
ATOM 2775 O O . VAL A 1 368 ? 33.527 19.725 -1.135 1.00 93.31 368 VAL A O 1
ATOM 2778 N N . VAL A 1 369 ? 35.156 20.629 -2.391 1.00 93.81 369 VAL A N 1
ATOM 2779 C CA . VAL A 1 369 ? 35.918 21.215 -1.280 1.00 93.81 369 VAL A CA 1
ATOM 2780 C C . VAL A 1 369 ? 35.928 22.733 -1.420 1.00 93.81 369 VAL A C 1
ATOM 2782 O O . VAL A 1 369 ? 36.285 23.257 -2.473 1.00 93.81 369 VAL A O 1
ATOM 2785 N N . ALA A 1 370 ? 35.556 23.439 -0.352 1.00 95.19 370 ALA A N 1
ATOM 2786 C CA . ALA A 1 370 ? 35.600 24.896 -0.277 1.00 95.19 370 ALA A CA 1
ATOM 2787 C C . ALA A 1 370 ? 36.216 25.336 1.060 1.00 95.19 370 ALA A C 1
ATOM 2789 O O . ALA A 1 370 ? 35.663 25.059 2.122 1.00 95.19 370 ALA A O 1
ATOM 2790 N N . GLY A 1 371 ? 37.355 26.033 1.002 1.00 96.06 371 GLY A N 1
ATOM 2791 C CA . GLY A 1 371 ? 38.082 26.496 2.190 1.00 96.06 371 GLY A CA 1
ATOM 2792 C C . GLY A 1 371 ? 38.640 25.367 3.070 1.00 96.06 371 GLY A C 1
ATOM 2793 O O . GLY A 1 371 ? 38.771 24.225 2.631 1.00 96.06 371 GLY A O 1
ATOM 2794 N N . ASP A 1 372 ? 38.970 25.703 4.322 1.00 96.00 372 ASP A N 1
ATOM 2795 C CA . ASP A 1 372 ? 39.427 24.751 5.343 1.00 96.00 372 ASP A CA 1
ATOM 2796 C C . ASP A 1 372 ? 38.314 24.480 6.366 1.00 96.00 372 ASP A C 1
ATOM 2798 O O . ASP A 1 372 ? 38.185 25.151 7.396 1.00 96.00 372 ASP A O 1
ATOM 2802 N N . ALA A 1 373 ? 37.485 23.480 6.061 1.00 94.88 373 ALA A N 1
ATOM 2803 C CA . ALA A 1 373 ? 36.397 23.062 6.938 1.00 94.88 373 ALA A CA 1
ATOM 2804 C C . ALA A 1 373 ? 36.902 22.570 8.307 1.00 94.88 373 ALA A C 1
ATOM 2806 O O . ALA A 1 373 ? 36.240 22.804 9.317 1.00 94.88 373 ALA A O 1
ATOM 2807 N N . ASN A 1 374 ? 38.077 21.934 8.371 1.00 94.69 374 ASN A N 1
ATOM 2808 C CA . ASN A 1 374 ? 38.613 21.390 9.618 1.00 94.69 374 ASN A CA 1
ATOM 2809 C C . ASN A 1 374 ? 39.019 22.510 10.579 1.00 94.69 374 ASN A C 1
ATOM 2811 O O . ASN A 1 374 ? 38.647 22.467 11.754 1.00 94.69 374 ASN A O 1
ATOM 2815 N N . ALA A 1 375 ? 39.721 23.534 10.088 1.00 97.38 375 ALA A N 1
ATOM 2816 C CA . ALA A 1 375 ? 40.078 24.702 10.891 1.00 97.38 375 ALA A CA 1
ATOM 2817 C C . ALA A 1 375 ? 38.833 25.469 11.362 1.00 97.38 375 ALA A C 1
ATOM 2819 O O . ALA A 1 375 ? 38.736 25.829 12.538 1.00 97.38 375 ALA A O 1
ATOM 2820 N N . ALA A 1 376 ? 37.849 25.660 10.477 1.00 96.62 376 ALA A N 1
ATOM 2821 C CA . ALA A 1 376 ? 36.599 26.338 10.817 1.00 96.62 376 ALA A CA 1
ATOM 2822 C C . ALA A 1 376 ? 35.804 25.585 11.901 1.00 96.62 376 ALA A C 1
ATOM 2824 O O . ALA A 1 376 ? 35.374 26.188 12.885 1.00 96.62 376 ALA A O 1
ATOM 2825 N N . ILE A 1 377 ? 35.659 24.259 11.773 1.00 95.94 377 ILE A N 1
ATOM 2826 C CA . ILE A 1 377 ? 35.003 23.414 12.785 1.00 95.94 377 ILE A CA 1
ATOM 2827 C C . ILE A 1 377 ? 35.794 23.424 14.098 1.00 95.94 377 ILE A C 1
ATOM 2829 O O . ILE A 1 377 ? 35.197 23.453 15.175 1.00 95.94 377 ILE A O 1
ATOM 2833 N N . ALA A 1 378 ? 37.129 23.418 14.047 1.00 96.69 378 ALA A N 1
ATOM 2834 C CA . ALA A 1 378 ? 37.965 23.465 15.244 1.00 96.69 378 ALA A CA 1
ATOM 2835 C C . ALA A 1 378 ? 37.759 24.764 16.041 1.00 96.69 378 ALA A C 1
ATOM 2837 O O . ALA A 1 378 ? 37.635 24.690 17.268 1.00 96.69 378 ALA A O 1
ATOM 2838 N N . ALA A 1 379 ? 37.657 25.903 15.350 1.00 97.69 379 ALA A N 1
ATOM 2839 C CA . ALA A 1 379 ? 37.468 27.232 15.935 1.00 97.69 379 ALA A CA 1
ATOM 2840 C C . ALA A 1 379 ? 36.021 27.539 16.377 1.00 97.69 379 ALA A C 1
ATOM 2842 O O . ALA A 1 379 ? 35.800 28.512 17.096 1.00 97.69 379 ALA A O 1
ATOM 2843 N N . ALA A 1 380 ? 35.032 26.740 15.966 1.00 97.88 380 ALA A N 1
ATOM 2844 C CA . ALA A 1 380 ? 33.626 26.992 16.274 1.00 97.88 380 ALA A CA 1
ATOM 2845 C C . ALA A 1 380 ? 33.299 26.844 17.775 1.00 97.88 380 ALA A C 1
ATOM 2847 O O . ALA A 1 380 ? 33.657 25.848 18.409 1.00 97.88 380 ALA A O 1
ATOM 2848 N N . THR A 1 381 ? 32.535 27.800 18.320 1.00 98.38 381 THR A N 1
ATOM 2849 C CA . THR A 1 381 ? 32.062 27.815 19.721 1.00 98.38 381 THR A CA 1
ATOM 2850 C C . THR A 1 381 ? 31.163 26.624 20.060 1.00 98.38 381 THR A C 1
ATOM 2852 O O . THR A 1 381 ? 31.228 26.083 21.162 1.00 98.38 381 THR A O 1
ATOM 2855 N N . HIS A 1 382 ? 30.327 26.199 19.110 1.00 97.75 382 HIS A N 1
ATOM 2856 C CA . HIS A 1 382 ? 29.416 25.068 19.261 1.00 97.75 382 HIS A CA 1
ATOM 2857 C C . HIS A 1 382 ? 29.681 24.037 18.171 1.00 97.75 382 HIS A C 1
ATOM 2859 O O . HIS A 1 382 ? 29.855 24.384 17.004 1.00 97.75 382 HIS A O 1
ATOM 2865 N N . LYS A 1 383 ? 29.694 22.762 18.560 1.00 97.44 383 LYS A N 1
ATOM 2866 C CA . LYS A 1 383 ? 29.963 21.629 17.674 1.00 97.44 383 LYS A CA 1
ATOM 2867 C C . LYS A 1 383 ? 28.856 20.611 17.883 1.00 97.44 383 LYS A C 1
ATOM 2869 O O . LYS A 1 383 ? 28.683 20.110 18.991 1.00 97.44 383 LYS A O 1
ATOM 2874 N N . ILE A 1 384 ? 28.091 20.346 16.833 1.00 96.06 384 ILE A N 1
ATOM 2875 C CA . ILE A 1 384 ? 26.994 19.379 16.848 1.00 96.06 384 ILE A CA 1
ATOM 2876 C C . ILE A 1 384 ? 27.374 18.260 15.892 1.00 96.06 384 ILE A C 1
ATOM 2878 O O . ILE A 1 384 ? 27.823 18.520 14.778 1.00 96.06 384 ILE A O 1
ATOM 2882 N N . ASN A 1 385 ? 27.192 17.022 16.338 1.00 95.50 385 ASN A N 1
ATOM 2883 C CA . ASN A 1 385 ? 27.367 15.842 15.511 1.00 95.50 385 ASN A CA 1
ATOM 2884 C C . ASN A 1 385 ? 26.080 15.018 15.540 1.00 95.50 385 ASN A C 1
ATOM 2886 O O . ASN A 1 385 ? 25.460 14.865 16.593 1.00 95.50 385 ASN A O 1
ATOM 2890 N N . GLY A 1 386 ? 25.679 14.495 14.390 1.00 95.56 386 GLY A N 1
ATOM 2891 C CA . GLY A 1 386 ? 24.448 13.739 14.240 1.00 95.56 386 GLY A CA 1
ATOM 2892 C C . GLY A 1 386 ? 24.339 13.118 12.857 1.00 95.56 386 GLY A C 1
ATOM 2893 O O . GLY A 1 386 ? 25.105 13.438 11.953 1.00 95.56 386 GLY A O 1
ATOM 2894 N N . ASN A 1 387 ? 23.364 12.228 12.705 1.00 93.69 387 ASN A N 1
ATOM 2895 C CA . ASN A 1 387 ? 23.058 11.568 11.444 1.00 93.69 387 ASN A CA 1
ATOM 2896 C C . ASN A 1 387 ? 21.594 11.808 11.090 1.00 93.69 387 ASN A C 1
ATOM 2898 O O . ASN A 1 387 ? 20.732 11.826 11.969 1.00 93.69 387 ASN A O 1
ATOM 2902 N N . ILE A 1 388 ? 21.320 11.929 9.797 1.00 94.25 388 ILE A N 1
ATOM 2903 C CA . ILE A 1 388 ? 19.974 11.967 9.237 1.00 94.25 388 ILE A CA 1
ATOM 2904 C C . ILE A 1 388 ? 19.871 10.892 8.158 1.00 94.25 388 ILE A C 1
ATOM 2906 O O . ILE A 1 388 ? 20.807 10.687 7.386 1.00 94.25 388 ILE A O 1
ATOM 2910 N N . SER A 1 389 ? 18.741 10.195 8.113 1.00 92.12 389 SER A N 1
ATOM 2911 C CA . SER A 1 389 ? 18.387 9.302 7.014 1.00 92.12 389 SER A CA 1
ATOM 2912 C C . SER A 1 389 ? 17.165 9.850 6.287 1.00 92.12 389 SER A C 1
ATOM 2914 O O . SER A 1 389 ? 16.226 10.347 6.906 1.00 92.12 389 SER A O 1
ATOM 2916 N N . CYS A 1 390 ? 17.184 9.755 4.960 1.00 93.38 390 CYS A N 1
ATOM 2917 C CA . CYS A 1 390 ? 16.042 10.052 4.107 1.00 93.38 390 CYS A CA 1
ATOM 2918 C C . CYS A 1 390 ? 15.645 8.762 3.387 1.00 93.38 390 CYS A C 1
ATOM 2920 O O . CYS A 1 390 ? 16.508 8.054 2.868 1.00 93.38 390 CYS A O 1
ATOM 2922 N N . GLY A 1 391 ? 14.356 8.428 3.424 1.00 90.12 391 GLY A N 1
ATOM 2923 C CA . GLY A 1 391 ? 13.830 7.246 2.749 1.00 90.12 391 GLY A CA 1
ATOM 2924 C C . GLY A 1 391 ? 13.749 7.426 1.233 1.00 90.12 391 GLY A C 1
ATOM 2925 O O . GLY A 1 391 ? 13.929 8.521 0.705 1.00 90.12 391 GLY A O 1
ATOM 2926 N N . ALA A 1 392 ? 13.441 6.336 0.534 1.00 91.81 392 ALA A N 1
ATOM 2927 C CA . ALA A 1 392 ? 13.168 6.375 -0.896 1.00 91.81 392 ALA A CA 1
ATOM 2928 C C . ALA A 1 392 ? 11.803 7.017 -1.199 1.00 91.81 392 ALA A C 1
ATOM 2930 O O . ALA A 1 392 ? 10.899 7.036 -0.360 1.00 91.81 392 ALA A O 1
ATOM 2931 N N . GLN A 1 393 ? 11.641 7.477 -2.437 1.00 94.38 393 GLN A N 1
ATOM 2932 C CA . GLN A 1 393 ? 10.380 7.968 -2.978 1.00 94.38 393 GLN A CA 1
ATOM 2933 C C . GLN A 1 393 ? 10.110 7.275 -4.312 1.00 94.38 393 GLN A C 1
ATOM 2935 O O . GLN A 1 393 ? 11.000 7.158 -5.150 1.00 94.38 393 GLN A O 1
ATOM 2940 N N . TYR A 1 394 ? 8.876 6.820 -4.508 1.00 94.94 394 TYR A N 1
ATOM 2941 C CA . TYR A 1 394 ? 8.422 6.304 -5.793 1.00 94.94 394 TYR A CA 1
ATOM 2942 C C . TYR A 1 394 ? 7.731 7.423 -6.574 1.00 94.94 394 TYR A C 1
ATOM 2944 O O . TYR A 1 394 ? 6.951 8.176 -5.993 1.00 94.94 394 TYR A O 1
ATOM 2952 N N . HIS A 1 395 ? 8.006 7.529 -7.876 1.00 96.12 395 HIS A N 1
ATOM 2953 C CA . HIS A 1 395 ? 7.483 8.610 -8.719 1.00 96.12 395 HIS A CA 1
ATOM 2954 C C . HIS A 1 395 ? 5.949 8.656 -8.736 1.00 96.12 395 HIS A C 1
ATOM 2956 O O . HIS A 1 395 ? 5.372 9.730 -8.610 1.00 96.12 395 HIS A O 1
ATOM 2962 N N . PHE A 1 396 ? 5.302 7.491 -8.854 1.00 96.00 396 PHE A N 1
ATOM 2963 C CA . PHE A 1 396 ? 3.840 7.352 -8.845 1.00 96.00 396 PHE A CA 1
ATOM 2964 C C . PHE A 1 396 ? 3.135 8.247 -9.889 1.00 96.00 396 PHE A C 1
ATOM 2966 O O . PHE A 1 396 ? 2.107 8.865 -9.609 1.00 96.00 396 PHE A O 1
ATOM 2973 N N . TYR A 1 397 ? 3.703 8.332 -11.099 1.00 96.19 397 TYR A N 1
ATOM 2974 C CA . TYR A 1 397 ? 3.017 8.924 -12.249 1.00 96.19 397 TYR A CA 1
ATOM 2975 C C . TYR A 1 397 ? 1.715 8.159 -12.541 1.00 96.19 397 TYR A C 1
ATOM 2977 O O . TYR A 1 397 ? 1.649 6.947 -12.341 1.00 96.19 397 TYR A O 1
ATOM 2985 N N . LEU A 1 398 ? 0.670 8.879 -12.966 1.00 95.31 398 LEU A N 1
ATOM 2986 C CA . LEU A 1 398 ? -0.655 8.287 -13.191 1.00 95.31 398 LEU A CA 1
ATOM 2987 C C . LEU A 1 398 ? -0.715 7.421 -14.457 1.00 95.31 398 LEU A C 1
ATOM 2989 O O . LEU A 1 398 ? -1.423 6.423 -14.459 1.00 95.31 398 LEU A O 1
ATOM 2993 N N . GLU A 1 399 ? 0.034 7.785 -15.501 1.00 95.44 399 GLU A N 1
ATOM 2994 C CA . GLU A 1 399 ? 0.231 6.957 -16.696 1.00 95.44 399 GLU A CA 1
ATOM 2995 C C . GLU A 1 399 ? 1.452 6.061 -16.476 1.00 95.44 399 GLU A C 1
ATOM 2997 O O . GLU A 1 399 ? 2.571 6.565 -16.367 1.00 95.44 399 GLU A O 1
ATOM 3002 N N . SER A 1 400 ? 1.249 4.746 -16.369 1.00 95.12 400 SER A N 1
ATOM 3003 C CA . SER A 1 400 ? 2.344 3.783 -16.228 1.00 95.12 400 SER A CA 1
ATOM 3004 C C . SER A 1 400 ? 3.210 3.696 -17.487 1.00 95.12 400 SER A C 1
ATOM 3006 O O . SER A 1 400 ? 2.799 4.102 -18.571 1.00 95.12 400 SER A O 1
ATOM 3008 N N . GLN A 1 401 ? 4.414 3.126 -17.348 1.00 95.56 401 GLN A N 1
ATOM 3009 C CA . GLN A 1 401 ? 5.305 2.910 -18.488 1.00 95.56 401 GLN A CA 1
ATOM 3010 C C . GLN A 1 401 ? 4.610 2.068 -19.556 1.00 95.56 401 GLN A C 1
ATOM 3012 O O . GLN A 1 401 ? 4.282 0.911 -19.306 1.00 95.56 401 GLN A O 1
ATOM 3017 N N . THR A 1 402 ? 4.414 2.660 -20.730 1.00 95.44 402 THR A N 1
ATOM 3018 C CA . THR A 1 402 ? 3.694 2.048 -21.847 1.00 95.44 402 THR A CA 1
ATOM 3019 C C . THR A 1 402 ? 4.504 2.252 -23.116 1.00 95.44 402 THR A C 1
ATOM 3021 O O . THR A 1 402 ? 5.089 3.317 -23.339 1.00 95.44 402 THR A O 1
ATOM 3024 N N . THR A 1 403 ? 4.605 1.215 -23.944 1.00 96.06 403 THR A N 1
ATOM 3025 C CA . THR A 1 403 ? 5.331 1.281 -25.214 1.00 96.06 403 THR A CA 1
ATOM 3026 C C . THR A 1 403 ? 4.618 0.455 -26.271 1.00 96.06 403 THR A C 1
ATOM 3028 O O . THR A 1 403 ? 4.288 -0.701 -26.033 1.00 96.06 403 THR A O 1
ATOM 3031 N N . ILE A 1 404 ? 4.436 1.044 -27.452 1.00 96.44 404 ILE A N 1
ATOM 3032 C CA . ILE A 1 404 ? 3.925 0.372 -28.647 1.00 96.44 404 ILE A CA 1
ATOM 3033 C C . ILE A 1 404 ? 5.051 0.341 -29.675 1.00 96.44 404 ILE A C 1
ATOM 3035 O O . ILE A 1 404 ? 5.580 1.385 -30.075 1.00 96.44 404 ILE A O 1
ATOM 3039 N N . CYS A 1 405 ? 5.402 -0.867 -30.102 1.00 95.44 405 CYS A N 1
ATOM 3040 C CA . CYS A 1 405 ? 6.451 -1.137 -31.074 1.00 95.44 405 CYS A CA 1
ATOM 3041 C C . CYS A 1 405 ? 5.820 -1.706 -32.346 1.00 95.44 405 CYS A C 1
ATOM 3043 O O . CYS A 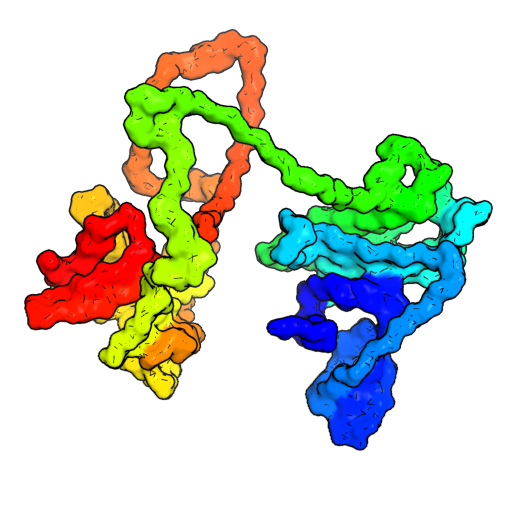1 405 ? 5.197 -2.763 -32.311 1.00 95.44 405 CYS A O 1
ATOM 3045 N N . THR A 1 406 ? 5.989 -1.018 -33.473 1.00 94.94 406 THR A N 1
ATOM 3046 C CA . THR A 1 406 ? 5.487 -1.463 -34.779 1.00 94.94 406 THR A CA 1
ATOM 3047 C C . THR A 1 406 ? 6.661 -1.669 -35.735 1.00 94.94 406 THR A C 1
ATOM 3049 O O . THR A 1 406 ? 7.398 -0.706 -35.977 1.00 94.94 406 THR A O 1
ATOM 3052 N N . PRO A 1 407 ? 6.861 -2.876 -36.297 1.00 92.94 407 PRO A N 1
ATOM 3053 C CA . PRO A 1 407 ? 7.870 -3.095 -37.327 1.00 92.94 407 PRO A CA 1
ATOM 3054 C C . PRO A 1 407 ? 7.692 -2.130 -38.506 1.00 92.94 407 PRO A C 1
ATOM 3056 O O . PRO A 1 407 ? 6.570 -1.785 -38.873 1.00 92.94 407 PRO A O 1
ATOM 3059 N N . SER A 1 408 ? 8.803 -1.675 -39.079 1.00 88.19 408 SER A N 1
ATOM 3060 C CA . SER A 1 408 ? 8.816 -0.777 -40.239 1.00 88.19 408 SER A CA 1
ATOM 3061 C C . SER A 1 408 ? 8.961 -1.557 -41.549 1.00 88.19 408 SER A C 1
ATOM 3063 O O . SER A 1 408 ? 9.731 -2.516 -41.613 1.00 88.19 408 SER A O 1
ATOM 3065 N N . ASP A 1 409 ? 8.302 -1.094 -42.617 1.00 87.19 409 ASP A N 1
ATOM 3066 C CA . ASP A 1 409 ? 8.331 -1.718 -43.953 1.00 87.19 409 ASP A CA 1
ATOM 3067 C C . ASP A 1 409 ? 9.732 -1.744 -44.593 1.00 87.19 409 ASP A C 1
ATOM 3069 O O . ASP A 1 409 ? 10.005 -2.553 -45.478 1.00 87.19 409 ASP A O 1
ATOM 3073 N N . ILE A 1 410 ? 10.633 -0.860 -44.153 1.00 85.75 410 ILE A N 1
ATOM 3074 C CA . ILE A 1 410 ? 12.014 -0.749 -44.657 1.00 85.75 410 ILE A CA 1
ATOM 3075 C C . ILE A 1 410 ? 13.047 -1.423 -43.740 1.00 85.75 410 ILE A C 1
ATOM 3077 O O . ILE A 1 410 ? 14.248 -1.201 -43.887 1.00 85.75 410 ILE A O 1
ATOM 3081 N N . GLY A 1 411 ? 12.586 -2.233 -42.784 1.00 82.94 411 GLY A N 1
ATOM 3082 C CA . GLY A 1 411 ? 13.400 -2.717 -41.674 1.00 82.94 411 GLY A CA 1
ATOM 3083 C C . GLY A 1 411 ? 13.461 -1.698 -40.530 1.00 82.94 411 GLY A C 1
ATOM 3084 O O . GLY A 1 411 ? 13.305 -0.492 -40.728 1.00 82.94 411 GLY A O 1
ATOM 3085 N N . GLY A 1 412 ? 13.639 -2.190 -39.303 1.00 88.56 412 GLY A N 1
ATOM 3086 C CA . GLY A 1 412 ? 13.605 -1.366 -38.090 1.00 88.56 412 GLY A CA 1
ATOM 3087 C C . GLY A 1 412 ? 12.264 -1.373 -37.358 1.00 88.56 412 GLY A C 1
ATOM 3088 O O . GLY A 1 412 ? 11.378 -2.184 -37.634 1.00 88.56 412 GLY A O 1
ATOM 3089 N N . MET A 1 413 ? 12.139 -0.463 -36.391 1.00 93.44 413 MET A N 1
ATOM 3090 C CA . MET A 1 413 ? 11.018 -0.399 -35.456 1.00 93.44 413 MET A CA 1
ATOM 3091 C C . MET A 1 413 ? 10.559 1.046 -35.262 1.00 93.44 413 MET A C 1
ATOM 3093 O O . MET A 1 413 ? 11.357 1.923 -34.934 1.00 93.44 413 MET A O 1
ATOM 3097 N N . LYS A 1 414 ? 9.259 1.297 -35.404 1.00 94.25 414 LYS A N 1
ATOM 3098 C CA . LYS A 1 414 ? 8.622 2.526 -34.934 1.00 94.25 414 LYS A CA 1
ATOM 3099 C C . LYS A 1 414 ? 8.215 2.331 -33.480 1.00 94.25 414 LYS A C 1
ATOM 3101 O O . LYS A 1 414 ? 7.378 1.485 -33.184 1.00 94.25 414 LYS A O 1
ATOM 3106 N N . VAL A 1 415 ? 8.782 3.139 -32.591 1.00 95.19 415 VAL A N 1
ATOM 3107 C CA . VAL A 1 415 ? 8.541 3.048 -31.147 1.00 95.19 415 VAL A CA 1
ATOM 3108 C C . VAL A 1 415 ? 7.781 4.281 -30.678 1.00 95.19 415 VAL A C 1
ATOM 3110 O O . VAL A 1 415 ? 8.231 5.410 -30.872 1.00 95.19 415 VAL A O 1
ATOM 3113 N N . LYS A 1 416 ? 6.625 4.072 -30.052 1.00 95.88 416 LYS A N 1
ATOM 3114 C CA . LYS A 1 416 ? 5.913 5.092 -29.274 1.00 95.88 416 LYS A CA 1
ATOM 3115 C C . LYS A 1 416 ? 6.054 4.727 -27.802 1.00 95.88 416 LYS A C 1
ATOM 3117 O O . LYS A 1 416 ? 5.648 3.633 -27.435 1.00 95.88 416 LYS A O 1
ATOM 3122 N N . ALA A 1 417 ? 6.616 5.607 -26.979 1.00 95.94 417 ALA A N 1
ATOM 3123 C CA . ALA A 1 417 ? 6.882 5.317 -25.570 1.00 95.94 417 ALA A CA 1
ATOM 3124 C C . ALA A 1 417 ? 6.558 6.509 -24.664 1.00 95.94 417 ALA A C 1
ATOM 3126 O O . ALA A 1 417 ? 6.774 7.664 -25.042 1.00 95.94 417 ALA A O 1
ATOM 3127 N N . THR A 1 418 ? 6.101 6.223 -23.447 1.00 96.19 418 THR A N 1
ATOM 3128 C CA . THR A 1 418 ? 5.977 7.199 -22.356 1.00 96.19 418 THR A CA 1
ATOM 3129 C C . THR A 1 418 ? 7.366 7.557 -21.820 1.00 96.19 418 THR A C 1
ATOM 3131 O O . THR A 1 418 ? 7.836 6.986 -20.839 1.00 96.19 418 THR A O 1
ATOM 3134 N N . THR A 1 419 ? 8.077 8.473 -22.479 1.00 95.62 419 THR A N 1
ATOM 3135 C CA . THR A 1 419 ? 9.474 8.788 -22.139 1.00 95.62 419 THR A CA 1
ATOM 3136 C C . THR A 1 419 ? 9.744 10.284 -22.042 1.00 95.62 419 THR A C 1
ATOM 3138 O O . THR A 1 419 ? 9.162 11.096 -22.756 1.00 95.62 419 THR A O 1
ATOM 3141 N N . GLN A 1 420 ? 10.690 10.644 -21.175 1.00 96.31 420 GLN A N 1
ATOM 3142 C CA . GLN A 1 420 ? 11.277 11.986 -21.120 1.00 96.31 420 GLN A CA 1
ATOM 3143 C C . GLN A 1 420 ? 12.533 12.102 -21.994 1.00 96.31 420 GLN A C 1
ATOM 3145 O O . GLN A 1 420 ? 13.062 13.198 -22.165 1.00 96.31 420 GLN A O 1
ATOM 3150 N N . TRP A 1 421 ? 13.032 10.983 -22.524 1.00 94.31 421 TRP A N 1
ATOM 3151 C CA . TRP A 1 421 ? 14.314 10.922 -23.207 1.00 94.31 421 TRP A CA 1
ATOM 3152 C C . TRP A 1 421 ? 14.243 10.078 -24.480 1.00 94.31 421 TRP A C 1
ATOM 3154 O O . TRP A 1 421 ? 14.573 8.893 -24.502 1.00 94.31 421 TRP A O 1
ATOM 3164 N N . ILE A 1 422 ? 13.786 10.722 -25.552 1.00 94.75 422 ILE A N 1
ATOM 3165 C CA . ILE A 1 422 ? 13.508 10.076 -26.840 1.00 94.75 422 ILE A CA 1
ATOM 3166 C C . ILE A 1 422 ? 14.790 9.509 -27.468 1.00 94.75 422 ILE A C 1
ATOM 3168 O O . ILE A 1 422 ? 14.797 8.349 -27.871 1.00 94.75 422 ILE A O 1
ATOM 3172 N N . ASP A 1 423 ? 15.888 10.273 -27.475 1.00 93.25 423 ASP A N 1
ATOM 3173 C CA . ASP A 1 423 ? 17.168 9.807 -28.032 1.00 93.25 423 ASP A CA 1
ATOM 3174 C C . ASP A 1 423 ? 17.706 8.574 -27.295 1.00 93.25 423 ASP A C 1
ATOM 3176 O O . ASP A 1 423 ? 18.229 7.658 -27.918 1.00 93.25 423 ASP A O 1
ATOM 3180 N N . GLY A 1 424 ? 17.552 8.528 -25.966 1.00 92.81 424 GLY A N 1
ATOM 3181 C CA . GLY A 1 424 ? 17.983 7.383 -25.168 1.00 92.81 424 GLY A CA 1
ATOM 3182 C C . GLY A 1 424 ? 17.201 6.119 -25.511 1.00 92.81 424 GLY A C 1
ATOM 3183 O O . GLY A 1 424 ? 17.795 5.056 -25.651 1.00 92.81 424 GLY A O 1
ATOM 3184 N N . VAL A 1 425 ? 15.883 6.238 -25.709 1.00 94.06 425 VAL A N 1
ATOM 3185 C CA . VAL A 1 425 ? 15.045 5.115 -26.161 1.00 94.06 425 VAL A CA 1
ATOM 3186 C C . VAL A 1 425 ? 15.481 4.635 -27.543 1.00 94.06 425 VAL A C 1
ATOM 3188 O O . VAL A 1 425 ? 15.650 3.432 -27.734 1.00 94.06 425 VAL A O 1
ATOM 3191 N N . LEU A 1 426 ? 15.703 5.555 -28.486 1.00 93.62 426 LEU A N 1
ATOM 3192 C CA . LEU A 1 426 ? 16.177 5.225 -29.831 1.00 93.62 426 LEU A CA 1
ATOM 3193 C C . LEU A 1 426 ? 17.509 4.466 -29.783 1.00 93.62 426 LEU A C 1
ATOM 3195 O O . LEU A 1 426 ? 17.605 3.374 -30.339 1.00 93.62 426 LEU A O 1
ATOM 3199 N N . GLU A 1 427 ? 18.507 5.016 -29.087 1.00 92.94 427 GLU A N 1
ATOM 3200 C CA . GLU A 1 427 ? 19.839 4.417 -28.958 1.00 92.94 427 GLU A CA 1
ATOM 3201 C C . GLU A 1 427 ? 19.774 3.035 -28.288 1.00 92.94 427 GLU A C 1
ATOM 3203 O O . GLU A 1 427 ? 20.400 2.092 -28.770 1.00 92.94 427 GLU A O 1
ATOM 3208 N N . THR A 1 428 ? 18.986 2.872 -27.218 1.00 93.69 428 THR A N 1
ATOM 3209 C CA . THR A 1 428 ? 18.813 1.572 -26.550 1.00 93.69 428 THR A CA 1
ATOM 3210 C C . THR A 1 428 ? 18.158 0.540 -27.468 1.00 93.69 428 THR A C 1
ATOM 3212 O O . THR A 1 428 ? 18.626 -0.595 -27.533 1.00 93.69 428 THR A O 1
ATOM 3215 N N . VAL A 1 429 ? 17.091 0.901 -28.186 1.00 94.81 429 VAL A N 1
ATOM 3216 C CA . VAL A 1 429 ? 16.388 -0.030 -29.086 1.00 94.81 429 VAL A CA 1
ATOM 3217 C C . VAL A 1 429 ? 17.282 -0.430 -30.260 1.00 94.81 429 VAL A C 1
ATOM 3219 O O . VAL A 1 429 ? 17.401 -1.619 -30.550 1.00 94.81 429 VAL A O 1
ATOM 3222 N N . SER A 1 430 ? 17.954 0.537 -30.888 1.00 93.88 430 SER A N 1
ATOM 3223 C CA . SER A 1 430 ? 18.950 0.313 -31.945 1.00 93.88 430 SER A CA 1
ATOM 3224 C C . SER A 1 430 ? 20.048 -0.648 -31.475 1.00 93.88 430 SER A C 1
ATOM 3226 O O . SER A 1 430 ? 20.291 -1.676 -32.110 1.00 93.88 430 SER A O 1
ATOM 3228 N N . GLN A 1 431 ? 20.632 -0.384 -30.302 1.00 94.31 431 GLN A N 1
ATOM 3229 C CA . GLN A 1 431 ? 21.678 -1.205 -29.696 1.00 94.31 431 GLN A CA 1
ATOM 3230 C C . GLN A 1 431 ? 21.214 -2.634 -29.398 1.00 94.31 431 GLN A C 1
ATOM 3232 O O . GLN A 1 431 ? 21.965 -3.578 -29.631 1.00 94.31 431 GLN A O 1
ATOM 3237 N N . ILE A 1 432 ? 20.005 -2.813 -28.862 1.00 95.06 432 ILE A N 1
ATOM 3238 C CA . ILE A 1 432 ? 19.469 -4.139 -28.526 1.00 95.06 432 ILE A CA 1
ATOM 3239 C C . ILE A 1 432 ? 19.162 -4.937 -29.793 1.00 95.06 432 ILE A C 1
ATOM 3241 O O . ILE A 1 432 ? 19.449 -6.129 -29.840 1.00 95.06 432 ILE A O 1
ATOM 3245 N N . LEU A 1 433 ? 18.611 -4.297 -30.824 1.00 94.69 433 LEU A N 1
ATOM 3246 C CA . LEU A 1 433 ? 18.256 -4.969 -32.074 1.00 94.69 433 LEU A CA 1
ATOM 3247 C C . LEU A 1 433 ? 19.443 -5.135 -33.036 1.00 94.69 433 LEU A C 1
ATOM 3249 O O . LEU A 1 433 ? 19.331 -5.894 -33.995 1.00 94.69 433 LEU A O 1
ATOM 3253 N N . GLY A 1 434 ? 20.562 -4.444 -32.801 1.00 93.81 434 GLY A N 1
ATOM 3254 C CA . GLY A 1 434 ? 21.702 -4.418 -33.721 1.00 93.81 434 GLY A CA 1
ATOM 3255 C C . GLY A 1 434 ? 21.394 -3.676 -35.025 1.00 93.81 434 GLY A C 1
ATOM 3256 O O . GLY A 1 434 ? 21.916 -4.037 -36.078 1.00 93.81 434 GLY A O 1
ATOM 3257 N N . LEU A 1 435 ? 20.510 -2.676 -34.967 1.00 91.88 435 LEU A N 1
ATOM 3258 C CA . LEU A 1 435 ? 20.042 -1.906 -36.122 1.00 91.88 435 LEU A CA 1
ATOM 3259 C C . LEU A 1 435 ? 20.582 -0.471 -36.070 1.00 91.88 435 LEU A C 1
ATOM 3261 O O . LEU A 1 435 ? 20.765 0.041 -34.969 1.00 91.88 435 LEU A O 1
ATOM 3265 N N . PRO A 1 436 ? 20.857 0.169 -37.221 1.00 86.75 436 PRO A N 1
ATOM 3266 C CA . PRO A 1 436 ? 21.379 1.536 -37.271 1.00 86.75 436 PRO A CA 1
ATOM 3267 C C . PRO A 1 436 ? 20.388 2.599 -36.787 1.00 86.75 436 PRO A C 1
ATOM 3269 O O . PRO A 1 436 ? 19.159 2.352 -36.841 1.00 86.75 436 PRO A O 1
#

Foldseek 3Di:
DDDLQNLLVCCLVQLQQQRLSLQQCLQQFKWWWKAAQVRDIDIGTSLRVSVDDCVRMGTDDMDGDDDPDPQWQKDKDFDAPDDPPGGGCKIWIKTFRFDVVVQRFTADFIWIAMHNQDSPGGTLVQLRVLRHRHHLNDPVSLVVSLVSLLVSRHGDDDPPHDDNVVSSVVSSLVVVLSSLLSCVVNDDPVCNVSVDDDDDDDDDDDDDDDADPVPPPVRPPDDDPCVVVVVVVNDDDPVNDDDDVVDKDKDFQFDQAQWFWWDDKALPVLCPDPFWDDKFFPVNQDDLADQALFQCVPDPDDGDGQADPITHNGGGRTHIMIIGRDHVSRNVSSVVIDIDTHPGDDHDPDVVVCVVVVVDDPDDDDDDDDPDPPVVQVPDPDHDDDDDDDDDDDPPDVDDWDKDWDADPVGDIDIDTPDPCPVSNVSSRCNRNSHD